Protein AF-0000000071582049 (afdb_homodimer)

Radius of gyration: 22.81 Å; Cα contacts (8 Å, |Δi|>4): 999; chains: 2; bounding box: 54×69×50 Å

Structure (mmCIF, N/CA/C/O backbone):
data_AF-0000000071582049-model_v1
#
loop_
_entity.id
_entity.type
_entity.pdbx_description
1 polymer 'Uncharacterized protein'
#
loop_
_atom_site.group_PDB
_atom_site.id
_atom_site.type_symbol
_atom_site.label_atom_id
_atom_site.label_alt_id
_atom_site.label_comp_id
_atom_site.label_asym_id
_atom_site.label_entity_id
_atom_site.label_seq_id
_atom_site.pdbx_PDB_ins_code
_atom_site.Cartn_x
_atom_site.Cartn_y
_atom_site.Cartn_z
_atom_site.occupancy
_atom_site.B_iso_or_equiv
_atom_site.auth_seq_id
_atom_site.auth_comp_id
_atom_site.auth_asym_id
_atom_site.auth_atom_id
_atom_site.pdbx_PDB_model_num
ATOM 1 N N . ARG A 1 1 ? 4.391 -29.953 -10.117 1 93.75 1 ARG A N 1
ATOM 2 C CA . ARG A 1 1 ? 3.592 -28.766 -9.828 1 93.75 1 ARG A CA 1
ATOM 3 C C . ARG A 1 1 ? 3.455 -27.875 -11.062 1 93.75 1 ARG A C 1
ATOM 5 O O . ARG A 1 1 ? 4.262 -27.969 -11.992 1 93.75 1 ARG A O 1
ATOM 12 N N . SER A 1 2 ? 2.352 -27.234 -11.164 1 96.5 2 SER A N 1
ATOM 1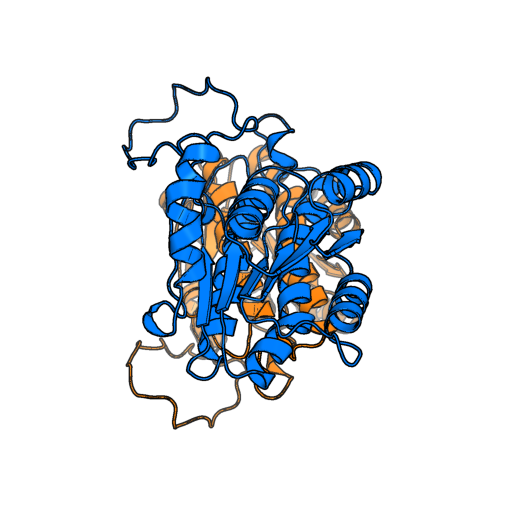3 C CA . SER A 1 2 ? 2.133 -26.172 -12.133 1 96.5 2 SER A CA 1
ATOM 14 C C . SER A 1 2 ? 2.242 -24.797 -11.477 1 96.5 2 SER A C 1
ATOM 16 O O . SER A 1 2 ? 1.403 -24.422 -10.656 1 96.5 2 SER A O 1
ATOM 18 N N . ILE A 1 3 ? 3.316 -24.062 -11.875 1 98 3 ILE A N 1
ATOM 19 C CA . ILE A 1 3 ? 3.736 -22.875 -11.133 1 98 3 ILE A CA 1
ATOM 20 C C . ILE A 1 3 ? 3.605 -21.641 -12.008 1 98 3 ILE A C 1
ATOM 22 O O . ILE A 1 3 ? 4.062 -21.625 -13.156 1 98 3 ILE A O 1
ATOM 26 N N . VAL A 1 4 ? 2.939 -20.625 -11.492 1 98.5 4 VAL A N 1
ATOM 27 C CA . VAL A 1 4 ? 2.865 -19.312 -12.125 1 98.5 4 VAL A CA 1
ATOM 28 C C . VAL A 1 4 ? 3.787 -18.344 -11.391 1 98.5 4 VAL A C 1
ATOM 30 O O . VAL A 1 4 ? 3.732 -18.234 -10.164 1 98.5 4 VAL A O 1
ATOM 33 N N . ILE A 1 5 ? 4.691 -17.641 -12.125 1 98.62 5 ILE A N 1
ATOM 34 C CA . ILE A 1 5 ? 5.637 -16.703 -11.539 1 98.62 5 ILE A CA 1
ATOM 35 C C . ILE A 1 5 ? 5.574 -15.375 -12.297 1 98.62 5 ILE A C 1
ATOM 37 O O . ILE A 1 5 ? 5.781 -15.336 -13.516 1 98.62 5 ILE A O 1
ATOM 41 N N . SER A 1 6 ? 5.238 -14.289 -11.648 1 98.56 6 SER A N 1
ATOM 42 C CA . SER A 1 6 ? 5.379 -12.984 -12.281 1 98.56 6 SER A CA 1
ATOM 43 C C . SER A 1 6 ? 6.785 -12.422 -12.086 1 98.56 6 SER A C 1
ATOM 45 O O . SER A 1 6 ? 7.434 -12.695 -11.07 1 98.56 6 SER A O 1
ATOM 47 N N . GLY A 1 7 ? 7.273 -11.633 -13.039 1 97.38 7 GLY A N 1
ATOM 48 C CA . GLY A 1 7 ? 8.57 -10.984 -12.938 1 97.38 7 GLY A CA 1
ATOM 49 C C . GLY A 1 7 ? 9.734 -11.945 -13.133 1 97.38 7 GLY A C 1
ATOM 50 O O . GLY A 1 7 ? 10.664 -11.977 -12.328 1 97.38 7 GLY A O 1
ATOM 51 N N . VAL A 1 8 ? 9.75 -12.688 -14.203 1 97.56 8 VAL A N 1
ATOM 52 C CA . VAL A 1 8 ? 10.734 -13.75 -14.359 1 97.56 8 VAL A CA 1
ATOM 53 C C . VAL A 1 8 ? 11.953 -13.227 -15.117 1 97.56 8 VAL A C 1
ATOM 55 O O . VAL A 1 8 ? 12.914 -13.961 -15.359 1 97.56 8 VAL A O 1
ATOM 58 N N . THR A 1 9 ? 12.008 -11.93 -15.492 1 95.06 9 THR A N 1
ATOM 59 C CA . THR A 1 9 ? 13.039 -11.445 -16.406 1 95.06 9 THR A CA 1
ATOM 60 C C . THR A 1 9 ? 14.289 -11.047 -15.633 1 95.06 9 THR A C 1
ATOM 62 O O . THR A 1 9 ? 15.328 -10.734 -16.234 1 95.06 9 THR A O 1
ATOM 65 N N . SER A 1 10 ? 14.281 -11 -14.281 1 87.38 10 SER A N 1
ATOM 66 C CA . SER A 1 10 ? 15.477 -10.633 -13.539 1 87.38 10 SER A CA 1
ATOM 67 C C . SER A 1 10 ? 15.406 -11.125 -12.094 1 87.38 10 SER A C 1
ATOM 69 O O . SER A 1 10 ? 14.352 -11.586 -11.641 1 87.38 10 SER A O 1
ATOM 71 N N . GLY A 1 11 ? 16.562 -11.266 -11.562 1 89.38 11 GLY A N 1
ATOM 72 C CA . GLY A 1 11 ? 16.656 -11.414 -10.125 1 89.38 11 GLY A CA 1
ATOM 73 C C . GLY A 1 11 ? 16.062 -12.719 -9.617 1 89.38 11 GLY A C 1
ATOM 74 O O . GLY A 1 11 ? 16.375 -13.789 -10.117 1 89.38 11 GLY A O 1
ATOM 75 N N . ILE A 1 12 ? 15.273 -12.516 -8.617 1 90.56 12 ILE A N 1
ATOM 76 C CA . ILE A 1 12 ? 14.672 -13.633 -7.895 1 90.56 12 ILE A CA 1
ATOM 77 C C . ILE A 1 12 ? 13.75 -14.414 -8.828 1 90.56 12 ILE A C 1
ATOM 79 O O . ILE A 1 12 ? 13.766 -15.648 -8.836 1 90.56 12 ILE A O 1
ATOM 83 N N . GLY A 1 13 ? 12.992 -13.688 -9.672 1 95.5 13 GLY A N 1
ATOM 84 C CA . GLY A 1 13 ? 12.07 -14.344 -10.586 1 95.5 13 GLY A CA 1
ATOM 85 C C . GLY A 1 13 ? 12.766 -15.242 -11.594 1 95.5 13 GLY A C 1
ATOM 86 O O . GLY A 1 13 ? 12.297 -16.344 -11.867 1 95.5 13 GLY A O 1
ATOM 87 N N . ARG A 1 14 ? 13.805 -14.719 -12.062 1 95.12 14 ARG A N 1
ATOM 88 C CA . ARG A 1 14 ? 14.57 -15.5 -13.023 1 95.12 14 ARG A CA 1
ATOM 89 C C . ARG A 1 14 ? 15.164 -16.75 -12.367 1 95.12 14 ARG A C 1
ATOM 91 O O . ARG A 1 14 ? 15.164 -17.828 -12.953 1 95.12 14 ARG A O 1
ATOM 98 N N . ALA A 1 15 ? 15.688 -16.578 -11.172 1 94.56 15 ALA A N 1
ATOM 99 C CA . ALA A 1 15 ? 16.266 -17.703 -10.43 1 94.56 15 ALA A CA 1
ATOM 100 C C . ALA A 1 15 ? 15.211 -18.766 -10.133 1 94.56 15 ALA A C 1
ATOM 102 O O . ALA A 1 15 ? 15.477 -19.953 -10.258 1 94.56 15 ALA A O 1
ATOM 103 N N . LEU A 1 16 ? 14.047 -18.375 -9.781 1 96.75 16 LEU A N 1
ATOM 104 C CA . LEU A 1 16 ? 12.953 -19.297 -9.5 1 96.75 16 LEU A CA 1
ATOM 105 C C . LEU A 1 16 ? 12.539 -20.047 -10.766 1 96.75 16 LEU A C 1
ATOM 107 O O . LEU A 1 16 ? 12.328 -21.25 -10.727 1 96.75 16 LEU A O 1
ATOM 111 N N . LEU A 1 17 ? 12.398 -19.281 -11.867 1 98 17 LEU A N 1
ATOM 112 C CA . LEU A 1 17 ? 12.078 -19.891 -13.148 1 98 17 LEU A CA 1
ATOM 113 C C . LEU A 1 17 ? 13.062 -21.016 -13.477 1 98 17 LEU A C 1
ATOM 115 O O . LEU A 1 17 ? 12.656 -22.156 -13.734 1 98 17 LEU A O 1
ATOM 119 N N . GLY A 1 18 ? 14.336 -20.703 -13.406 1 97.56 18 GLY A N 1
ATOM 120 C CA . GLY A 1 18 ? 15.359 -21.688 -13.711 1 97.56 18 GLY A CA 1
ATOM 121 C C . GLY A 1 18 ? 15.32 -22.891 -12.781 1 97.56 18 GLY A C 1
ATOM 122 O O . GLY A 1 18 ? 15.391 -24.031 -13.234 1 97.56 18 GLY A O 1
ATOM 123 N N . TYR A 1 19 ? 15.227 -22.656 -11.492 1 97.56 19 TYR A N 1
ATOM 124 C CA . TYR A 1 19 ? 15.234 -23.703 -10.492 1 97.56 19 TYR A CA 1
ATOM 125 C C . TYR A 1 19 ? 14.078 -24.672 -10.711 1 97.56 19 TYR A C 1
ATOM 127 O O . TYR A 1 19 ? 14.289 -25.891 -10.797 1 97.56 19 TYR A O 1
ATOM 135 N N . TYR A 1 20 ? 12.875 -24.219 -10.859 1 98.12 20 TYR A N 1
ATOM 136 C CA . TYR A 1 20 ? 11.703 -25.078 -10.977 1 98.12 20 TYR A CA 1
ATOM 137 C C . TYR A 1 20 ? 11.656 -25.766 -12.336 1 98.12 20 TYR A C 1
ATOM 139 O O . TYR A 1 20 ? 11.242 -26.922 -12.445 1 98.12 20 TYR A O 1
ATOM 147 N N . TYR A 1 21 ? 12.055 -25.016 -13.352 1 98.06 21 TYR A N 1
ATOM 148 C CA . TYR A 1 21 ? 12.148 -25.625 -14.672 1 98.06 21 TYR A CA 1
ATOM 149 C C . TYR A 1 21 ? 13.07 -26.828 -14.664 1 98.06 21 TYR A C 1
ATOM 151 O O . TYR A 1 21 ? 12.711 -27.906 -15.156 1 98.06 21 TYR A O 1
ATOM 159 N N . ASN A 1 22 ? 14.219 -26.688 -14.055 1 97.31 22 ASN A N 1
ATOM 160 C CA . ASN A 1 22 ? 15.234 -27.734 -14.023 1 97.31 22 ASN A CA 1
ATOM 161 C C . ASN A 1 22 ? 14.805 -28.891 -13.141 1 97.31 22 ASN A C 1
ATOM 163 O O . ASN A 1 22 ? 15.367 -29.984 -13.234 1 97.31 22 ASN A O 1
ATOM 167 N N . HIS A 1 23 ? 13.914 -28.719 -12.312 1 97.5 23 HIS A N 1
ATOM 168 C CA . HIS A 1 23 ? 13.414 -29.781 -11.445 1 97.5 23 HIS A CA 1
ATOM 169 C C . HIS A 1 23 ? 12.156 -30.422 -12.031 1 97.5 23 HIS A C 1
ATOM 171 O O . HIS A 1 23 ? 11.477 -31.188 -11.352 1 97.5 23 HIS A O 1
ATOM 177 N N . GLY A 1 24 ? 11.742 -30.047 -13.219 1 97.56 24 GLY A N 1
ATOM 178 C CA . GLY A 1 24 ? 10.742 -30.781 -13.984 1 97.56 24 GLY A CA 1
ATOM 179 C C . GLY A 1 24 ? 9.336 -30.25 -13.781 1 97.56 24 GLY A C 1
ATOM 180 O O . GLY A 1 24 ? 8.359 -30.906 -14.133 1 97.56 24 GLY A O 1
ATOM 181 N N . HIS A 1 25 ? 9.164 -29.047 -13.203 1 97.5 25 HIS A N 1
ATOM 182 C CA . HIS A 1 25 ? 7.844 -28.469 -12.984 1 97.5 25 HIS A CA 1
ATOM 183 C C . HIS A 1 25 ? 7.34 -27.75 -14.234 1 97.5 25 HIS A C 1
ATOM 185 O O . HIS A 1 25 ? 8.133 -27.406 -15.109 1 97.5 25 HIS A O 1
ATOM 191 N N . ILE A 1 26 ? 6.039 -27.672 -14.328 1 96.88 26 ILE A N 1
ATOM 192 C CA . ILE A 1 26 ? 5.418 -26.891 -15.391 1 96.88 26 ILE A CA 1
ATOM 193 C C . ILE A 1 26 ? 5.355 -25.422 -14.992 1 96.88 26 ILE A C 1
ATOM 195 O O . ILE A 1 26 ? 4.773 -25.078 -13.961 1 96.88 26 ILE A O 1
ATOM 199 N N . ILE A 1 27 ? 5.977 -24.547 -15.844 1 98 27 ILE A N 1
ATOM 200 C CA . ILE A 1 27 ? 6.117 -23.156 -15.414 1 98 27 ILE A CA 1
ATOM 201 C C . ILE A 1 27 ? 5.434 -22.234 -16.422 1 98 27 ILE A C 1
ATOM 203 O O . ILE A 1 27 ? 5.641 -22.359 -17.625 1 98 27 I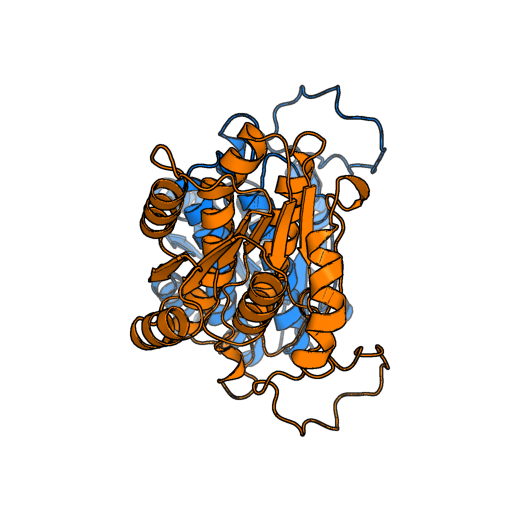LE A O 1
ATOM 207 N N . ALA A 1 28 ? 4.609 -21.375 -15.953 1 98.44 28 ALA A N 1
ATOM 208 C CA . ALA A 1 28 ? 4.168 -20.172 -16.672 1 98.44 28 ALA A CA 1
ATOM 209 C C . ALA A 1 28 ? 4.734 -18.906 -16.031 1 98.44 28 ALA A C 1
ATOM 211 O O . ALA A 1 28 ? 4.535 -18.672 -14.836 1 98.44 28 ALA A O 1
ATOM 212 N N . GLY A 1 29 ? 5.523 -18.125 -16.766 1 98.56 29 GLY A N 1
ATOM 213 C CA . GLY A 1 29 ? 6.137 -16.891 -16.266 1 98.56 29 GLY A CA 1
ATOM 214 C C . GLY A 1 29 ? 5.781 -15.68 -17.094 1 98.56 29 GLY A C 1
ATOM 215 O O . GLY A 1 29 ? 5.406 -15.805 -18.266 1 98.56 29 GLY A O 1
ATOM 216 N N . CYS A 1 30 ? 5.871 -14.484 -16.484 1 98.62 30 CYS A N 1
ATOM 217 C CA . CYS A 1 30 ? 5.645 -13.281 -17.266 1 98.62 30 CYS A CA 1
ATOM 218 C C . CYS A 1 30 ? 6.613 -12.172 -16.859 1 98.62 30 CYS A C 1
ATOM 220 O O . CYS A 1 30 ? 7.297 -12.281 -15.844 1 98.62 30 CYS A O 1
ATOM 222 N N . GLY A 1 31 ? 6.77 -11.219 -17.641 1 97.81 31 GLY A N 1
ATOM 223 C CA . GLY A 1 31 ? 7.508 -9.977 -17.484 1 97.81 31 GLY A CA 1
ATOM 224 C C . GLY A 1 31 ? 7.121 -8.922 -18.516 1 97.81 31 GLY A C 1
ATOM 225 O O . GLY A 1 31 ? 6.355 -9.203 -19.438 1 97.81 31 GLY A O 1
ATOM 226 N N . ARG A 1 32 ? 7.691 -7.758 -18.422 1 95.31 32 ARG A N 1
ATOM 227 C CA . ARG A 1 32 ? 7.23 -6.664 -19.266 1 95.31 32 ARG A CA 1
ATOM 228 C C . ARG A 1 32 ? 8.141 -6.496 -20.484 1 95.31 32 ARG A C 1
ATOM 230 O O . ARG A 1 32 ? 7.754 -5.871 -21.469 1 95.31 32 ARG A O 1
ATOM 237 N N . ARG A 1 33 ? 9.32 -6.996 -20.359 1 95 33 ARG A N 1
ATOM 238 C CA . ARG A 1 33 ? 10.297 -6.742 -21.406 1 95 33 ARG A CA 1
ATOM 239 C C . ARG A 1 33 ? 10.258 -7.832 -22.469 1 95 33 ARG A C 1
ATOM 241 O O . ARG A 1 33 ? 10.734 -8.945 -22.25 1 95 33 ARG A O 1
ATOM 248 N N . GLN A 1 34 ? 9.773 -7.41 -23.656 1 97 34 GLN A N 1
ATOM 249 C CA . GLN A 1 34 ? 9.539 -8.359 -24.75 1 97 34 GLN A CA 1
ATOM 250 C C . GLN A 1 34 ? 10.836 -9.07 -25.141 1 97 34 GLN A C 1
ATOM 252 O O . GLN A 1 34 ? 10.852 -10.289 -25.297 1 97 34 GLN A O 1
ATOM 257 N N . GLY A 1 35 ? 11.898 -8.273 -25.312 1 97.56 35 GLY A N 1
ATOM 258 C CA . GLY A 1 35 ? 13.164 -8.867 -25.703 1 97.56 35 GLY A CA 1
ATOM 259 C C . GLY A 1 35 ? 13.672 -9.898 -24.719 1 97.56 35 GLY A C 1
ATOM 260 O O . GLY A 1 35 ? 14.148 -10.969 -25.109 1 97.56 35 GLY A O 1
ATOM 261 N N . GLU A 1 36 ? 13.562 -9.648 -23.453 1 97.19 36 GLU A N 1
ATOM 262 C CA . GLU A 1 36 ? 14 -10.57 -22.406 1 97.19 36 GLU A CA 1
ATOM 263 C C . GLU A 1 36 ? 13.133 -11.828 -22.375 1 97.19 36 GLU A C 1
ATOM 265 O O . GLU A 1 36 ? 13.641 -12.93 -22.188 1 97.19 36 GLU A O 1
ATOM 270 N N . ILE A 1 37 ? 11.852 -11.672 -22.578 1 98.38 37 ILE A N 1
ATOM 271 C CA . ILE A 1 37 ? 10.922 -12.797 -22.562 1 98.38 37 ILE A CA 1
ATOM 272 C C . ILE A 1 37 ? 11.242 -13.742 -23.719 1 98.38 37 ILE A C 1
ATOM 274 O O . ILE A 1 37 ? 11.266 -14.961 -23.547 1 98.38 37 ILE A O 1
ATOM 278 N N . GLN A 1 38 ? 11.5 -13.195 -24.859 1 97.81 38 GLN A N 1
ATOM 279 C CA . GLN A 1 38 ? 11.836 -14 -26.031 1 97.81 38 GLN A CA 1
ATOM 280 C C . GLN A 1 38 ? 13.125 -14.781 -25.797 1 97.81 38 GLN A C 1
ATOM 282 O O . GLN A 1 38 ? 13.203 -15.969 -26.109 1 97.81 38 GLN A O 1
ATOM 287 N N . SER A 1 39 ? 14.094 -14.102 -25.297 1 97.81 39 SER A N 1
ATOM 288 C CA . SER A 1 39 ? 15.367 -14.75 -24.984 1 97.81 39 SER A CA 1
ATOM 289 C C . SER A 1 39 ? 15.172 -15.875 -23.969 1 97.81 39 SER A C 1
ATOM 291 O O . SER A 1 39 ? 15.727 -16.969 -24.141 1 97.81 39 SER A O 1
ATOM 293 N N . LEU A 1 40 ? 14.406 -15.641 -22.953 1 98.12 40 LEU A N 1
ATOM 294 C CA . LEU A 1 40 ? 14.133 -16.641 -21.938 1 98.12 40 LEU A CA 1
ATOM 295 C C . LEU A 1 40 ? 13.367 -17.828 -22.516 1 98.12 40 LEU A C 1
ATOM 297 O O . LEU A 1 40 ? 13.609 -18.984 -22.141 1 98.12 40 LEU A O 1
ATOM 301 N N . GLN A 1 41 ? 12.398 -17.516 -23.406 1 98.44 41 GLN A N 1
ATOM 302 C CA . GLN A 1 41 ? 11.625 -18.578 -24.031 1 98.44 41 GLN A CA 1
ATOM 303 C C . GLN A 1 41 ? 12.523 -19.547 -24.797 1 98.44 41 GLN A C 1
ATOM 305 O O . GLN A 1 41 ? 12.289 -20.766 -24.797 1 98.44 41 GLN A O 1
ATOM 310 N N . GLN A 1 42 ? 13.547 -19.031 -25.438 1 98.25 42 GLN A N 1
ATOM 311 C CA . GLN A 1 42 ? 14.508 -19.875 -26.156 1 98.25 42 GLN A CA 1
ATOM 312 C C . GLN A 1 42 ? 15.297 -20.75 -25.188 1 98.25 42 GLN A C 1
ATOM 314 O O . GLN A 1 42 ? 15.594 -21.906 -25.484 1 98.25 42 GLN A O 1
ATOM 319 N N . GLN A 1 43 ? 15.617 -20.172 -24.078 1 97.81 43 GLN A N 1
ATOM 320 C CA . GLN A 1 43 ? 16.391 -20.875 -23.062 1 97.81 43 GLN A CA 1
ATOM 321 C C . GLN A 1 43 ? 15.555 -21.953 -22.375 1 97.81 43 GLN A C 1
ATOM 323 O O . GLN A 1 43 ? 16.078 -23 -21.969 1 97.81 43 GLN A O 1
ATOM 328 N N . PHE A 1 44 ? 14.25 -21.672 -22.188 1 98.25 44 PHE A N 1
ATOM 329 C CA . PHE A 1 44 ? 13.32 -22.562 -21.531 1 98.25 44 PHE A CA 1
ATOM 330 C C . PHE A 1 44 ? 12.148 -22.906 -22.438 1 98.25 44 PHE A C 1
ATOM 332 O O . PHE A 1 44 ? 11.016 -22.484 -22.188 1 98.25 44 PHE A O 1
ATOM 339 N N . PRO A 1 45 ? 12.312 -23.734 -23.406 1 97.62 45 PRO A N 1
ATOM 340 C CA . PRO A 1 45 ? 11.336 -23.938 -24.484 1 97.62 45 PRO A CA 1
ATOM 341 C C . PRO A 1 45 ? 10.039 -24.562 -23.984 1 97.62 45 PRO A C 1
ATOM 343 O O . PRO A 1 45 ? 8.984 -24.375 -24.609 1 97.62 45 PRO A O 1
ATOM 346 N N . ASN A 1 46 ? 10.031 -25.266 -22.875 1 96.75 46 ASN A N 1
ATOM 347 C CA . ASN A 1 46 ? 8.828 -25.938 -22.391 1 96.75 46 ASN A CA 1
ATOM 348 C C . ASN A 1 46 ? 8.062 -25.078 -21.391 1 96.75 46 ASN A C 1
ATOM 350 O O . ASN A 1 46 ? 6.98 -25.453 -20.938 1 96.75 46 ASN A O 1
ATOM 354 N N . ALA A 1 47 ? 8.633 -23.953 -21 1 97.81 47 ALA A N 1
ATOM 355 C CA . ALA A 1 47 ? 7.906 -23 -20.156 1 97.81 47 ALA A CA 1
ATOM 356 C C . ALA A 1 47 ? 6.945 -22.156 -20.984 1 97.81 47 ALA A C 1
ATOM 358 O O . ALA A 1 47 ? 7.098 -22.047 -22.203 1 97.81 47 ALA A O 1
ATOM 359 N N . LYS A 1 48 ? 5.918 -21.656 -20.422 1 97.62 48 LYS A N 1
ATOM 360 C CA . LYS A 1 48 ? 4.992 -20.734 -21.062 1 97.62 48 LYS A CA 1
ATOM 361 C C . LYS A 1 48 ? 5.258 -19.297 -20.594 1 97.62 48 LYS A C 1
ATOM 363 O O . LYS A 1 48 ? 4.734 -18.859 -19.562 1 97.62 48 LYS A O 1
ATOM 368 N N . LEU A 1 49 ? 6.078 -18.594 -21.406 1 98.5 49 LEU A N 1
ATOM 369 C CA . LEU A 1 49 ? 6.48 -17.25 -21 1 98.5 49 LEU A CA 1
ATOM 370 C C . LEU A 1 49 ? 5.723 -16.188 -21.797 1 98.5 49 LEU A C 1
ATOM 372 O O . LEU A 1 49 ? 5.527 -16.328 -23 1 98.5 49 LEU A O 1
ATOM 376 N N . SER A 1 50 ? 5.199 -15.125 -21.141 1 98.5 50 SER A N 1
ATOM 377 C CA . SER A 1 50 ? 4.34 -14.117 -21.75 1 98.5 50 SER A CA 1
ATOM 378 C C . SER A 1 50 ? 4.766 -12.703 -21.359 1 98.5 50 SER A C 1
ATOM 380 O O . SER A 1 50 ? 5.344 -12.508 -20.281 1 98.5 50 SER A O 1
ATOM 382 N N . VAL A 1 51 ? 4.555 -11.758 -22.266 1 98.62 51 VAL A N 1
ATOM 383 C CA . VAL A 1 51 ? 4.719 -10.344 -21.953 1 98.62 51 VAL A CA 1
ATOM 384 C C . VAL A 1 51 ? 3.459 -9.812 -21.266 1 98.62 51 VAL A C 1
ATOM 386 O O . VAL A 1 51 ? 2.4 -9.719 -21.891 1 98.62 51 VAL A O 1
ATOM 389 N N . VAL A 1 52 ? 3.557 -9.508 -19.953 1 98.62 52 VAL A N 1
ATOM 390 C CA . VAL A 1 52 ? 2.416 -9.07 -19.156 1 98.62 52 VAL A CA 1
ATOM 391 C C . VAL A 1 52 ? 2.832 -7.918 -18.25 1 98.62 52 VAL A C 1
ATOM 393 O O . VAL A 1 52 ? 3.877 -7.977 -17.609 1 98.62 52 VAL A O 1
ATOM 396 N N . ASP A 1 53 ? 2.119 -6.844 -18.297 1 98.44 53 ASP A N 1
ATOM 397 C CA . ASP A 1 53 ? 2.215 -5.789 -17.297 1 98.44 53 ASP A CA 1
ATOM 398 C C . ASP A 1 53 ? 1.272 -6.059 -16.125 1 98.44 53 ASP A C 1
ATOM 400 O O . ASP A 1 53 ? 0.06 -5.867 -16.234 1 98.44 53 ASP A O 1
ATOM 404 N N . VAL A 1 54 ? 1.85 -6.418 -15.023 1 98.44 54 VAL A N 1
ATOM 405 C CA . VAL A 1 54 ? 1.021 -6.875 -13.906 1 98.44 54 VAL A CA 1
ATOM 406 C C . VAL A 1 54 ? 0.243 -5.699 -13.328 1 98.44 54 VAL A C 1
ATOM 408 O O . VAL A 1 54 ? -0.708 -5.895 -12.562 1 98.44 54 VAL A O 1
ATOM 411 N N . SER A 1 55 ? 0.676 -4.426 -13.578 1 97.81 55 SER A N 1
ATOM 412 C CA . SER A 1 55 ? -0.056 -3.268 -13.078 1 97.81 55 SER A CA 1
ATOM 413 C C . SER A 1 55 ? -1.355 -3.059 -13.852 1 97.81 55 SER A C 1
ATOM 415 O O . SER A 1 55 ? -2.193 -2.246 -13.453 1 97.81 55 SER A O 1
ATOM 417 N N . CYS A 1 56 ? -1.521 -3.748 -14.945 1 98.38 56 CYS A N 1
ATOM 418 C CA . CYS A 1 56 ? -2.729 -3.707 -15.758 1 98.38 56 CYS A CA 1
ATOM 419 C C . CYS A 1 56 ? -3.586 -4.945 -15.531 1 98.38 56 CYS A C 1
ATOM 421 O O . CYS A 1 56 ? -3.25 -6.035 -15.992 1 98.38 56 CYS A O 1
ATOM 423 N N . ASP A 1 57 ? -4.707 -4.738 -14.875 1 98.38 57 ASP A N 1
ATOM 424 C CA . ASP A 1 57 ? -5.566 -5.859 -14.508 1 98.38 57 ASP A CA 1
ATOM 425 C C . ASP A 1 57 ? -6.008 -6.641 -15.742 1 98.38 57 ASP A C 1
ATOM 427 O O . ASP A 1 57 ? -6.059 -7.875 -15.711 1 98.38 57 ASP A O 1
ATOM 431 N N . GLU A 1 58 ? -6.395 -5.945 -16.719 1 98.44 58 GLU A N 1
ATOM 432 C CA . GLU A 1 58 ? -6.848 -6.594 -17.953 1 98.44 58 GLU A CA 1
ATOM 433 C C . GLU A 1 58 ? -5.766 -7.496 -18.531 1 98.44 58 GLU A C 1
ATOM 435 O O . GLU A 1 58 ? -6.059 -8.578 -19.047 1 98.44 58 GLU A O 1
ATOM 440 N N . SER A 1 59 ? -4.512 -7.059 -18.531 1 98.5 59 SER A N 1
ATOM 441 C CA . SER A 1 59 ? -3.391 -7.855 -19.016 1 98.5 59 SER A CA 1
ATOM 442 C C . SER A 1 59 ? -3.242 -9.141 -18.203 1 98.5 59 SER A C 1
ATOM 444 O O . SER A 1 59 ? -3.029 -10.219 -18.781 1 98.5 59 SER A O 1
ATOM 446 N N . VAL A 1 60 ? -3.371 -9.078 -16.922 1 98.69 60 VAL A N 1
ATOM 447 C CA . VAL A 1 60 ? -3.244 -10.242 -16.047 1 98.69 60 VAL A CA 1
ATOM 448 C C . VAL A 1 60 ? -4.422 -11.188 -16.281 1 98.69 60 VAL A C 1
ATOM 450 O O . VAL A 1 60 ? -4.25 -12.414 -16.297 1 98.69 60 VAL A O 1
ATOM 453 N N . LYS A 1 61 ? -5.582 -10.617 -16.453 1 98.31 61 LYS A N 1
ATOM 454 C CA . LYS A 1 61 ? -6.77 -11.414 -16.734 1 98.31 61 LYS A CA 1
ATOM 455 C C . LYS A 1 61 ? -6.59 -12.234 -18.016 1 98.31 61 LYS A C 1
ATOM 457 O O . LYS A 1 61 ? -6.875 -13.43 -18.047 1 98.31 61 LYS A O 1
ATOM 462 N N . HIS A 1 62 ? -6.18 -11.617 -19.047 1 97.94 62 HIS A N 1
ATOM 463 C CA . HIS A 1 62 ? -5.938 -12.305 -20.297 1 97.94 62 HIS A CA 1
ATOM 464 C C . HIS A 1 62 ? -4.891 -13.398 -20.141 1 97.94 62 HIS A C 1
ATOM 466 O O . HIS A 1 62 ? -5.035 -14.492 -20.703 1 97.94 62 HIS A O 1
ATOM 472 N N . TRP A 1 63 ? -3.852 -13.117 -19.391 1 98.19 63 TRP A N 1
ATOM 473 C CA . TRP A 1 63 ? -2.801 -14.094 -19.125 1 98.19 63 TRP A CA 1
ATOM 474 C C . TRP A 1 63 ? -3.361 -15.312 -18.406 1 98.19 63 TRP A C 1
ATOM 476 O O . TRP A 1 63 ? -3.168 -16.453 -18.859 1 98.19 63 TRP A O 1
ATOM 486 N N . ALA A 1 64 ? -4.094 -15.117 -17.344 1 97.62 64 ALA A N 1
ATOM 487 C CA . ALA A 1 64 ? -4.688 -16.203 -16.578 1 97.62 64 ALA A CA 1
ATOM 488 C C . ALA A 1 64 ? -5.617 -17.047 -17.438 1 97.62 64 ALA A C 1
ATOM 490 O O . ALA A 1 64 ? -5.578 -18.281 -17.375 1 97.62 64 ALA A O 1
ATOM 491 N N . THR A 1 65 ? -6.41 -16.391 -18.25 1 96.19 65 THR A N 1
ATOM 492 C CA . THR A 1 65 ? -7.352 -17.078 -19.125 1 96.19 65 THR A CA 1
ATOM 493 C C . THR A 1 65 ? -6.609 -17.922 -20.156 1 96.19 65 THR A C 1
ATOM 495 O O . THR A 1 65 ? -6.992 -19.062 -20.422 1 96.19 65 THR A O 1
ATOM 498 N N . SER A 1 66 ? -5.582 -17.375 -20.656 1 95.81 66 SER A N 1
ATOM 499 C CA . SER A 1 66 ? -4.82 -18.094 -21.688 1 95.81 66 SER A CA 1
ATOM 500 C C . SER A 1 66 ? -4.172 -19.344 -21.125 1 95.81 66 SER A C 1
ATOM 502 O O . SER A 1 66 ? -3.959 -20.328 -21.844 1 95.81 66 SER A O 1
ATOM 504 N N . LEU A 1 67 ? -3.818 -19.344 -19.859 1 95.75 67 LEU A N 1
ATOM 505 C CA . LEU A 1 67 ? -3.15 -20.484 -19.234 1 95.75 67 LEU A CA 1
ATOM 506 C C . LEU A 1 67 ? -4.156 -21.578 -18.875 1 95.75 67 LEU A C 1
ATOM 508 O O . LEU A 1 67 ? -3.799 -22.75 -18.797 1 95.75 67 LEU A O 1
ATOM 512 N N . SER A 1 68 ? -5.367 -21.203 -18.625 1 90.25 68 SER A N 1
ATOM 513 C CA . SER A 1 68 ? -6.348 -22.156 -18.109 1 90.25 68 SER A CA 1
ATOM 514 C C . SER A 1 68 ? -7.211 -22.719 -19.234 1 90.25 68 SER A C 1
ATOM 516 O O . SER A 1 68 ? -7.918 -23.703 -19.047 1 90.25 68 SER A O 1
ATOM 518 N N . CYS A 1 69 ? -7.184 -22.094 -20.375 1 82.69 69 CYS A N 1
ATOM 519 C CA . CYS A 1 69 ? -8.133 -22.422 -21.422 1 82.69 69 CYS A CA 1
ATOM 520 C C . CYS A 1 69 ? -7.684 -23.656 -22.188 1 82.69 69 CYS A C 1
ATOM 522 O O . CYS A 1 69 ? -6.488 -23.875 -22.391 1 82.69 69 CYS A O 1
ATOM 524 N N . GLY A 1 70 ? -8.719 -24.406 -22.578 1 76 70 GLY A N 1
ATOM 525 C CA . GLY A 1 70 ? -8.531 -25.516 -23.5 1 76 70 GLY A CA 1
ATOM 526 C C . GLY A 1 70 ? -8.234 -26.828 -22.812 1 76 70 GLY A C 1
ATOM 527 O O . GLY A 1 70 ? -8.172 -26.891 -21.578 1 76 70 GLY A O 1
ATOM 528 N N . SER A 1 71 ? -8.117 -27.922 -23.547 1 78 71 SER A N 1
ATOM 529 C CA . SER A 1 71 ? -7.875 -29.281 -23.078 1 78 71 SER A CA 1
ATOM 530 C C . SER A 1 71 ? -6.492 -29.406 -22.438 1 78 71 SER A C 1
ATOM 532 O O . SER A 1 71 ? -6.285 -30.234 -21.547 1 78 71 SER A O 1
ATOM 534 N N . ASP A 1 72 ? -5.598 -28.469 -22.797 1 81.88 72 ASP A N 1
ATOM 535 C CA . ASP A 1 72 ? -4.227 -28.516 -22.297 1 81.88 72 ASP A CA 1
ATOM 536 C C . ASP A 1 72 ? -3.975 -27.391 -21.297 1 81.88 72 ASP A C 1
ATOM 538 O O . ASP A 1 72 ? -2.83 -26.984 -21.094 1 81.88 72 ASP A O 1
ATOM 542 N N . GLY A 1 73 ? -5.016 -27.016 -20.766 1 88.75 73 GLY A N 1
ATOM 543 C CA . GLY A 1 73 ? -4.883 -25.922 -19.812 1 88.75 73 GLY A CA 1
ATOM 544 C C . GLY A 1 73 ? -4.109 -26.297 -18.562 1 88.75 73 GLY A C 1
ATOM 545 O O . GLY A 1 73 ? -4.18 -27.438 -18.109 1 88.75 73 GLY A O 1
ATOM 546 N N . MET A 1 74 ? -3.338 -25.391 -18.062 1 92 74 MET A N 1
ATOM 547 C CA . MET A 1 74 ? -2.525 -25.578 -16.859 1 92 74 MET A CA 1
ATOM 548 C C . MET A 1 74 ? -3.395 -25.578 -15.602 1 92 74 MET A C 1
ATOM 550 O O . MET A 1 74 ? -4.266 -24.719 -15.453 1 92 74 MET A O 1
ATOM 554 N N . LYS A 1 75 ? -3.287 -26.625 -14.82 1 92.88 75 LYS A N 1
ATOM 555 C CA . LYS A 1 75 ? -3.904 -26.641 -13.5 1 92.88 75 LYS A CA 1
ATOM 556 C C . LYS A 1 75 ? -2.971 -26.031 -12.453 1 92.88 75 LYS A C 1
ATOM 558 O O . LYS A 1 75 ? -2.223 -26.766 -11.789 1 92.88 75 LYS A O 1
ATOM 563 N N . VAL A 1 76 ? -3.084 -24.797 -12.234 1 95.12 76 VAL A N 1
ATOM 564 C CA . VAL A 1 76 ? -2.148 -24.047 -11.414 1 95.12 76 VAL A CA 1
ATOM 565 C C . VAL A 1 76 ? -2.307 -24.438 -9.945 1 95.12 76 VAL A C 1
ATOM 567 O O . VAL A 1 76 ? -3.424 -24.5 -9.43 1 95.12 76 VAL A O 1
ATOM 570 N N . ASP A 1 77 ? -1.233 -24.719 -9.32 1 95.31 77 ASP A N 1
ATOM 571 C CA . ASP A 1 77 ? -1.35 -25.031 -7.902 1 95.31 77 ASP A CA 1
ATOM 572 C C . ASP A 1 77 ? -0.333 -24.25 -7.074 1 95.31 77 ASP A C 1
ATOM 574 O O . ASP A 1 77 ? -0.299 -24.359 -5.848 1 95.31 77 ASP A O 1
ATOM 578 N N . LEU A 1 78 ? 0.501 -23.469 -7.672 1 97.94 78 LEU A N 1
ATOM 579 C CA . LEU A 1 78 ? 1.388 -22.547 -6.969 1 97.94 78 LEU A CA 1
ATOM 580 C C . LEU A 1 78 ? 1.515 -21.234 -7.727 1 97.94 78 LEU A C 1
ATOM 582 O O . LEU A 1 78 ? 1.866 -21.219 -8.906 1 97.94 78 LEU A O 1
ATOM 586 N N . ILE A 1 79 ? 1.183 -20.141 -7.117 1 98.31 79 ILE A N 1
ATOM 587 C CA . ILE A 1 79 ? 1.294 -18.797 -7.68 1 98.31 79 ILE A CA 1
ATOM 588 C C . ILE A 1 79 ? 2.336 -18 -6.898 1 98.31 79 ILE A C 1
ATOM 590 O O . ILE A 1 79 ? 2.236 -17.859 -5.68 1 98.31 79 ILE A O 1
ATOM 594 N N . ILE A 1 80 ? 3.35 -17.531 -7.594 1 98.12 80 ILE A N 1
ATOM 595 C CA . ILE A 1 80 ? 4.391 -16.703 -6.996 1 98.12 80 ILE A CA 1
ATOM 596 C C . ILE A 1 80 ? 4.332 -15.297 -7.59 1 98.12 80 ILE A C 1
ATOM 598 O O . ILE A 1 80 ? 4.82 -15.062 -8.703 1 98.12 80 ILE A O 1
ATOM 602 N N . ALA A 1 81 ? 3.711 -14.383 -6.891 1 97.94 81 ALA A N 1
ATOM 603 C CA . ALA A 1 81 ? 3.738 -12.969 -7.246 1 97.94 81 ALA A CA 1
ATOM 604 C C . ALA A 1 81 ? 5.07 -12.328 -6.859 1 97.94 81 ALA A C 1
ATOM 606 O O . ALA A 1 81 ? 5.254 -11.906 -5.719 1 97.94 81 ALA A O 1
ATOM 607 N N . ASN A 1 82 ? 5.941 -12.172 -7.844 1 95.44 82 ASN A N 1
ATOM 608 C CA . ASN A 1 82 ? 7.312 -11.742 -7.602 1 95.44 82 ASN A CA 1
ATOM 609 C C . ASN A 1 82 ? 7.617 -10.414 -8.297 1 95.44 82 ASN A C 1
ATOM 611 O O . ASN A 1 82 ? 8.547 -9.711 -7.91 1 95.44 82 ASN A O 1
ATOM 615 N N . ALA A 1 83 ? 6.82 -10.086 -9.336 1 94.06 83 ALA A N 1
ATOM 616 C CA . ALA A 1 83 ? 7.062 -8.844 -10.055 1 94.06 83 ALA A CA 1
ATOM 617 C C . ALA A 1 83 ? 7.09 -7.652 -9.102 1 94.06 83 ALA A C 1
ATOM 619 O O . ALA A 1 83 ? 6.215 -7.52 -8.242 1 94.06 83 ALA A O 1
ATOM 620 N N . GLY A 1 84 ? 8.094 -6.836 -9.148 1 90.19 84 GLY A N 1
ATOM 621 C CA . GLY A 1 84 ? 8.25 -5.656 -8.312 1 90.19 84 GLY A CA 1
ATOM 622 C C . GLY A 1 84 ? 9.383 -4.754 -8.758 1 90.19 84 GLY A C 1
ATOM 623 O O . GLY A 1 84 ? 10.258 -5.176 -9.516 1 90.19 84 GLY A O 1
ATOM 624 N N . ILE A 1 85 ? 9.305 -3.518 -8.375 1 85.5 85 ILE A N 1
ATOM 625 C CA . ILE A 1 85 ? 10.344 -2.549 -8.688 1 85.5 85 ILE A CA 1
ATOM 626 C C . ILE A 1 85 ? 10.68 -1.729 -7.445 1 85.5 85 ILE A C 1
ATOM 628 O O . ILE A 1 85 ? 9.914 -1.712 -6.48 1 85.5 85 ILE A O 1
ATOM 632 N N . SER A 1 86 ? 11.859 -1.239 -7.434 1 78.5 86 SER A N 1
ATOM 633 C CA . SER A 1 86 ? 12.32 -0.271 -6.441 1 78.5 86 SER A CA 1
ATOM 634 C C . SER A 1 86 ? 13.109 0.859 -7.098 1 78.5 86 SER A C 1
ATOM 636 O O . SER A 1 86 ? 14.328 0.945 -6.941 1 78.5 86 SER A O 1
ATOM 638 N N . PRO A 1 87 ? 12.391 1.615 -7.848 1 64.31 87 PRO A N 1
ATOM 639 C CA . PRO A 1 87 ? 13.117 2.676 -8.539 1 64.31 87 PRO A CA 1
ATOM 640 C C . PRO A 1 87 ? 13.875 3.598 -7.586 1 64.31 87 PRO A C 1
ATOM 642 O O . PRO A 1 87 ? 14.844 4.25 -7.988 1 64.31 87 PRO A O 1
ATOM 645 N N . GLU A 1 88 ? 13.445 3.75 -6.402 1 60 88 GLU A N 1
ATOM 646 C CA . GLU A 1 88 ? 14.062 4.656 -5.441 1 60 88 GLU A CA 1
ATOM 647 C C . GLU A 1 88 ? 15.484 4.215 -5.105 1 60 88 GLU A C 1
ATOM 649 O O . GLU A 1 88 ? 16.297 5.023 -4.648 1 60 88 GLU A O 1
ATOM 654 N N . THR A 1 89 ? 15.727 3.008 -5.367 1 54.78 89 THR A N 1
ATOM 655 C CA . THR A 1 89 ? 17.094 2.545 -5.121 1 54.78 89 THR A CA 1
ATOM 656 C C . THR A 1 89 ? 18.062 3.188 -6.102 1 54.78 89 THR A C 1
ATOM 658 O O . THR A 1 89 ? 19.266 3.279 -5.828 1 54.78 89 THR A O 1
ATOM 661 N N . SER A 1 90 ? 17.453 3.58 -7.164 1 51.94 90 SER A N 1
ATOM 662 C CA . SER A 1 90 ? 18.312 4.172 -8.18 1 51.94 90 SER A CA 1
ATOM 663 C C . SER A 1 90 ? 18.594 5.641 -7.879 1 51.94 90 SER A C 1
ATOM 665 O O . SER A 1 90 ? 19.531 6.223 -8.422 1 51.94 90 SER A O 1
ATOM 667 N N . HIS A 1 91 ? 17.641 6.223 -7.152 1 54.31 91 HIS A N 1
ATOM 668 C CA . HIS A 1 91 ? 17.828 7.641 -6.859 1 54.31 91 HIS A CA 1
ATOM 669 C C . HIS A 1 91 ? 18.5 7.84 -5.504 1 54.31 91 HIS A C 1
ATOM 671 O O . HIS A 1 91 ? 18.188 7.133 -4.543 1 54.31 91 HIS A O 1
ATOM 677 N N . ASN A 1 92 ? 19.734 8.125 -5.414 1 55.03 92 ASN A N 1
ATOM 678 C CA . ASN A 1 92 ? 20.547 8.539 -4.27 1 55.03 92 ASN A CA 1
ATOM 679 C C . ASN A 1 92 ? 19.672 8.859 -3.059 1 55.03 92 ASN A C 1
ATOM 681 O O . ASN A 1 92 ? 18.984 9.883 -3.033 1 55.03 92 ASN A O 1
ATOM 685 N N . ASN A 1 93 ? 19.5 7.98 -2.037 1 64.88 93 ASN A N 1
ATOM 686 C CA . ASN A 1 93 ? 19.031 8.07 -0.66 1 64.88 93 ASN A CA 1
ATOM 687 C C . ASN A 1 93 ? 18.188 9.328 -0.435 1 64.88 93 ASN A C 1
ATOM 689 O O . ASN A 1 93 ? 18.625 10.25 0.26 1 64.88 93 ASN A O 1
ATOM 693 N N . LYS A 1 94 ? 17.078 9.5 -1.261 1 78.75 94 LYS A N 1
ATOM 694 C CA . LYS A 1 94 ? 16.219 10.664 -1.043 1 78.75 94 LYS A CA 1
ATOM 695 C C . LYS A 1 94 ? 15.164 10.391 0.021 1 78.75 94 LYS A C 1
ATOM 697 O O . LYS A 1 94 ? 14.617 9.289 0.081 1 78.75 94 LYS A O 1
ATOM 702 N N . PRO A 1 95 ? 15.031 11.422 0.802 1 85.75 95 PRO A N 1
ATOM 703 C CA . PRO A 1 95 ? 13.914 11.273 1.741 1 85.75 95 PRO A CA 1
ATOM 704 C C . PRO A 1 95 ? 12.562 11.188 1.041 1 85.75 95 PRO A C 1
ATOM 706 O O . PRO A 1 95 ? 12.445 11.547 -0.134 1 85.75 95 PRO A O 1
ATOM 709 N N . SER A 1 96 ? 11.562 10.742 1.693 1 85.75 96 SER A N 1
ATOM 710 C CA . SER A 1 96 ? 10.25 10.406 1.144 1 85.75 96 SER A CA 1
ATOM 711 C C . SER A 1 96 ? 9.625 11.602 0.426 1 85.75 96 SER A C 1
ATOM 713 O O . SER A 1 96 ? 8.961 11.438 -0.599 1 85.75 96 SER A O 1
ATOM 715 N N . TRP A 1 97 ? 9.812 12.758 0.97 1 91.19 97 TRP A N 1
ATOM 716 C CA . TRP A 1 97 ? 9.156 13.93 0.409 1 91.19 97 TRP A CA 1
ATOM 717 C C . TRP A 1 97 ? 9.875 14.414 -0.847 1 91.19 97 TRP A C 1
ATOM 719 O O . TRP A 1 97 ? 9.383 15.297 -1.55 1 91.19 97 TRP A O 1
ATOM 729 N N . GLU A 1 98 ? 10.961 13.797 -1.174 1 90.38 98 GLU A N 1
ATOM 730 C CA . GLU A 1 98 ? 11.711 14.164 -2.373 1 90.38 98 GLU A CA 1
ATOM 731 C C . GLU A 1 98 ? 11.602 13.078 -3.443 1 90.38 98 GLU A C 1
ATOM 733 O O . GLU A 1 98 ? 12.117 13.242 -4.555 1 90.38 98 GLU A O 1
ATOM 738 N N . VAL A 1 99 ? 10.992 11.977 -3.107 1 87.81 99 VAL A N 1
ATOM 739 C CA . VAL A 1 99 ? 10.773 10.93 -4.102 1 87.81 99 VAL A CA 1
ATOM 740 C C . VAL A 1 99 ? 9.875 11.453 -5.219 1 87.81 99 VAL A C 1
ATOM 742 O O . VAL A 1 99 ? 8.781 11.961 -4.957 1 87.81 99 VAL A O 1
ATOM 745 N N . PRO A 1 100 ? 10.367 11.352 -6.441 1 90.44 100 PRO A N 1
ATOM 746 C CA . PRO A 1 100 ? 9.523 11.828 -7.539 1 90.44 100 PRO A CA 1
ATOM 747 C C . PRO A 1 100 ? 8.172 11.117 -7.594 1 90.44 100 PRO A C 1
ATOM 749 O O . PRO A 1 100 ? 8.094 9.914 -7.332 1 90.44 100 PRO A O 1
ATOM 752 N N . LEU A 1 101 ? 7.133 11.875 -7.988 1 93.62 101 LEU A N 1
ATOM 753 C CA . LEU A 1 101 ? 5.77 11.367 -8.094 1 93.62 101 LEU A CA 1
ATOM 754 C C . LEU A 1 101 ? 5.719 10.109 -8.953 1 93.62 101 LEU A C 1
ATOM 756 O O . LEU A 1 101 ? 5.098 9.117 -8.57 1 93.62 101 LEU A O 1
ATOM 760 N N . ALA A 1 102 ? 6.352 10.164 -10.07 1 93.81 102 ALA A N 1
ATOM 761 C CA . ALA A 1 102 ? 6.305 9.062 -11.023 1 93.81 102 ALA A CA 1
ATOM 762 C C . ALA A 1 102 ? 6.91 7.793 -10.422 1 93.81 102 ALA A C 1
ATOM 764 O O . ALA A 1 102 ? 6.418 6.691 -10.664 1 93.81 102 ALA A O 1
ATOM 765 N N . ASP A 1 103 ? 7.98 7.922 -9.633 1 90.62 103 ASP A N 1
ATOM 766 C CA . ASP A 1 103 ? 8.633 6.785 -8.992 1 90.62 103 ASP A CA 1
ATOM 767 C C . ASP A 1 103 ? 7.734 6.164 -7.93 1 90.62 103 ASP A C 1
ATOM 769 O O . ASP A 1 103 ? 7.613 4.941 -7.848 1 90.62 103 ASP A O 1
ATOM 773 N N . PHE A 1 104 ? 7.176 6.984 -7.145 1 93.12 104 PHE A N 1
ATOM 774 C CA . PHE A 1 104 ? 6.277 6.484 -6.109 1 93.12 104 PHE A CA 1
ATOM 775 C C . PHE A 1 104 ? 5.086 5.762 -6.734 1 93.12 104 PHE A C 1
ATOM 777 O O . PHE A 1 104 ? 4.77 4.637 -6.352 1 93.12 104 PHE A O 1
ATOM 784 N N . ASP A 1 105 ? 4.453 6.418 -7.719 1 94.75 105 ASP A N 1
ATOM 785 C CA . ASP A 1 105 ? 3.262 5.863 -8.352 1 94.75 105 ASP A CA 1
ATOM 786 C C . ASP A 1 105 ? 3.564 4.527 -9.023 1 94.75 105 ASP A C 1
ATOM 788 O O . ASP A 1 105 ? 2.809 3.566 -8.867 1 94.75 105 ASP A O 1
ATOM 792 N N . SER A 1 106 ? 4.648 4.465 -9.75 1 93.81 106 SER A N 1
ATOM 793 C CA . SER A 1 106 ? 4.996 3.223 -10.43 1 93.81 106 SER A CA 1
ATOM 794 C C . SER A 1 106 ? 5.25 2.096 -9.438 1 93.81 106 SER A C 1
ATOM 796 O O . SER A 1 106 ? 4.891 0.945 -9.68 1 93.81 106 SER A O 1
ATOM 798 N N . THR A 1 107 ? 5.914 2.436 -8.328 1 92.81 107 THR A N 1
ATOM 799 C CA . THR A 1 107 ? 6.18 1.444 -7.289 1 92.81 107 THR A CA 1
ATOM 800 C C . THR A 1 107 ? 4.875 0.895 -6.719 1 92.81 107 THR A C 1
ATOM 802 O O . THR A 1 107 ? 4.707 -0.321 -6.598 1 92.81 107 THR A O 1
ATOM 805 N N . ILE A 1 108 ? 3.926 1.752 -6.43 1 94.94 108 ILE A N 1
ATOM 806 C CA . ILE A 1 108 ? 2.646 1.341 -5.863 1 94.94 108 ILE A CA 1
ATOM 807 C C . ILE A 1 108 ? 1.851 0.555 -6.902 1 94.94 108 ILE A C 1
ATOM 809 O O . ILE A 1 108 ? 1.237 -0.467 -6.582 1 94.94 108 ILE A O 1
ATOM 813 N N . ASP A 1 109 ? 1.85 1.002 -8.133 1 96.56 109 ASP A N 1
ATOM 814 C CA . ASP A 1 109 ? 1.089 0.356 -9.195 1 96.56 109 ASP A CA 1
ATOM 815 C C . ASP A 1 109 ? 1.593 -1.063 -9.445 1 96.56 109 ASP A C 1
ATOM 817 O O . ASP A 1 109 ? 0.797 -1.993 -9.594 1 96.56 109 ASP A O 1
ATOM 821 N N . ILE A 1 110 ? 2.842 -1.218 -9.461 1 95.62 110 ILE A N 1
ATOM 822 C CA . ILE A 1 110 ? 3.418 -2.512 -9.812 1 95.62 110 ILE A CA 1
ATOM 823 C C . ILE A 1 110 ? 3.449 -3.414 -8.578 1 95.62 110 ILE A C 1
ATOM 825 O O . ILE A 1 110 ? 2.971 -4.551 -8.617 1 95.62 110 ILE A O 1
ATOM 829 N N . ASN A 1 111 ? 3.969 -2.91 -7.469 1 94.12 111 ASN A N 1
ATOM 830 C CA . ASN A 1 111 ? 4.238 -3.738 -6.301 1 94.12 111 ASN A CA 1
ATOM 831 C C . ASN A 1 111 ? 2.959 -4.051 -5.527 1 94.12 111 ASN A C 1
ATOM 833 O O . ASN A 1 111 ? 2.857 -5.094 -4.879 1 94.12 111 ASN A O 1
ATOM 837 N N . VAL A 1 112 ? 2.014 -3.16 -5.559 1 95.38 112 VAL A N 1
ATOM 838 C CA . VAL A 1 112 ? 0.818 -3.336 -4.738 1 95.38 112 VAL A CA 1
ATOM 839 C C . VAL A 1 112 ? -0.365 -3.717 -5.625 1 95.38 112 VAL A C 1
ATOM 841 O O . VAL A 1 112 ? -0.891 -4.828 -5.527 1 95.38 112 VAL A O 1
ATOM 844 N N . LYS A 1 113 ? -0.688 -2.854 -6.578 1 96.81 113 LYS A N 1
ATOM 845 C CA . LYS A 1 113 ? -1.813 -3.162 -7.457 1 96.81 113 LYS A CA 1
ATOM 846 C C . LYS A 1 113 ? -1.528 -4.402 -8.305 1 96.81 113 LYS A C 1
ATOM 848 O O . LYS A 1 113 ? -2.438 -5.176 -8.602 1 96.81 113 LYS A O 1
ATOM 853 N N . GLY A 1 114 ? -0.285 -4.543 -8.719 1 97.75 114 GLY A N 1
ATOM 854 C CA . GLY A 1 114 ? 0.1 -5.73 -9.461 1 97.75 114 GLY A CA 1
ATOM 855 C C . GLY A 1 114 ? -0.177 -7.02 -8.711 1 97.75 114 GLY A C 1
ATOM 856 O O . GLY A 1 114 ? -0.694 -7.98 -9.289 1 97.75 114 GLY A O 1
ATOM 857 N N . VAL A 1 115 ? 0.152 -7.066 -7.43 1 96.94 115 VAL A N 1
ATOM 858 C CA . VAL A 1 115 ? -0.103 -8.242 -6.602 1 96.94 115 VAL A CA 1
ATOM 859 C C . VAL A 1 115 ? -1.607 -8.461 -6.469 1 96.94 115 VAL A C 1
ATOM 861 O O . VAL A 1 115 ? -2.084 -9.594 -6.547 1 96.94 115 VAL A O 1
ATOM 864 N N . SER A 1 116 ? -2.355 -7.406 -6.246 1 96.5 116 SER A N 1
ATOM 865 C CA . SER A 1 116 ? -3.809 -7.508 -6.176 1 96.5 116 SER A CA 1
ATOM 866 C C . SER A 1 116 ? -4.387 -8.086 -7.461 1 96.5 116 SER A C 1
ATOM 868 O O . SER A 1 116 ? -5.328 -8.883 -7.422 1 96.5 116 SER A O 1
ATOM 870 N N . ASN A 1 117 ? -3.887 -7.645 -8.609 1 98.12 117 ASN A N 1
ATOM 871 C CA . ASN A 1 117 ? -4.328 -8.18 -9.891 1 98.12 117 ASN A CA 1
ATOM 872 C C . ASN A 1 117 ? -4.035 -9.672 -10.008 1 98.12 117 ASN A C 1
ATOM 874 O O . ASN A 1 117 ? -4.855 -10.43 -10.531 1 98.12 117 ASN A O 1
ATOM 878 N N . MET A 1 118 ? -2.857 -10.094 -9.523 1 98.31 118 MET A N 1
ATOM 879 C CA . MET A 1 118 ? -2.525 -11.516 -9.5 1 98.31 118 MET A CA 1
ATOM 880 C C . MET A 1 118 ? -3.504 -12.289 -8.625 1 98.31 118 MET A C 1
ATOM 882 O O . MET A 1 118 ? -3.951 -13.375 -8.992 1 98.31 118 MET A O 1
ATOM 886 N N . ILE A 1 119 ? -3.77 -11.734 -7.469 1 96.8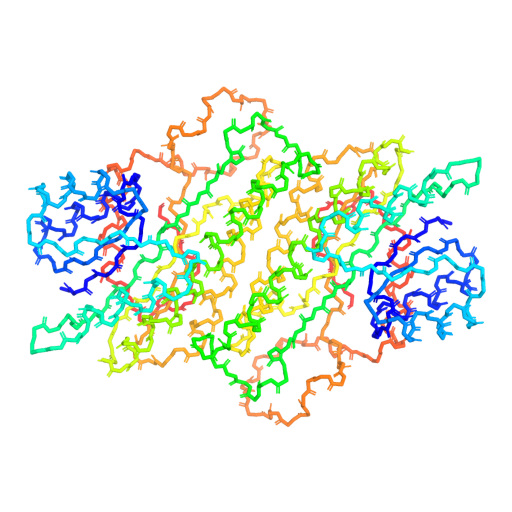8 119 ILE A N 1
ATOM 887 C CA . ILE A 1 119 ? -4.715 -12.352 -6.547 1 96.88 119 ILE A CA 1
ATOM 888 C C . ILE A 1 119 ? -6.074 -12.5 -7.223 1 96.88 119 ILE A C 1
ATOM 890 O O . ILE A 1 119 ? -6.645 -13.594 -7.258 1 96.88 119 ILE A O 1
ATOM 894 N N . ARG A 1 120 ? -6.578 -11.445 -7.805 1 96.62 120 ARG A N 1
ATOM 895 C CA . ARG A 1 120 ? -7.91 -11.406 -8.398 1 96.62 120 ARG A CA 1
ATOM 896 C C . ARG A 1 120 ? -8.039 -12.422 -9.523 1 96.62 120 ARG A C 1
ATOM 898 O O . ARG A 1 120 ? -9.086 -13.055 -9.68 1 96.62 120 ARG A O 1
ATOM 905 N N . ASN A 1 121 ? -7.012 -12.656 -10.258 1 97.75 121 ASN A N 1
ATOM 906 C CA . ASN A 1 121 ? -7.16 -13.422 -11.492 1 97.75 121 ASN A CA 1
ATOM 907 C C . ASN A 1 121 ? -6.648 -14.844 -11.336 1 97.75 121 ASN A C 1
ATOM 909 O O . ASN A 1 121 ? -7.039 -15.742 -12.094 1 97.75 121 ASN A O 1
ATOM 913 N N . PHE A 1 122 ? -5.816 -15.148 -10.297 1 97.56 122 PHE A N 1
ATOM 914 C CA . PHE A 1 122 ? -5.227 -16.484 -10.219 1 97.56 122 PHE A CA 1
ATOM 915 C C . PHE A 1 122 ? -5.703 -17.219 -8.977 1 97.56 122 PHE A C 1
ATOM 917 O O . PHE A 1 122 ? -5.785 -18.453 -8.969 1 97.56 122 PHE A O 1
ATOM 924 N N . VAL A 1 123 ? -6.008 -16.547 -7.898 1 96.62 123 VAL A N 1
ATOM 925 C CA . VAL A 1 123 ? -6.367 -17.203 -6.645 1 96.62 123 VAL A CA 1
ATOM 926 C C . VAL A 1 123 ? -7.641 -18.016 -6.832 1 96.62 123 VAL A C 1
ATOM 928 O O . VAL A 1 123 ? -7.758 -19.125 -6.301 1 96.62 123 VAL A O 1
ATOM 931 N N . PRO A 1 124 ? -8.656 -17.516 -7.629 1 95.69 124 PRO A N 1
ATOM 932 C CA . PRO A 1 124 ? -9.852 -18.328 -7.859 1 95.69 124 PRO A CA 1
ATOM 933 C C . PRO A 1 124 ? -9.539 -19.688 -8.477 1 95.69 124 PRO A C 1
ATOM 935 O O . PRO A 1 124 ? -10.266 -20.656 -8.242 1 95.69 124 PRO A O 1
ATOM 938 N N . GLN A 1 125 ? -8.469 -19.766 -9.211 1 94 125 GLN A N 1
ATOM 939 C CA . GLN A 1 125 ? -8.07 -21.047 -9.789 1 94 125 GLN A CA 1
ATOM 940 C C . GLN A 1 125 ? -7.598 -22.016 -8.711 1 94 125 GLN A C 1
ATOM 942 O O . GLN A 1 125 ? -7.879 -23.219 -8.781 1 94 125 GLN A O 1
ATOM 947 N N . LEU A 1 126 ? -6.859 -21.516 -7.73 1 95.5 126 LEU A N 1
ATOM 948 C CA . LEU A 1 126 ? -6.438 -22.344 -6.613 1 95.5 126 LEU A CA 1
ATOM 949 C C . LEU A 1 126 ? -7.648 -22.891 -5.855 1 95.5 126 LEU A C 1
ATOM 951 O O . LEU A 1 126 ? -7.672 -24.078 -5.484 1 95.5 126 LEU A O 1
ATOM 955 N N . ILE A 1 127 ? -8.57 -22 -5.68 1 95.19 127 ILE A N 1
ATOM 956 C CA . ILE A 1 127 ? -9.781 -22.375 -4.953 1 95.19 127 ILE A CA 1
ATOM 957 C C . ILE A 1 127 ? -10.539 -23.453 -5.727 1 95.19 127 ILE A C 1
ATOM 959 O O . ILE A 1 127 ? -10.984 -24.438 -5.148 1 95.19 127 ILE A O 1
ATOM 963 N N . HIS A 1 128 ? -10.664 -23.234 -6.984 1 92.69 128 HIS A N 1
ATOM 964 C CA . HIS A 1 128 ? -11.359 -24.188 -7.836 1 92.69 128 HIS A CA 1
ATOM 965 C C . HIS A 1 128 ? -10.672 -25.547 -7.801 1 92.69 128 HIS A C 1
ATOM 967 O O . HIS A 1 128 ? -11.336 -26.578 -7.719 1 92.69 128 HIS A O 1
ATOM 973 N N . ASN A 1 129 ? -9.391 -25.547 -7.82 1 91.38 129 ASN A N 1
ATOM 974 C CA . ASN A 1 129 ? -8.602 -26.766 -7.836 1 91.38 129 ASN A CA 1
ATOM 975 C C . ASN A 1 129 ? -8.438 -27.344 -6.434 1 91.38 129 ASN A C 1
ATOM 977 O O . ASN A 1 129 ? -8.016 -28.5 -6.273 1 91.38 129 ASN A O 1
ATOM 981 N N . ASN A 1 130 ? -8.742 -26.594 -5.391 1 93.94 130 ASN A N 1
ATOM 982 C CA . ASN A 1 130 ? -8.695 -26.938 -3.975 1 93.94 130 ASN A CA 1
ATOM 983 C C . ASN A 1 130 ? -7.312 -27.438 -3.568 1 93.94 130 ASN A C 1
ATOM 985 O O . ASN A 1 130 ? -7.191 -28.422 -2.838 1 93.94 130 ASN A O 1
ATOM 989 N N . ILE A 1 131 ? -6.305 -26.891 -4.195 1 89.81 131 ILE A N 1
ATOM 990 C CA . ILE A 1 131 ? -4.922 -27.203 -3.85 1 89.81 131 ILE A CA 1
ATOM 991 C C . ILE A 1 131 ? -4.016 -26.031 -4.234 1 89.81 131 ILE A C 1
ATOM 993 O O . ILE A 1 131 ? -4.25 -25.359 -5.242 1 89.81 131 ILE A O 1
ATOM 997 N N . GLY A 1 132 ? -3.059 -25.844 -3.336 1 94.81 132 GLY A N 1
ATOM 998 C CA . GLY A 1 132 ? -2 -24.953 -3.773 1 94.81 132 GLY A CA 1
ATOM 999 C C . GLY A 1 132 ? -1.762 -23.797 -2.82 1 94.81 132 GLY A C 1
ATOM 1000 O O . GLY A 1 132 ? -2.246 -23.797 -1.688 1 94.81 132 GLY A O 1
ATOM 1001 N N . ALA A 1 133 ? -0.873 -22.953 -3.258 1 97.56 133 ALA A N 1
ATOM 1002 C CA . ALA A 1 133 ? -0.405 -21.844 -2.432 1 97.56 133 ALA A CA 1
ATOM 1003 C C . ALA A 1 133 ? -0.219 -20.578 -3.266 1 97.56 133 ALA A C 1
ATOM 1005 O O . ALA A 1 133 ? 0.09 -20.656 -4.457 1 97.56 133 ALA A O 1
ATOM 1006 N N . PHE A 1 134 ? -0.561 -19.484 -2.639 1 98.06 134 PHE A N 1
ATOM 1007 C CA . PHE A 1 134 ? -0.22 -18.172 -3.156 1 98.06 134 PHE A CA 1
ATOM 1008 C C . PHE A 1 134 ? 0.91 -17.547 -2.348 1 98.06 134 PHE A C 1
ATOM 1010 O O . PHE A 1 134 ? 0.792 -17.375 -1.132 1 98.06 134 PHE A O 1
ATOM 1017 N N . VAL A 1 135 ? 2.033 -17.203 -3.014 1 97.5 135 VAL A N 1
ATOM 1018 C CA . VAL A 1 135 ? 3.186 -16.594 -2.365 1 97.5 135 VAL A CA 1
ATOM 1019 C C . VAL A 1 135 ? 3.457 -15.219 -2.99 1 97.5 135 VAL A C 1
ATOM 1021 O O . VAL A 1 135 ? 3.527 -15.094 -4.215 1 97.5 135 VAL A O 1
ATOM 1024 N N . ALA A 1 136 ? 3.486 -14.211 -2.207 1 96.19 136 ALA A N 1
ATOM 1025 C CA . ALA A 1 136 ? 3.891 -12.891 -2.672 1 96.19 136 ALA A CA 1
ATOM 1026 C C . ALA A 1 136 ? 5.219 -12.469 -2.049 1 96.19 136 ALA A C 1
ATOM 1028 O O . ALA A 1 136 ? 5.426 -12.633 -0.846 1 96.19 136 ALA A O 1
ATOM 1029 N N . MET A 1 137 ? 6.105 -11.969 -2.91 1 89.94 137 MET A N 1
ATOM 1030 C CA . MET A 1 137 ? 7.414 -11.531 -2.428 1 89.94 137 MET A CA 1
ATOM 1031 C C . MET A 1 137 ? 7.312 -10.188 -1.717 1 89.94 137 MET A C 1
ATOM 1033 O O . MET A 1 137 ? 6.816 -9.219 -2.289 1 89.94 137 MET A O 1
ATOM 1037 N N . SER A 1 138 ? 7.625 -10.219 -0.516 1 79.81 138 SER A N 1
ATOM 1038 C CA . SER A 1 138 ? 7.727 -9.008 0.291 1 79.81 138 SER A CA 1
ATOM 1039 C C . SER A 1 138 ? 9.18 -8.586 0.483 1 79.81 138 SER A C 1
ATOM 1041 O O . SER A 1 138 ? 10.039 -8.914 -0.339 1 79.81 138 SER A O 1
ATOM 1043 N N . SER A 1 139 ? 9.625 -7.664 1.156 1 61.5 139 SER A N 1
ATOM 1044 C CA . SER A 1 139 ? 11.008 -7.305 1.454 1 61.5 139 SER A CA 1
ATOM 1045 C C . SER A 1 139 ? 11.297 -7.434 2.945 1 61.5 139 SER A C 1
ATOM 1047 O O . SER A 1 139 ? 10.391 -7.348 3.773 1 61.5 139 SER A O 1
ATOM 1049 N N . GLY A 1 140 ? 12.508 -8.062 3.154 1 50 140 GLY A N 1
ATOM 1050 C CA . GLY A 1 140 ? 12.953 -8 4.539 1 50 140 GLY A CA 1
ATOM 1051 C C . GLY A 1 140 ? 12.898 -6.602 5.121 1 50 140 GLY A C 1
ATOM 1052 O O . GLY A 1 140 ? 12.844 -6.438 6.344 1 50 140 GLY A O 1
ATOM 1053 N N . LEU A 1 141 ? 13.117 -5.617 4.242 1 46.59 141 LEU A N 1
ATOM 1054 C CA . LEU A 1 141 ? 13.078 -4.23 4.703 1 46.59 141 LEU A CA 1
ATOM 1055 C C . LEU A 1 141 ? 11.664 -3.842 5.125 1 46.59 141 LEU A C 1
ATOM 1057 O O . LEU A 1 141 ? 11.461 -2.789 5.734 1 46.59 141 LEU A O 1
ATOM 1061 N N . GLY A 1 142 ? 10.688 -4.523 4.688 1 46 142 GLY A N 1
ATOM 1062 C CA . GLY A 1 142 ? 9.305 -4.246 5.035 1 46 142 GLY A CA 1
ATOM 1063 C C . GLY A 1 142 ? 9.039 -4.297 6.527 1 46 142 GLY A C 1
ATOM 1064 O O . GLY A 1 142 ? 8.055 -3.734 7.012 1 46 142 GLY A O 1
ATOM 1065 N N . ARG A 1 143 ? 10.078 -5.023 7.156 1 48.88 143 ARG A N 1
ATOM 1066 C CA . ARG A 1 143 ? 9.906 -5.152 8.602 1 48.88 143 ARG A CA 1
ATOM 1067 C C . ARG A 1 143 ? 10.828 -4.191 9.352 1 48.88 143 ARG A C 1
ATOM 1069 O O . ARG A 1 143 ? 10.688 -4.012 10.562 1 48.88 143 ARG A O 1
ATOM 1076 N N . SER A 1 144 ? 11.711 -3.492 8.484 1 49.72 144 SER A N 1
ATOM 1077 C CA . SER A 1 144 ? 12.547 -2.426 9.016 1 49.72 144 SER A CA 1
ATOM 1078 C C . SER A 1 144 ? 12.477 -1.175 8.148 1 49.72 144 SER A C 1
ATOM 1080 O O . SER A 1 144 ? 12.742 -1.23 6.949 1 49.72 144 SER A O 1
ATOM 1082 N N . PRO A 1 145 ? 11.781 -0.157 8.656 1 50.75 145 PRO A N 1
ATOM 1083 C CA . PRO A 1 145 ? 11.711 1.079 7.871 1 50.75 145 PRO A CA 1
ATOM 1084 C C . PRO A 1 145 ? 13.094 1.576 7.434 1 50.75 145 PRO A C 1
ATOM 1086 O O . PRO A 1 145 ? 14.07 1.409 8.164 1 50.75 145 PRO A O 1
ATOM 1089 N N . ASN A 1 146 ? 13.328 1.814 6.09 1 58.34 146 ASN A N 1
ATOM 1090 C CA . ASN A 1 146 ? 14.492 2.463 5.508 1 58.34 146 ASN A CA 1
ATOM 1091 C C . ASN A 1 146 ? 14.188 3.889 5.062 1 58.34 146 ASN A C 1
ATOM 1093 O O . ASN A 1 146 ? 13.227 4.117 4.316 1 58.34 146 ASN A O 1
ATOM 1097 N N . PRO A 1 147 ? 14.875 4.875 5.625 1 57.56 147 PRO A N 1
ATOM 1098 C CA . PRO A 1 147 ? 14.562 6.285 5.379 1 57.56 147 PRO A CA 1
ATOM 1099 C C . PRO A 1 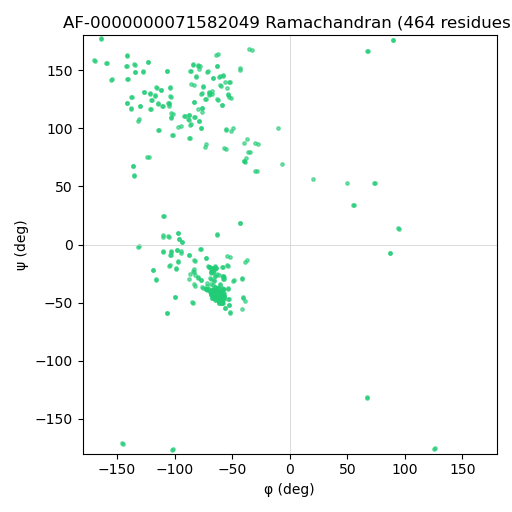147 ? 14.523 6.629 3.891 1 57.56 147 PRO A C 1
ATOM 1101 O O . PRO A 1 147 ? 13.898 7.617 3.498 1 57.56 147 PRO A O 1
ATOM 1104 N N . TYR A 1 148 ? 15.148 5.734 3.078 1 56.88 148 TYR A N 1
ATOM 1105 C CA . TYR A 1 148 ? 15.344 6.176 1.702 1 56.88 148 TYR A CA 1
ATOM 1106 C C . TYR A 1 148 ? 14.445 5.398 0.747 1 56.88 148 TYR A C 1
ATOM 1108 O O . TYR A 1 148 ? 14.5 5.598 -0.469 1 56.88 148 TYR A O 1
ATOM 1116 N N . HIS A 1 149 ? 13.586 4.629 1.367 1 68.44 149 HIS A N 1
ATOM 1117 C CA . HIS A 1 149 ? 12.773 3.797 0.488 1 68.44 149 HIS A CA 1
ATOM 1118 C C . HIS A 1 149 ? 11.312 3.824 0.907 1 68.44 149 HIS A C 1
ATOM 1120 O O . HIS A 1 149 ? 10.688 2.773 1.073 1 68.44 149 HIS A O 1
ATOM 1126 N N . ALA A 1 150 ? 10.789 5.074 0.901 1 73 150 ALA A N 1
ATOM 1127 C CA . ALA A 1 150 ? 9.43 5.223 1.41 1 73 150 ALA A CA 1
ATOM 1128 C C . ALA A 1 150 ? 8.438 4.445 0.554 1 73 150 ALA A C 1
ATOM 1130 O O . ALA A 1 150 ? 7.551 3.766 1.082 1 73 150 ALA A O 1
ATOM 1131 N N . ALA A 1 151 ? 8.609 4.613 -0.787 1 77.31 151 ALA A N 1
ATOM 1132 C CA . ALA A 1 151 ? 7.676 3.938 -1.685 1 77.31 151 ALA A CA 1
ATOM 1133 C C . ALA A 1 151 ? 7.816 2.42 -1.583 1 77.31 151 ALA A C 1
ATOM 1135 O O . ALA A 1 151 ? 6.82 1.698 -1.548 1 77.31 151 ALA A O 1
ATOM 1136 N N . TYR A 1 152 ? 8.961 2.012 -1.532 1 79.38 152 TYR A N 1
ATOM 1137 C CA . TYR A 1 152 ? 9.211 0.58 -1.43 1 79.38 152 TYR A CA 1
ATOM 1138 C C . TYR A 1 152 ? 8.75 0.04 -0.081 1 79.38 152 TYR A C 1
ATOM 1140 O O . TYR A 1 152 ? 8.086 -0.999 -0.014 1 79.38 152 TYR A O 1
ATOM 1148 N N . CYS A 1 153 ? 9.039 0.746 0.964 1 77.38 153 CYS A N 1
ATOM 1149 C CA . CYS A 1 153 ? 8.57 0.365 2.293 1 77.38 153 CYS A CA 1
ATOM 1150 C C . CYS A 1 153 ? 7.047 0.294 2.336 1 77.38 153 CYS A C 1
ATOM 1152 O O . CYS A 1 153 ? 6.48 -0.684 2.828 1 77.38 153 CYS A O 1
ATOM 1154 N N . ALA A 1 154 ? 6.438 1.296 1.817 1 81.88 154 ALA A N 1
ATOM 1155 C CA . ALA A 1 154 ? 4.977 1.314 1.758 1 81.88 154 ALA A CA 1
ATOM 1156 C C . ALA A 1 154 ? 4.441 0.099 1.007 1 81.88 154 ALA A C 1
ATOM 1158 O O . ALA A 1 154 ? 3.484 -0.54 1.448 1 81.88 154 ALA A O 1
ATOM 1159 N N . SER A 1 155 ? 5.035 -0.178 -0.054 1 86.19 155 SER A N 1
ATOM 1160 C CA . SER A 1 155 ? 4.559 -1.271 -0.896 1 86.19 155 SER A CA 1
ATOM 1161 C C . SER A 1 155 ? 4.703 -2.615 -0.19 1 86.19 155 SER A C 1
ATOM 1163 O O . SER A 1 155 ? 3.801 -3.455 -0.252 1 86.19 155 SER A O 1
ATOM 1165 N N . LYS A 1 156 ? 5.797 -2.803 0.411 1 80.38 156 LYS A N 1
ATOM 1166 C CA . LYS A 1 156 ? 6.043 -4.082 1.068 1 80.38 156 LYS A CA 1
ATOM 1167 C C . LYS A 1 156 ? 5.082 -4.297 2.232 1 80.38 156 LYS A C 1
ATOM 1169 O O . LYS A 1 156 ? 4.602 -5.414 2.451 1 80.38 156 LYS A O 1
ATOM 1174 N N . TRP A 1 157 ? 4.879 -3.297 2.938 1 82.81 157 TRP A N 1
ATOM 1175 C CA . TRP A 1 157 ? 3.914 -3.373 4.027 1 82.81 157 TRP A CA 1
ATOM 1176 C C . TRP A 1 157 ? 2.512 -3.645 3.492 1 82.81 157 TRP A C 1
ATOM 1178 O O . TRP A 1 157 ? 1.76 -4.43 4.074 1 82.81 157 TRP A O 1
ATOM 1188 N N . ALA A 1 158 ? 2.246 -3 2.445 1 89 158 ALA A N 1
ATOM 1189 C CA . ALA A 1 158 ? 0.949 -3.215 1.811 1 89 158 ALA A CA 1
ATOM 1190 C C . ALA A 1 158 ? 0.777 -4.672 1.394 1 89 158 ALA A C 1
ATOM 1192 O O . ALA A 1 158 ? -0.278 -5.27 1.621 1 89 158 ALA A O 1
ATOM 1193 N N . VAL A 1 159 ? 1.799 -5.203 0.827 1 92 159 VAL A N 1
ATOM 1194 C CA . VAL A 1 159 ? 1.756 -6.586 0.354 1 92 159 VAL A CA 1
ATOM 1195 C C . VAL A 1 159 ? 1.562 -7.531 1.538 1 92 159 VAL A C 1
ATOM 1197 O O . VAL A 1 159 ? 0.759 -8.461 1.469 1 92 159 VAL A O 1
ATOM 1200 N N . GLU A 1 160 ? 2.256 -7.266 2.586 1 87.25 160 GLU A N 1
ATOM 1201 C CA . GLU A 1 160 ? 2.105 -8.062 3.799 1 87.25 160 GLU A CA 1
ATOM 1202 C C . GLU A 1 160 ? 0.655 -8.086 4.273 1 87.25 160 GLU A C 1
ATOM 1204 O O . GLU A 1 160 ? 0.077 -9.148 4.48 1 87.25 160 GLU A O 1
ATOM 1209 N N . GLY A 1 161 ? 0.102 -6.957 4.449 1 84.81 161 GLY A N 1
ATOM 1210 C CA . GLY A 1 161 ? -1.275 -6.855 4.902 1 84.81 161 GLY A CA 1
ATOM 1211 C C . GLY A 1 161 ? -2.266 -7.5 3.951 1 84.81 161 GLY A C 1
ATOM 1212 O O . GLY A 1 161 ? -3.195 -8.188 4.383 1 84.81 161 GLY A O 1
ATOM 1213 N N . MET A 1 162 ? -2.08 -7.309 2.717 1 89.5 162 MET A N 1
ATOM 1214 C CA . MET A 1 162 ? -2.967 -7.836 1.685 1 89.5 162 MET A CA 1
ATOM 1215 C C . MET A 1 162 ? -2.949 -9.359 1.679 1 89.5 162 MET A C 1
ATOM 1217 O O . MET A 1 162 ? -4.004 -10 1.674 1 89.5 162 MET A O 1
ATOM 1221 N N . VAL A 1 163 ? -1.778 -9.922 1.702 1 92.81 163 VAL A N 1
ATOM 1222 C CA . VAL A 1 163 ? -1.644 -11.375 1.629 1 92.81 163 VAL A CA 1
ATOM 1223 C C . VAL A 1 163 ? -2.215 -12.008 2.895 1 92.81 163 VAL A C 1
ATOM 1225 O O . VAL A 1 163 ? -2.869 -13.055 2.832 1 92.81 163 VAL A O 1
ATOM 1228 N N . LYS A 1 164 ? -1.965 -11.398 4.027 1 88.88 164 LYS A N 1
ATOM 1229 C CA . LYS A 1 164 ? -2.535 -11.906 5.27 1 88.88 164 LYS A CA 1
ATOM 1230 C C . LYS A 1 164 ? -4.062 -11.891 5.223 1 88.88 164 LYS A C 1
ATOM 1232 O O . LYS A 1 164 ? -4.715 -12.805 5.734 1 88.88 164 LYS A O 1
ATOM 1237 N N . SER A 1 165 ? -4.602 -10.852 4.656 1 86.69 165 SER A N 1
ATOM 1238 C CA . SER A 1 165 ? -6.051 -10.789 4.484 1 86.69 165 SER A CA 1
ATOM 1239 C C . SER A 1 165 ? -6.551 -11.914 3.586 1 86.69 165 SER A C 1
ATOM 1241 O O . SER A 1 165 ? -7.57 -12.547 3.881 1 86.69 165 SER A O 1
ATOM 1243 N N . VAL A 1 166 ? -5.902 -12.195 2.523 1 92.31 166 VAL A N 1
ATOM 1244 C CA . VAL A 1 166 ? -6.238 -13.289 1.622 1 92.31 166 VAL A CA 1
ATOM 1245 C C . VAL A 1 166 ? -6.191 -14.617 2.381 1 92.31 166 VAL A C 1
ATOM 1247 O O . VAL A 1 166 ? -7.109 -15.43 2.273 1 92.31 166 VAL A O 1
ATOM 1250 N N . ALA A 1 167 ? -5.117 -14.82 3.127 1 93.56 167 ALA A N 1
ATOM 1251 C CA . ALA A 1 167 ? -4.918 -16.047 3.885 1 93.56 167 ALA A CA 1
ATOM 1252 C C . ALA A 1 167 ? -6.113 -16.344 4.785 1 93.56 167 ALA A C 1
ATOM 1254 O O . ALA A 1 167 ? -6.543 -17.5 4.91 1 93.56 167 ALA A O 1
ATOM 1255 N N . MET A 1 168 ? -6.668 -15.32 5.34 1 89.19 168 MET A N 1
ATOM 1256 C CA . MET A 1 168 ? -7.773 -15.469 6.277 1 89.19 168 MET A CA 1
ATOM 1257 C C . MET A 1 168 ? -9.031 -15.961 5.562 1 89.19 168 MET A C 1
ATOM 1259 O O . MET A 1 168 ? -9.883 -16.609 6.176 1 89.19 168 MET A O 1
ATOM 1263 N N . SER A 1 169 ? -9.109 -15.734 4.316 1 89.56 169 SER A N 1
ATOM 1264 C CA . SER A 1 169 ? -10.328 -16.062 3.586 1 89.56 169 SER A CA 1
ATOM 1265 C C . SER A 1 169 ? -10.164 -17.328 2.766 1 89.56 169 SER A C 1
ATOM 1267 O O . SER A 1 169 ? -11.141 -17.859 2.221 1 89.56 169 SER A O 1
ATOM 1269 N N . LEU A 1 170 ? -8.969 -17.797 2.691 1 93.56 170 LEU A N 1
ATOM 1270 C CA . LEU A 1 170 ? -8.719 -18.984 1.869 1 93.56 170 LEU A CA 1
ATOM 1271 C C . LEU A 1 170 ? -9.195 -20.25 2.574 1 93.56 170 LEU A C 1
ATOM 1273 O O . LEU A 1 170 ? -8.906 -20.453 3.758 1 93.56 170 LEU A O 1
ATOM 1277 N N . PRO A 1 171 ? -9.938 -21.062 1.935 1 93.31 171 PRO A N 1
ATOM 1278 C CA . PRO A 1 171 ? -10.289 -22.344 2.543 1 93.31 171 PRO A CA 1
ATOM 1279 C C . PRO A 1 171 ? -9.109 -23.312 2.6 1 93.31 171 PRO A C 1
ATOM 1281 O O . PRO A 1 171 ? -8.234 -23.281 1.73 1 93.31 171 PRO A O 1
ATOM 1284 N N . ALA A 1 172 ? -9.195 -24.125 3.674 1 94 172 ALA A N 1
ATOM 1285 C CA . ALA A 1 172 ? -8.234 -25.219 3.676 1 94 172 ALA A CA 1
ATOM 1286 C C . ALA A 1 172 ? -8.438 -26.125 2.463 1 94 172 ALA A C 1
ATOM 1288 O O . ALA A 1 172 ? -9.57 -26.359 2.027 1 94 172 ALA A O 1
ATOM 1289 N N . PRO A 1 173 ? -7.406 -26.641 1.929 1 96.81 173 PRO A N 1
ATOM 1290 C CA . PRO A 1 173 ? -6.031 -26.656 2.43 1 96.81 173 PRO A CA 1
ATOM 1291 C C . PRO A 1 173 ? -5.164 -25.547 1.834 1 96.81 173 PRO A C 1
ATOM 1293 O O . PRO A 1 173 ? -3.936 -25.594 1.945 1 96.81 173 PRO A O 1
ATOM 1296 N N . LEU A 1 174 ? -5.75 -24.625 1.133 1 97.19 174 LEU A N 1
ATOM 1297 C CA . LEU A 1 174 ? -5 -23.562 0.468 1 97.19 174 LEU A CA 1
ATOM 1298 C C . LEU A 1 174 ? -4.281 -22.688 1.486 1 97.19 174 LEU A C 1
ATOM 1300 O O . LEU A 1 174 ? -4.684 -22.625 2.65 1 97.19 174 LEU A O 1
ATOM 1304 N N . CYS A 1 175 ? -3.213 -22.078 1.059 1 97.19 175 CYS A N 1
ATOM 1305 C CA . CYS A 1 175 ? -2.535 -21.125 1.929 1 97.19 175 CYS A CA 1
ATOM 1306 C C . CYS A 1 175 ? -2.014 -19.938 1.132 1 97.19 175 CYS A C 1
ATOM 1308 O O . CYS A 1 175 ? -1.843 -20.031 -0.085 1 97.19 175 CYS A O 1
ATOM 1310 N N . ALA A 1 176 ? -1.876 -18.828 1.73 1 96.75 176 ALA A N 1
ATOM 1311 C CA . ALA A 1 176 ? -1.25 -17.609 1.219 1 96.75 176 ALA A CA 1
ATOM 1312 C C . ALA A 1 176 ? -0.174 -17.109 2.174 1 96.75 176 ALA A C 1
ATOM 1314 O O . ALA A 1 176 ? -0.397 -17.031 3.385 1 96.75 176 ALA A O 1
ATOM 1315 N N . VAL A 1 177 ? 1.029 -16.797 1.582 1 95.56 177 VAL A N 1
ATOM 1316 C CA . VAL A 1 177 ? 2.17 -16.469 2.434 1 95.56 177 VAL A CA 1
ATOM 1317 C C . VAL A 1 177 ? 2.932 -15.289 1.848 1 95.56 177 VAL A C 1
ATOM 1319 O O . VAL A 1 177 ? 3.326 -15.312 0.679 1 95.56 177 VAL A O 1
ATOM 1322 N N . PRO A 1 178 ? 2.969 -14.18 2.604 1 93.12 178 PRO A N 1
ATOM 1323 C CA . PRO A 1 178 ? 4 -13.203 2.248 1 93.12 178 PRO A CA 1
ATOM 1324 C C . PRO A 1 178 ? 5.41 -13.695 2.576 1 93.12 178 PRO A C 1
ATOM 1326 O O . PRO A 1 178 ? 5.66 -14.172 3.686 1 93.12 178 PRO A O 1
ATOM 1329 N N . LEU A 1 179 ? 6.34 -13.641 1.622 1 92.38 179 LEU A N 1
ATOM 1330 C CA . LEU A 1 179 ? 7.695 -14.156 1.791 1 92.38 179 LEU A CA 1
ATOM 1331 C C . LEU A 1 179 ? 8.727 -13.047 1.596 1 92.38 179 LEU A C 1
ATOM 1333 O O . LEU A 1 179 ? 8.797 -12.438 0.525 1 92.38 179 LEU A O 1
ATOM 1337 N N . ALA A 1 180 ? 9.453 -12.75 2.605 1 86.81 180 ALA A N 1
ATOM 1338 C CA . ALA A 1 180 ? 10.555 -11.805 2.512 1 86.81 180 ALA A CA 1
ATOM 1339 C C . ALA A 1 180 ? 11.852 -12.508 2.1 1 86.81 180 ALA A C 1
ATOM 1341 O O . ALA A 1 180 ? 12.32 -13.414 2.793 1 86.81 180 ALA A O 1
ATOM 1342 N N . PRO A 1 181 ? 12.344 -12.25 0.921 1 75.5 181 PRO A N 1
ATOM 1343 C CA . PRO A 1 181 ? 13.578 -12.922 0.503 1 75.5 181 PRO A CA 1
ATOM 1344 C C . PRO A 1 181 ? 14.773 -12.562 1.384 1 75.5 181 PRO A C 1
ATOM 1346 O O . PRO A 1 181 ? 15.812 -13.227 1.32 1 75.5 181 PRO A O 1
ATOM 1349 N N . GLY A 1 182 ? 14.68 -11.891 2.49 1 61.53 182 GLY A N 1
ATOM 1350 C CA . GLY A 1 182 ? 15.805 -11.477 3.316 1 61.53 182 GLY A CA 1
ATOM 1351 C C . GLY A 1 182 ? 16.688 -10.453 2.643 1 61.53 182 GLY A C 1
ATOM 1352 O O . GLY A 1 182 ? 16.391 -9.984 1.542 1 61.53 182 GLY A O 1
ATOM 1353 N N . VAL A 1 183 ? 17.688 -9.688 3.316 1 49.56 183 VAL A N 1
ATOM 1354 C CA . VAL A 1 183 ? 18.656 -8.781 2.713 1 49.56 183 VAL A CA 1
ATOM 1355 C C . VAL A 1 183 ? 19.484 -9.523 1.661 1 49.56 183 VAL A C 1
ATOM 1357 O O . VAL A 1 183 ? 20.312 -10.375 1.998 1 49.56 183 VAL A O 1
ATOM 1360 N N . ILE A 1 184 ? 18.953 -9.625 0.541 1 47.25 184 ILE A N 1
ATOM 1361 C CA . ILE A 1 184 ? 19.719 -10.234 -0.541 1 47.25 184 ILE A CA 1
ATOM 1362 C C . ILE A 1 184 ? 20.578 -9.18 -1.228 1 47.25 184 ILE A C 1
ATOM 1364 O O . ILE A 1 184 ? 20.125 -8.062 -1.479 1 47.25 184 ILE A O 1
ATOM 1368 N N . GLU A 1 185 ? 21.922 -9.07 -1.016 1 40.03 185 GLU A N 1
ATOM 1369 C CA . GLU A 1 185 ? 22.766 -8.188 -1.824 1 40.03 185 GLU A CA 1
ATOM 1370 C C . GLU A 1 185 ? 22.344 -8.227 -3.291 1 40.03 185 GLU A C 1
ATOM 1372 O O . GLU A 1 185 ? 22.469 -9.258 -3.953 1 40.03 185 GLU A O 1
ATOM 1377 N N . THR A 1 186 ? 21.344 -7.695 -3.525 1 38.97 186 THR A N 1
ATOM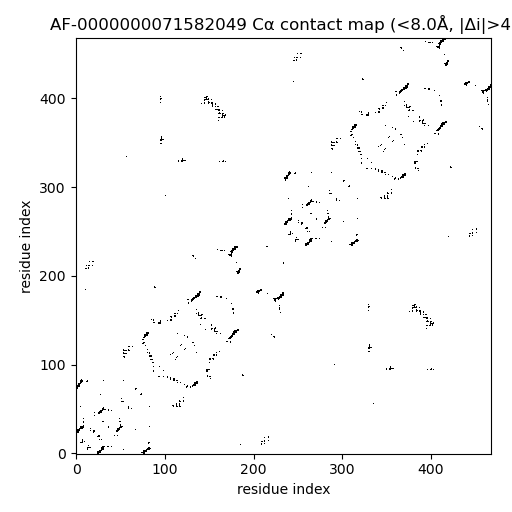 1378 C CA . THR A 1 186 ? 21.203 -7.543 -4.973 1 38.97 186 THR A CA 1
ATOM 1379 C C . THR A 1 186 ? 22.047 -6.375 -5.469 1 38.97 186 THR A C 1
ATOM 1381 O O . THR A 1 186 ? 22.516 -5.559 -4.672 1 38.97 186 THR A O 1
ATOM 1384 N N . SER A 1 187 ? 22.578 -6.254 -6.637 1 34.19 187 SER A N 1
ATOM 1385 C CA . SER A 1 187 ? 23.297 -5.129 -7.23 1 34.19 187 SER A CA 1
ATOM 1386 C C . SER A 1 187 ? 22.688 -3.799 -6.793 1 34.19 187 SER A C 1
ATOM 1388 O O . SER A 1 187 ? 23.172 -2.734 -7.16 1 34.19 187 SER A O 1
ATOM 1390 N N . MET A 1 188 ? 21.578 -3.838 -6.254 1 32.09 188 MET A N 1
ATOM 1391 C CA . MET A 1 188 ? 21.031 -2.492 -6.109 1 32.09 188 MET A CA 1
ATOM 1392 C C . MET A 1 188 ? 21.578 -1.817 -4.855 1 32.09 188 MET A C 1
ATOM 1394 O O . MET A 1 188 ? 21.312 -0.635 -4.621 1 32.09 188 MET A O 1
ATOM 1398 N N . GLN A 1 189 ? 21.828 -2.535 -3.793 1 35.59 189 GLN A N 1
ATOM 1399 C CA . GLN A 1 189 ? 22.266 -1.728 -2.658 1 35.59 189 GLN A CA 1
ATOM 1400 C C . GLN A 1 189 ? 23.734 -1.355 -2.787 1 35.59 189 GLN A C 1
ATOM 1402 O O . GLN A 1 189 ? 24.594 -2.221 -3.021 1 35.59 189 GLN A O 1
ATOM 1407 N N . PRO A 1 190 ? 24.125 -0.132 -2.91 1 31.45 190 PRO A N 1
ATOM 1408 C CA . PRO A 1 190 ? 25.547 0.214 -2.863 1 31.45 190 PRO A CA 1
ATOM 1409 C C . PRO A 1 190 ? 26.234 -0.289 -1.597 1 31.45 190 PRO A C 1
ATOM 1411 O O . PRO A 1 190 ? 25.594 -0.418 -0.551 1 31.45 190 PRO A O 1
ATOM 1414 N N . ALA A 1 191 ? 27.469 -0.929 -1.604 1 30.33 191 ALA A N 1
ATOM 1415 C CA . ALA A 1 191 ? 28.422 -1.457 -0.633 1 30.33 191 ALA A CA 1
ATOM 1416 C C . ALA A 1 191 ? 28.531 -0.544 0.584 1 30.33 191 ALA A C 1
ATOM 1418 O O . ALA A 1 191 ? 28.844 -1.002 1.687 1 30.33 191 ALA A O 1
ATOM 1419 N N . ASP A 1 192 ? 28.703 0.842 0.523 1 29.55 192 ASP A N 1
ATOM 1420 C CA . ASP A 1 192 ? 29.516 1.653 1.414 1 29.55 192 ASP A CA 1
ATOM 1421 C C . ASP A 1 192 ? 28.734 2.08 2.652 1 29.55 192 ASP A C 1
ATOM 1423 O O . ASP A 1 192 ? 29.203 2.91 3.436 1 29.55 192 ASP A O 1
ATOM 1427 N N . ASP A 1 193 ? 27.438 2.215 2.76 1 31.08 193 ASP A N 1
ATOM 1428 C CA . ASP A 1 193 ? 27.203 3.139 3.867 1 31.08 193 ASP A CA 1
ATOM 1429 C C . ASP A 1 193 ? 27.469 2.461 5.211 1 31.08 193 ASP A C 1
ATOM 1431 O O . ASP A 1 193 ? 26.641 1.7 5.699 1 31.08 193 ASP A O 1
ATOM 1435 N N . SER A 1 194 ? 28.75 2.344 5.785 1 30.58 194 SER A N 1
ATOM 1436 C CA . SER A 1 194 ? 29.453 1.993 7.016 1 30.58 194 SER A CA 1
ATOM 1437 C C . SER A 1 194 ? 28.734 2.553 8.242 1 30.58 194 SER A C 1
ATOM 1439 O O . SER A 1 194 ? 28.875 2.021 9.344 1 30.58 194 SER A O 1
ATOM 1441 N N . ASN A 1 195 ? 28.281 3.871 8.25 1 28.44 195 ASN A N 1
ATOM 1442 C CA . ASN A 1 195 ? 28.094 4.625 9.484 1 28.44 195 ASN A CA 1
ATOM 1443 C C . ASN A 1 195 ? 26.734 4.32 10.125 1 28.44 195 ASN A C 1
ATOM 1445 O O . ASN A 1 195 ? 26.312 5.027 11.039 1 28.44 195 ASN A O 1
ATOM 1449 N N . VAL A 1 196 ? 25.828 3.863 9.5 1 30.19 196 VAL A N 1
ATOM 1450 C CA . VAL A 1 196 ? 24.641 3.809 10.328 1 30.19 196 VAL A CA 1
ATOM 1451 C C . VAL A 1 196 ? 24.828 2.783 11.445 1 30.19 196 VAL A C 1
ATOM 1453 O O . VAL A 1 196 ? 25.453 1.74 11.234 1 30.19 196 VAL A O 1
ATOM 1456 N N . GLY A 1 197 ? 24.578 3.131 12.711 1 29.52 197 GLY A N 1
ATOM 1457 C CA . GLY A 1 197 ? 24.828 2.488 13.992 1 29.52 197 GLY A CA 1
ATOM 1458 C C . GLY A 1 197 ? 24.5 1.007 13.984 1 29.52 197 GLY A C 1
ATOM 1459 O O . GLY A 1 197 ? 23.766 0.53 13.117 1 29.52 197 GLY A O 1
ATOM 1460 N N . LYS A 1 198 ? 25.25 0.131 14.852 1 30.31 198 LYS A N 1
ATOM 1461 C CA . LYS A 1 198 ? 25.453 -1.266 15.227 1 30.31 198 LYS A CA 1
ATOM 1462 C C . LYS A 1 198 ? 24.125 -1.941 15.57 1 30.31 198 LYS A C 1
ATOM 1464 O O . LYS A 1 198 ? 24.109 -2.996 16.203 1 30.31 198 LYS A O 1
ATOM 1469 N N . GLY A 1 199 ? 23.031 -1.281 15.719 1 30.59 199 GLY A N 1
ATOM 1470 C CA . GLY A 1 199 ? 22.094 -2.309 16.156 1 30.59 199 GLY A CA 1
ATOM 1471 C C . GLY A 1 199 ? 22.016 -3.486 15.203 1 30.59 199 GLY A C 1
ATOM 1472 O O . GLY A 1 199 ? 21.859 -3.303 13.992 1 30.59 199 GLY A O 1
ATOM 1473 N N . SER A 1 200 ? 22.75 -4.523 15.57 1 30.11 200 SER A N 1
ATOM 1474 C CA . SER A 1 200 ? 23.078 -5.848 15.047 1 30.11 200 SER A CA 1
ATOM 1475 C C . SER A 1 200 ? 21.844 -6.539 14.484 1 30.11 200 SER A C 1
ATOM 1477 O O . SER A 1 200 ? 21.156 -7.281 15.195 1 30.11 200 SER A O 1
ATOM 1479 N N . THR A 1 201 ? 20.812 -5.801 14.195 1 31.7 201 THR A N 1
ATOM 1480 C CA . THR A 1 201 ? 19.922 -6.812 13.656 1 31.7 201 THR A CA 1
ATOM 1481 C C . THR A 1 201 ? 20.625 -7.668 12.609 1 31.7 201 THR A C 1
ATOM 1483 O O . THR A 1 201 ? 21.297 -7.137 11.719 1 31.7 201 THR A O 1
ATOM 1486 N N . LYS A 1 202 ? 21.031 -8.82 13.062 1 31.75 202 LYS A N 1
ATOM 1487 C CA . LYS A 1 202 ? 21.547 -9.875 12.195 1 31.75 202 LYS A CA 1
ATOM 1488 C C . LYS A 1 202 ? 20.906 -9.805 10.812 1 31.75 202 LYS A C 1
ATOM 1490 O O . LYS A 1 202 ? 19.719 -10.062 10.656 1 31.75 202 LYS A O 1
ATOM 1495 N N . LYS A 1 203 ? 21.156 -8.789 10.203 1 38.59 203 LYS A N 1
ATOM 1496 C CA . LYS A 1 203 ? 20.906 -8.773 8.766 1 38.59 203 LYS A CA 1
ATOM 1497 C C . LYS A 1 203 ? 21.312 -10.094 8.125 1 38.59 203 LYS A C 1
ATOM 1499 O O . LYS A 1 203 ? 22.484 -10.484 8.188 1 38.59 203 LYS A O 1
ATOM 1504 N N . THR A 1 204 ? 20.547 -11.047 8.391 1 37.25 204 THR A N 1
ATOM 1505 C CA . THR A 1 204 ? 20.953 -12.188 7.582 1 37.25 204 THR A CA 1
ATOM 1506 C C . THR A 1 204 ? 21.406 -11.727 6.195 1 37.25 204 THR A C 1
ATOM 1508 O O . THR A 1 204 ? 20.656 -11.055 5.488 1 37.25 204 THR A O 1
ATOM 1511 N N . LYS A 1 205 ? 22.672 -11.438 6 1 40.88 205 LYS A N 1
ATOM 1512 C CA . LYS A 1 205 ? 23.359 -11.188 4.734 1 40.88 205 LYS A CA 1
ATOM 1513 C C . LYS A 1 205 ? 22.719 -11.969 3.598 1 40.88 205 LYS A C 1
ATOM 1515 O O . LYS A 1 205 ? 22.594 -13.195 3.674 1 40.88 205 LYS A O 1
ATOM 1520 N N . VAL A 1 206 ? 21.688 -11.359 2.984 1 45.72 206 VAL A N 1
ATOM 1521 C CA . VAL A 1 206 ? 21.203 -11.984 1.765 1 45.72 206 VAL A CA 1
ATOM 1522 C C . VAL A 1 206 ? 22.359 -12.609 0.997 1 45.72 206 VAL A C 1
ATOM 1524 O O . VAL A 1 206 ? 23.281 -11.906 0.569 1 45.72 206 VAL A O 1
ATOM 1527 N N . GLY A 1 207 ? 22.812 -13.648 1.286 1 56.53 207 GLY A N 1
ATOM 1528 C CA . GLY A 1 207 ? 23.703 -14.344 0.369 1 56.53 207 GLY A CA 1
ATOM 1529 C C . GLY A 1 207 ? 23.328 -14.148 -1.088 1 56.53 207 GLY A C 1
ATOM 1530 O O . GLY A 1 207 ? 22.406 -13.375 -1.402 1 56.53 207 GLY A O 1
ATOM 1531 N N . ASN A 1 208 ? 24.062 -14.477 -2.172 1 76.25 208 ASN A N 1
ATOM 1532 C CA . ASN A 1 208 ? 23.828 -14.461 -3.609 1 76.25 208 ASN A CA 1
ATOM 1533 C C . ASN A 1 208 ? 22.547 -15.219 -3.975 1 76.25 208 ASN A C 1
ATOM 1535 O O . ASN A 1 208 ? 22.094 -16.078 -3.213 1 76.25 208 ASN A O 1
ATOM 1539 N N . VAL A 1 209 ? 21.766 -14.648 -4.953 1 84.5 209 VAL A N 1
ATOM 1540 C CA . VAL A 1 209 ? 20.5 -15.211 -5.438 1 84.5 209 VAL A CA 1
ATOM 1541 C C . VAL A 1 209 ? 20.641 -16.719 -5.594 1 84.5 209 VAL A C 1
ATOM 1543 O O . VAL A 1 209 ? 19.703 -17.469 -5.332 1 84.5 209 VAL A O 1
ATOM 1546 N N . SER A 1 210 ? 21.906 -17.125 -5.867 1 85.31 210 SER A N 1
ATOM 1547 C CA . SER A 1 210 ? 22.156 -18.547 -6.074 1 85.31 210 SER A CA 1
ATOM 1548 C C . SER A 1 210 ? 22.047 -19.312 -4.766 1 85.31 210 SER A C 1
ATOM 1550 O O . SER A 1 210 ? 21.531 -20.438 -4.746 1 85.31 210 SER A O 1
ATOM 1552 N N . ASP A 1 211 ? 22.5 -18.734 -3.754 1 86.38 211 ASP A N 1
ATOM 1553 C CA . ASP A 1 211 ? 22.406 -19.391 -2.453 1 86.38 211 ASP A CA 1
ATOM 1554 C C . ASP A 1 211 ? 20.984 -19.312 -1.904 1 86.38 211 ASP A C 1
ATOM 1556 O O . ASP A 1 211 ? 20.5 -20.281 -1.297 1 86.38 211 ASP A O 1
ATOM 1560 N N . TRP A 1 212 ? 20.359 -18.234 -2.146 1 88.25 212 TRP A N 1
ATOM 1561 C CA . TRP A 1 212 ? 18.984 -18.031 -1.683 1 88.25 212 TRP A CA 1
ATOM 1562 C C . TRP A 1 212 ? 18.047 -19.062 -2.297 1 88.25 212 TRP A C 1
ATOM 1564 O O . TRP A 1 212 ? 17.203 -19.625 -1.604 1 88.25 212 TRP A O 1
ATOM 1574 N N . ILE A 1 213 ? 18.25 -19.344 -3.547 1 92.38 213 ILE A N 1
ATOM 1575 C CA . ILE A 1 213 ? 17.344 -20.203 -4.301 1 92.38 213 ILE A CA 1
ATOM 1576 C C . ILE A 1 213 ? 17.422 -21.641 -3.785 1 92.38 213 ILE A C 1
ATOM 1578 O O . ILE A 1 213 ? 16.438 -22.359 -3.795 1 92.38 213 ILE A O 1
ATOM 1582 N N . LYS A 1 214 ? 18.578 -22.031 -3.273 1 92.56 214 LYS A N 1
ATOM 1583 C CA . LYS A 1 214 ? 18.781 -23.391 -2.752 1 92.56 214 LYS A CA 1
ATOM 1584 C C . LYS A 1 214 ? 17.891 -23.625 -1.533 1 92.56 214 LYS A C 1
ATOM 1586 O O . LYS A 1 214 ? 17.469 -24.766 -1.288 1 92.56 214 LYS A O 1
ATOM 1591 N N . VAL A 1 215 ? 17.609 -22.562 -0.896 1 93 215 VAL A N 1
ATOM 1592 C CA . VAL A 1 215 ? 16.812 -22.688 0.314 1 93 215 VAL A CA 1
ATOM 1593 C C . VAL A 1 215 ? 15.352 -22.344 -0.001 1 93 215 VAL A C 1
ATOM 1595 O O . VAL A 1 215 ? 14.445 -23.109 0.32 1 93 215 VAL A O 1
ATOM 1598 N N . ALA A 1 216 ? 15.164 -21.281 -0.723 1 93.44 216 ALA A N 1
ATOM 1599 C CA . ALA A 1 216 ? 13.82 -20.75 -0.967 1 93.44 216 ALA A CA 1
ATOM 1600 C C . ALA A 1 216 ? 13.047 -21.641 -1.929 1 93.44 216 ALA A C 1
ATOM 1602 O O . ALA A 1 216 ? 11.828 -21.812 -1.783 1 93.44 216 ALA A O 1
ATOM 1603 N N . GLY A 1 217 ? 13.75 -22.188 -2.953 1 95.25 217 GLY A N 1
ATOM 1604 C CA . GLY A 1 217 ? 13.094 -23.031 -3.949 1 95.25 217 GLY A CA 1
ATOM 1605 C C . GLY A 1 217 ? 12.281 -24.156 -3.34 1 95.25 217 GLY A C 1
ATOM 1606 O O . GLY A 1 217 ? 11.055 -24.203 -3.506 1 95.25 217 GLY A O 1
ATOM 1607 N N . PRO A 1 218 ? 12.969 -25 -2.553 1 96 218 PRO A N 1
ATOM 1608 C CA . PRO A 1 218 ? 12.227 -26.109 -1.944 1 96 218 PRO A CA 1
ATOM 1609 C C . PRO A 1 218 ? 11.227 -25.641 -0.892 1 96 218 PRO A C 1
ATOM 1611 O O . PRO A 1 218 ? 10.164 -26.25 -0.734 1 96 218 PRO A O 1
ATOM 1614 N N . MET A 1 219 ? 11.516 -24.641 -0.181 1 95.19 219 MET A N 1
ATOM 1615 C CA . MET A 1 219 ? 10.617 -24.125 0.848 1 95.19 219 MET A CA 1
ATOM 1616 C C . MET A 1 219 ? 9.281 -23.703 0.242 1 95.19 219 MET A C 1
ATOM 1618 O O . MET A 1 219 ? 8.219 -24.062 0.757 1 95.19 219 MET A O 1
ATOM 1622 N N . ILE A 1 220 ? 9.367 -22.953 -0.848 1 96.56 220 ILE A N 1
ATOM 1623 C CA . ILE A 1 220 ? 8.172 -22.438 -1.5 1 96.56 220 ILE A CA 1
ATOM 1624 C C . ILE A 1 220 ? 7.348 -23.594 -2.059 1 96.56 220 ILE A C 1
ATOM 1626 O O . ILE A 1 220 ? 6.121 -23.609 -1.938 1 96.56 220 ILE A O 1
ATOM 1630 N N . LEU A 1 221 ? 7.965 -24.594 -2.621 1 96.06 221 LEU A N 1
ATOM 1631 C CA . LEU A 1 221 ? 7.289 -25.766 -3.193 1 96.06 221 LEU A CA 1
ATOM 1632 C C . LEU A 1 221 ? 6.512 -26.516 -2.125 1 96.06 221 LEU A C 1
ATOM 1634 O O . LEU A 1 221 ? 5.484 -27.125 -2.416 1 96.06 221 LEU A O 1
ATOM 1638 N N . ASN A 1 222 ? 6.945 -26.391 -0.896 1 94.75 222 ASN A N 1
ATOM 1639 C CA . ASN A 1 222 ? 6.383 -27.234 0.154 1 94.75 222 ASN A CA 1
ATOM 1640 C C . ASN A 1 222 ? 5.438 -26.453 1.058 1 94.75 222 ASN A C 1
ATOM 1642 O O . ASN A 1 222 ? 5.004 -26.953 2.096 1 94.75 222 ASN A O 1
ATOM 1646 N N . MET A 1 223 ? 5.168 -25.25 0.695 1 95.19 223 MET A N 1
ATOM 1647 C CA . MET A 1 223 ? 4.234 -24.453 1.485 1 95.19 223 MET A CA 1
ATOM 1648 C C . MET A 1 223 ? 2.865 -25.109 1.551 1 95.19 223 MET A C 1
ATOM 1650 O O . MET A 1 223 ? 2.387 -25.656 0.555 1 95.19 223 MET A O 1
ATOM 1654 N N . ASN A 1 224 ? 2.309 -25.094 2.762 1 94.94 224 ASN A N 1
ATOM 1655 C CA . ASN A 1 224 ? 1.004 -25.703 2.992 1 94.94 224 ASN A CA 1
ATOM 1656 C C . ASN A 1 224 ? 0.199 -24.922 4.035 1 94.94 224 ASN A C 1
ATOM 1658 O O . ASN A 1 224 ? 0.576 -23.828 4.422 1 94.94 224 ASN A O 1
ATOM 1662 N N . ARG A 1 225 ? -0.916 -25.562 4.391 1 96.44 225 ARG A N 1
ATOM 1663 C CA . ARG A 1 225 ? -1.894 -24.891 5.238 1 96.44 225 ARG A CA 1
ATOM 1664 C C . ARG A 1 225 ? -1.263 -24.438 6.555 1 96.44 225 ARG A C 1
ATOM 1666 O O . ARG A 1 225 ? -1.642 -23.406 7.109 1 96.44 225 ARG A O 1
ATOM 1673 N N . LYS A 1 226 ? -0.265 -25.094 7.078 1 95.62 226 LYS A N 1
ATOM 1674 C CA . LYS A 1 226 ? 0.398 -24.75 8.328 1 95.62 226 LYS A CA 1
ATOM 1675 C C . LYS A 1 226 ? 1.112 -23.406 8.211 1 95.62 226 LYS A C 1
ATOM 1677 O O . LYS A 1 226 ? 1.39 -22.75 9.219 1 95.62 226 LYS A O 1
ATOM 1682 N N . ASP A 1 227 ? 1.362 -22.984 6.98 1 96.06 227 ASP A N 1
ATOM 1683 C CA . ASP A 1 227 ? 2.105 -21.75 6.73 1 96.06 227 ASP A CA 1
ATOM 1684 C C . ASP A 1 227 ? 1.16 -20.594 6.445 1 96.06 227 ASP A C 1
ATOM 1686 O O . ASP A 1 227 ? 1.597 -19.438 6.332 1 96.06 227 ASP A O 1
ATOM 1690 N N . ASN A 1 228 ? -0.088 -20.859 6.375 1 96.31 228 ASN A N 1
ATOM 1691 C CA . ASN A 1 228 ? -1.064 -19.875 5.926 1 96.31 228 ASN A CA 1
ATOM 1692 C C . ASN A 1 228 ? -1.042 -18.625 6.797 1 96.31 228 ASN A C 1
ATOM 1694 O O . ASN A 1 228 ? -1.207 -18.703 8.016 1 96.31 228 ASN A O 1
ATOM 1698 N N . GLY A 1 229 ? -0.767 -17.516 6.18 1 92.06 229 GLY A N 1
ATOM 1699 C CA . GLY A 1 229 ? -0.848 -16.234 6.852 1 92.06 229 GLY A CA 1
ATOM 1700 C C . GLY A 1 229 ? 0.429 -15.859 7.582 1 92.06 229 GLY A C 1
ATOM 1701 O O . GLY A 1 229 ? 0.553 -14.742 8.094 1 92.06 229 GLY A O 1
ATOM 1702 N N . LYS A 1 230 ? 1.398 -16.766 7.668 1 90.44 230 LYS A N 1
ATOM 1703 C CA . LYS A 1 230 ? 2.656 -16.469 8.352 1 90.44 230 LYS A CA 1
ATOM 1704 C C . LYS A 1 230 ? 3.541 -15.562 7.496 1 90.44 230 LYS A C 1
ATOM 1706 O O . LYS A 1 230 ? 3.602 -15.719 6.273 1 90.44 230 LYS A O 1
ATOM 1711 N N . SER A 1 231 ? 4.121 -14.57 8.133 1 87.44 231 SER A N 1
ATOM 1712 C CA . SER A 1 231 ? 5.176 -13.805 7.477 1 87.44 231 SER A CA 1
ATOM 1713 C C . SER A 1 231 ? 6.504 -14.555 7.504 1 87.44 231 SER A C 1
ATOM 1715 O O . SER A 1 231 ? 7.141 -14.656 8.555 1 87.44 231 SER A O 1
ATOM 1717 N N . LEU A 1 232 ? 6.914 -15.086 6.422 1 85.5 232 LEU A N 1
ATOM 1718 C CA . LEU A 1 232 ? 8.117 -15.914 6.383 1 85.5 232 LEU A CA 1
ATOM 1719 C C . LEU A 1 232 ? 9.266 -15.18 5.711 1 85.5 232 LEU A C 1
ATOM 1721 O O . LEU A 1 232 ? 9.039 -14.234 4.945 1 85.5 232 LEU A O 1
ATOM 1725 N N . SER A 1 233 ? 10.43 -15.508 6.16 1 83.88 233 SER A N 1
ATOM 1726 C CA . SER A 1 233 ? 11.641 -14.961 5.559 1 83.88 233 SER A CA 1
ATOM 1727 C C . SER A 1 233 ? 12.609 -16.078 5.164 1 83.88 233 SER A C 1
ATOM 1729 O O . SER A 1 233 ? 12.586 -17.156 5.75 1 83.88 233 SER A O 1
ATOM 1731 N N . VAL A 1 234 ? 13.328 -15.828 4.148 1 82.81 234 VAL A N 1
ATOM 1732 C CA . VAL A 1 234 ? 14.359 -16.766 3.727 1 82.81 234 VAL A CA 1
ATOM 1733 C C . VAL A 1 234 ? 15.641 -16.016 3.369 1 82.81 234 VAL A C 1
ATOM 1735 O O . VAL A 1 234 ? 15.586 -14.961 2.725 1 82.81 234 VAL A O 1
ATOM 1738 N N . ARG B 1 1 ? -1.526 26.859 17.297 1 93.88 1 ARG B N 1
ATOM 1739 C CA . ARG B 1 1 ? -0.961 26.031 16.25 1 93.88 1 ARG B CA 1
ATOM 1740 C C . ARG B 1 1 ? -1.643 26.297 14.906 1 93.88 1 ARG B C 1
ATOM 1742 O O . ARG B 1 1 ? -2.764 26.812 14.867 1 93.88 1 ARG B O 1
ATOM 1749 N N . SER B 1 2 ? -0.905 26.141 13.883 1 96.5 2 SER B N 1
ATOM 1750 C CA . SER B 1 2 ? -1.433 26.125 12.523 1 96.5 2 SER B CA 1
ATOM 1751 C C . SER B 1 2 ? -1.509 24.703 11.984 1 96.5 2 SER B C 1
ATOM 1753 O O . SER B 1 2 ? -0.479 24.062 11.758 1 96.5 2 SER B O 1
ATOM 1755 N N . ILE B 1 3 ? -2.773 24.234 11.781 1 98 3 ILE B N 1
ATOM 1756 C CA . ILE B 1 3 ? -3.025 22.812 11.578 1 98 3 ILE B CA 1
ATOM 1757 C C . ILE B 1 3 ? -3.617 22.578 10.188 1 98 3 ILE B C 1
ATOM 1759 O O . ILE B 1 3 ? -4.57 23.266 9.789 1 98 3 ILE B O 1
ATOM 1763 N N . VAL B 1 4 ? -3.029 21.688 9.445 1 98.5 4 VAL B N 1
ATOM 1764 C CA . VAL B 1 4 ? -3.564 21.234 8.172 1 98.5 4 VAL B CA 1
ATOM 1765 C C . VAL B 1 4 ? -4.199 19.859 8.336 1 98.5 4 VAL B C 1
ATOM 1767 O O . VAL B 1 4 ? -3.58 18.938 8.883 1 98.5 4 VAL B O 1
ATOM 1770 N N . ILE B 1 5 ? -5.473 19.688 7.906 1 98.62 5 ILE B N 1
ATOM 1771 C CA . ILE B 1 5 ? -6.191 18.422 8.031 1 98.62 5 ILE B CA 1
ATOM 1772 C C . ILE B 1 5 ? -6.801 18.047 6.68 1 98.62 5 ILE B C 1
ATOM 1774 O O . ILE B 1 5 ? -7.586 18.812 6.109 1 98.62 5 ILE B O 1
ATOM 1778 N N . SER B 1 6 ? -6.43 16.922 6.117 1 98.56 6 SER B N 1
ATOM 1779 C CA . SER B 1 6 ? -7.152 16.422 4.945 1 98.56 6 SER B CA 1
ATOM 1780 C C . SER B 1 6 ? -8.367 15.594 5.355 1 98.56 6 SER B C 1
ATOM 1782 O O . SER B 1 6 ? -8.352 14.938 6.398 1 98.56 6 SER B O 1
ATOM 1784 N N . GLY B 1 7 ? -9.422 15.594 4.535 1 97.38 7 GLY B N 1
ATOM 1785 C CA . GLY B 1 7 ? -10.609 14.797 4.789 1 97.38 7 GLY B CA 1
ATOM 1786 C C . GLY B 1 7 ? -11.469 15.344 5.914 1 97.38 7 GLY B C 1
ATOM 1787 O O . GLY B 1 7 ? -11.852 14.602 6.824 1 97.38 7 GLY B O 1
ATOM 1788 N N . VAL B 1 8 ? -11.852 16.578 5.867 1 97.56 8 VAL B N 1
ATOM 1789 C CA . VAL B 1 8 ? -12.523 17.203 7 1 97.56 8 VAL B CA 1
ATOM 1790 C C . VAL B 1 8 ? -14.039 17.094 6.828 1 97.56 8 VAL B C 1
ATOM 1792 O O . VAL B 1 8 ? -14.797 17.562 7.676 1 97.56 8 VAL B O 1
ATOM 1795 N N . THR B 1 9 ? -14.555 16.453 5.762 1 95.12 9 THR B N 1
ATOM 1796 C CA . THR B 1 9 ? -15.977 16.531 5.445 1 95.12 9 THR B CA 1
ATOM 1797 C C . THR B 1 9 ? -16.75 15.4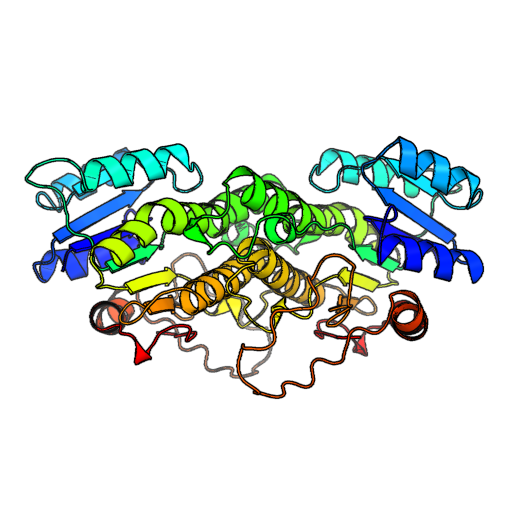45 6.199 1 95.12 9 THR B C 1
ATOM 1799 O O . THR B 1 9 ? -17.984 15.43 6.176 1 95.12 9 THR B O 1
ATOM 1802 N N . SER B 1 10 ? -16.078 14.484 6.871 1 87.38 10 SER B N 1
ATOM 1803 C CA . SER B 1 10 ? -16.812 13.461 7.605 1 87.38 10 SER B CA 1
ATOM 1804 C C . SER B 1 10 ? -15.945 12.82 8.68 1 87.38 10 SER B C 1
ATOM 1806 O O . SER B 1 10 ? -14.734 13.055 8.727 1 87.38 10 SER B O 1
ATOM 1808 N N . GLY B 1 11 ? -16.625 12.297 9.625 1 89.38 11 GLY B N 1
ATOM 1809 C CA . GLY B 1 11 ? -15.977 11.383 10.547 1 89.38 11 GLY B CA 1
ATOM 1810 C C . GLY B 1 11 ? -14.938 12.055 11.422 1 89.38 11 GLY B C 1
ATOM 1811 O O . GLY B 1 11 ? -15.211 13.078 12.047 1 89.38 11 GLY B O 1
ATOM 1812 N N . ILE B 1 12 ? -13.828 11.406 11.43 1 90.62 12 ILE B N 1
ATOM 1813 C CA . ILE B 1 12 ? -12.719 11.805 12.289 1 90.62 12 ILE B CA 1
ATOM 1814 C C . ILE B 1 12 ? -12.219 13.188 11.875 1 90.62 12 ILE B C 1
ATOM 1816 O O . ILE B 1 12 ? -11.969 14.047 12.727 1 90.62 12 ILE B O 1
ATOM 1820 N N . GLY B 1 13 ? -12.156 13.445 10.555 1 95.5 13 GLY B N 1
ATOM 1821 C CA . GLY B 1 13 ? -11.688 14.727 10.062 1 95.5 13 GLY B CA 1
ATOM 1822 C C . GLY B 1 13 ? -12.562 15.891 10.492 1 95.5 13 GLY B C 1
ATOM 1823 O O . GLY B 1 13 ? -12.055 16.938 10.875 1 95.5 13 GLY B O 1
ATOM 1824 N N . ARG B 1 14 ? -13.781 15.625 10.398 1 95.19 14 ARG B N 1
ATOM 1825 C CA . ARG B 1 14 ? -14.727 16.656 10.812 1 95.19 14 ARG B CA 1
ATOM 1826 C C . ARG B 1 14 ? -14.625 16.938 12.305 1 95.19 14 ARG B C 1
ATOM 1828 O O . ARG B 1 14 ? -14.672 18.094 12.734 1 95.19 14 ARG B O 1
ATOM 1835 N N . ALA B 1 15 ? -14.523 15.891 13.086 1 94.56 15 ALA B N 1
ATOM 1836 C CA . ALA B 1 15 ? -14.391 16.016 14.531 1 94.56 15 ALA B CA 1
ATOM 1837 C C . ALA B 1 15 ? -13.117 16.766 14.906 1 94.56 15 ALA B C 1
ATOM 1839 O O . ALA B 1 15 ? -13.133 17.625 15.797 1 94.56 15 ALA B O 1
ATOM 1840 N N . LEU B 1 16 ? -12.07 16.516 14.242 1 96.81 16 LEU B N 1
ATOM 1841 C CA . LEU B 1 16 ? -10.805 17.188 14.484 1 96.81 16 LEU B CA 1
ATOM 1842 C C . LEU B 1 16 ? -10.898 18.672 14.125 1 96.81 16 LEU B C 1
ATOM 1844 O O . LEU B 1 16 ? -10.438 19.531 14.883 1 96.81 16 LEU B O 1
ATOM 1848 N N . LEU B 1 17 ? -11.492 18.938 12.953 1 98 17 LEU B N 1
ATOM 1849 C CA . LEU B 1 17 ? -11.719 20.312 12.539 1 98 17 LEU B CA 1
ATOM 1850 C C . LEU B 1 17 ? -12.461 21.094 13.625 1 98 17 LEU B C 1
ATOM 1852 O O . LEU B 1 17 ? -11.992 22.156 14.07 1 98 17 LEU B O 1
ATOM 1856 N N . GLY B 1 18 ? -13.562 20.562 14.07 1 97.62 18 GLY B N 1
ATOM 1857 C CA . GLY B 1 18 ? -14.344 21.234 15.094 1 97.62 18 GLY B CA 1
ATOM 1858 C C . GLY B 1 18 ? -13.594 21.422 16.391 1 97.62 18 GLY B C 1
ATOM 1859 O O . GLY B 1 18 ? -13.625 22.516 16.984 1 97.62 18 GLY B O 1
ATOM 1860 N N . TYR B 1 19 ? -12.945 20.391 16.875 1 97.5 19 TYR B N 1
ATOM 1861 C CA . TYR B 1 19 ? -12.227 20.422 18.141 1 97.5 19 TYR B CA 1
ATOM 1862 C C . TYR B 1 19 ? -11.148 21.5 18.125 1 97.5 19 TYR B C 1
ATOM 1864 O O . TYR B 1 19 ? -11.094 22.344 19.016 1 97.5 19 TYR B O 1
ATOM 1872 N N . TYR B 1 20 ? -10.305 21.547 17.125 1 98.12 20 TYR B N 1
ATOM 1873 C CA . TYR B 1 20 ? -9.18 22.469 17.078 1 98.12 20 TYR B CA 1
ATOM 1874 C C . TYR B 1 20 ? -9.656 23.891 16.812 1 98.12 20 TYR B C 1
ATOM 1876 O O . TYR B 1 20 ? -9.094 24.859 17.344 1 98.12 20 TYR B O 1
ATOM 1884 N N . TYR B 1 21 ? -10.641 24 15.961 1 98.12 21 TYR B N 1
ATOM 1885 C CA . TYR B 1 21 ? -11.234 25.312 15.711 1 98.12 21 TYR B CA 1
ATOM 1886 C C . TYR B 1 21 ? -11.742 25.938 17.016 1 98.12 21 TYR B C 1
ATOM 1888 O O . TYR B 1 21 ? -11.438 27.094 17.312 1 98.12 21 TYR B O 1
ATOM 1896 N N . ASN B 1 22 ? -12.438 25.172 17.781 1 97.38 22 ASN B N 1
ATOM 1897 C CA . ASN B 1 22 ? -13.047 25.641 19.016 1 97.38 22 ASN B CA 1
ATOM 1898 C C . ASN B 1 22 ? -11.992 25.938 20.094 1 97.38 22 ASN B C 1
ATOM 1900 O O . ASN B 1 22 ? -12.273 26.625 21.062 1 97.38 22 ASN B O 1
ATOM 1904 N N . HIS B 1 23 ? -10.891 25.438 19.969 1 97.5 23 HIS B N 1
ATOM 1905 C CA . HIS B 1 23 ? -9.805 25.672 20.922 1 97.5 23 HIS B CA 1
ATOM 1906 C C . HIS B 1 23 ? -8.883 26.797 20.422 1 97.5 23 HIS B C 1
ATOM 1908 O O . HIS B 1 23 ? -7.809 27 20.984 1 97.5 23 HIS B O 1
ATOM 1914 N N . GLY B 1 24 ? -9.188 27.453 19.328 1 97.56 24 GLY B N 1
ATOM 1915 C CA . GLY B 1 24 ? -8.555 28.703 18.938 1 97.56 24 GLY B CA 1
ATOM 1916 C C . GLY B 1 24 ? -7.387 28.5 17.984 1 97.56 24 GLY B C 1
ATOM 1917 O O . GLY B 1 24 ? -6.59 29.422 17.766 1 97.56 24 GLY B O 1
ATOM 1918 N N . HIS B 1 25 ? -7.23 27.312 17.391 1 97.5 25 HIS B N 1
ATOM 1919 C CA . HIS B 1 25 ? -6.133 27.062 16.469 1 97.5 25 HIS B CA 1
ATOM 1920 C C . HIS B 1 25 ? -6.48 27.531 15.062 1 97.5 25 HIS B C 1
ATOM 1922 O O . HIS B 1 25 ? -7.656 27.719 14.734 1 97.5 25 HIS B O 1
ATOM 1928 N N . ILE B 1 26 ? -5.457 27.828 14.297 1 96.88 26 ILE B N 1
ATOM 1929 C CA . ILE B 1 26 ? -5.625 28.156 12.891 1 96.88 26 ILE B CA 1
ATOM 1930 C C . ILE B 1 26 ? -5.703 26.875 12.062 1 96.88 26 ILE B C 1
ATOM 1932 O O . ILE B 1 26 ? -4.781 26.062 12.078 1 96.88 26 ILE B O 1
ATOM 1936 N N . ILE B 1 27 ? -6.848 26.734 11.312 1 98 27 ILE B N 1
ATOM 1937 C CA . ILE B 1 27 ? -7.066 25.453 10.656 1 98 27 ILE B CA 1
ATOM 1938 C C . ILE B 1 27 ? -7.184 25.656 9.148 1 98 27 ILE B C 1
ATOM 1940 O O . ILE B 1 27 ? -7.922 26.531 8.688 1 98 27 ILE B O 1
ATOM 1944 N N . ALA B 1 28 ? -6.461 24.906 8.406 1 98.44 28 ALA B N 1
ATOM 1945 C CA . ALA B 1 28 ? -6.699 24.672 6.98 1 98.44 28 ALA B CA 1
ATOM 1946 C C . ALA B 1 28 ? -7.145 23.234 6.73 1 98.44 28 ALA B C 1
ATOM 1948 O O . ALA B 1 28 ? -6.445 22.297 7.098 1 98.44 28 ALA B O 1
ATOM 1949 N N . GLY B 1 29 ? -8.336 23.031 6.176 1 98.56 29 GLY B N 1
ATOM 1950 C CA . GLY B 1 29 ? -8.883 21.703 5.895 1 98.56 29 GLY B CA 1
ATOM 1951 C C . GLY B 1 29 ? -9.25 21.516 4.438 1 98.56 29 GLY B C 1
ATOM 1952 O O . GLY B 1 29 ? -9.469 22.484 3.711 1 98.56 29 GLY B O 1
ATOM 1953 N N . CYS B 1 30 ? -9.305 20.25 3.99 1 98.62 30 CYS B N 1
ATOM 1954 C CA . CYS B 1 30 ? -9.766 20 2.629 1 98.62 30 CYS B CA 1
ATOM 1955 C C . CYS B 1 30 ? -10.625 18.75 2.555 1 98.62 30 CYS B C 1
ATOM 1957 O O . CYS B 1 30 ? -10.68 17.969 3.506 1 98.62 30 CYS B O 1
ATOM 1959 N N . GLY B 1 31 ? -11.344 18.594 1.549 1 97.81 31 GLY B N 1
ATOM 1960 C CA . GLY B 1 31 ? -12.164 17.469 1.135 1 97.81 31 GLY B CA 1
ATOM 1961 C C . GLY B 1 31 ? -12.578 17.531 -0.324 1 97.81 31 GLY B C 1
ATOM 1962 O O . GLY B 1 31 ? -12.328 18.531 -1.001 1 97.81 31 GLY B O 1
ATOM 1963 N N . ARG B 1 32 ? -13.266 16.531 -0.784 1 95.25 32 ARG B N 1
ATOM 1964 C CA . ARG B 1 32 ? -13.539 16.469 -2.217 1 95.25 32 ARG B CA 1
ATOM 1965 C C . ARG B 1 32 ? -14.938 16.984 -2.533 1 95.25 32 ARG B C 1
ATOM 1967 O O . ARG B 1 32 ? -15.234 17.328 -3.68 1 95.25 32 ARG B O 1
ATOM 1974 N N . ARG B 1 33 ? -15.75 17 -1.562 1 94.94 33 ARG B N 1
ATOM 1975 C CA . ARG B 1 33 ? -17.156 17.328 -1.811 1 94.94 33 ARG B CA 1
ATOM 1976 C C . ARG B 1 33 ? -17.406 18.812 -1.652 1 94.94 33 ARG B C 1
ATOM 1978 O O . ARG B 1 33 ? -17.453 19.328 -0.531 1 94.94 33 ARG B O 1
ATOM 1985 N N . GLN B 1 34 ? -17.672 19.453 -2.803 1 97 34 GLN B N 1
ATOM 1986 C CA . GLN B 1 34 ? -17.797 20.906 -2.844 1 97 34 GLN B CA 1
ATOM 1987 C C . GLN B 1 34 ? -18.922 21.375 -1.93 1 97 34 GLN B C 1
ATOM 1989 O O . GLN B 1 34 ? -18.75 22.328 -1.159 1 97 34 GLN B O 1
ATOM 1994 N N . GLY B 1 35 ? -20.078 20.719 -2.043 1 97.56 35 GLY B N 1
ATOM 1995 C CA . GLY B 1 35 ? -21.219 21.109 -1.222 1 97.56 35 GLY B CA 1
ATOM 1996 C C . GLY B 1 35 ? -20.922 21.031 0.266 1 97.56 35 GLY B C 1
ATOM 1997 O O . GLY B 1 35 ? -21.281 21.938 1.021 1 97.56 35 GLY B O 1
ATOM 1998 N N . GLU B 1 36 ? -20.266 20.031 0.718 1 97.25 36 GLU B N 1
ATOM 1999 C CA . GLU B 1 36 ? -19.922 19.844 2.125 1 97.25 36 GLU B CA 1
ATOM 2000 C C . GLU B 1 36 ? -18.906 20.875 2.58 1 97.25 36 GLU B C 1
ATOM 2002 O O . GLU B 1 36 ? -18.984 21.406 3.693 1 97.25 36 GLU B O 1
ATOM 2007 N N . ILE B 1 37 ? -17.938 21.188 1.733 1 98.38 37 ILE B N 1
ATOM 2008 C CA . ILE B 1 37 ? -16.906 22.172 2.064 1 98.38 37 ILE B CA 1
ATOM 2009 C C . ILE B 1 37 ? -17.547 23.547 2.244 1 98.38 37 ILE B C 1
ATOM 2011 O O . ILE B 1 37 ? -17.203 24.266 3.189 1 98.38 37 ILE B O 1
ATOM 2015 N N . GLN B 1 38 ? -18.438 23.891 1.399 1 97.88 38 GLN B N 1
ATOM 2016 C CA . GLN B 1 38 ? -19.109 25.188 1.498 1 97.88 38 GLN B CA 1
ATOM 2017 C C . GLN B 1 38 ? -19.922 25.281 2.789 1 97.88 38 GLN B C 1
ATOM 2019 O O . GLN B 1 38 ? -19.875 26.297 3.482 1 97.88 38 GLN B O 1
ATOM 2024 N N . SER B 1 39 ? -20.641 24.25 3.074 1 97.88 39 SER B N 1
ATOM 2025 C CA . SER B 1 39 ? -21.406 24.203 4.312 1 97.88 39 SER B CA 1
ATOM 2026 C C . SER B 1 39 ? -20.5 24.328 5.531 1 97.88 39 SER B C 1
ATOM 2028 O O . SER B 1 39 ? -20.812 25.078 6.465 1 97.88 39 SER B O 1
ATOM 2030 N N . LEU B 1 40 ? -19.406 23.641 5.527 1 98.12 40 LEU B N 1
ATOM 2031 C CA . LEU B 1 40 ? -18.453 23.688 6.633 1 98.12 40 LEU B CA 1
ATOM 2032 C C . LEU B 1 40 ? -17.828 25.062 6.754 1 98.12 40 LEU B C 1
ATOM 2034 O O . LEU B 1 40 ? -17.609 25.547 7.863 1 98.12 40 LEU B O 1
ATOM 2038 N N . GLN B 1 41 ? -17.516 25.688 5.598 1 98.5 41 GLN B N 1
ATOM 2039 C CA . GLN B 1 41 ? -16.938 27.031 5.613 1 98.5 41 GLN B CA 1
ATOM 2040 C C . GLN B 1 41 ? -17.844 28.016 6.316 1 98.5 41 GLN B C 1
ATOM 2042 O O . GLN B 1 41 ? -17.391 28.906 7.035 1 98.5 41 GLN B O 1
ATOM 2047 N N . GLN B 1 42 ? -19.141 27.875 6.121 1 98.25 42 GLN B N 1
ATOM 2048 C CA . GLN B 1 42 ? -20.109 28.734 6.789 1 98.25 42 GLN B CA 1
ATOM 2049 C C . GLN B 1 42 ? -20.109 28.5 8.297 1 98.25 42 GLN B C 1
ATOM 2051 O O . GLN B 1 42 ? -20.25 29.438 9.078 1 98.25 42 GLN B O 1
ATOM 2056 N N . GLN B 1 43 ? -19.984 27.266 8.648 1 97.81 43 GLN B N 1
ATOM 2057 C CA . GLN B 1 43 ? -19.984 26.891 10.062 1 97.81 43 GLN B CA 1
ATOM 2058 C C . GLN B 1 43 ? -18.688 27.328 10.75 1 97.81 43 GLN B C 1
ATOM 2060 O O . GLN B 1 43 ? -18.703 27.672 11.938 1 97.81 43 GLN B O 1
ATOM 2065 N N . PHE B 1 44 ? -17.578 27.312 10.016 1 98.25 44 PHE B N 1
ATOM 2066 C CA . PHE B 1 44 ? -16.266 27.672 10.531 1 98.25 44 PHE B CA 1
ATOM 2067 C C . PHE B 1 44 ? -15.648 28.797 9.703 1 98.25 44 PHE B C 1
ATOM 2069 O O . PHE B 1 44 ? -14.664 28.594 9 1 98.25 44 PHE B O 1
ATOM 2076 N N . PRO B 1 45 ? -16.078 30 9.844 1 97.69 45 PRO B N 1
ATOM 2077 C CA . PRO B 1 45 ? -15.727 31.094 8.938 1 97.69 45 PRO B CA 1
ATOM 2078 C C . PRO B 1 45 ? -14.25 31.469 8.992 1 97.69 45 PRO B C 1
ATOM 2080 O O . PRO B 1 45 ? -13.711 32 8.016 1 97.69 45 PRO B O 1
ATOM 2083 N N . ASN B 1 46 ? -13.547 31.188 10.078 1 96.81 46 ASN B N 1
ATOM 2084 C CA . ASN B 1 46 ? -12.148 31.594 10.195 1 96.81 46 ASN B CA 1
ATOM 2085 C C . ASN B 1 46 ? -11.203 30.469 9.758 1 96.81 46 ASN B C 1
ATOM 2087 O O . ASN B 1 46 ? -9.984 30.656 9.727 1 96.81 46 ASN B O 1
ATOM 2091 N N . ALA B 1 47 ? -11.727 29.297 9.461 1 97.81 47 ALA B N 1
ATOM 2092 C CA . ALA B 1 47 ? -10.922 28.219 8.891 1 97.81 47 ALA B CA 1
ATOM 2093 C C . ALA B 1 47 ? -10.703 28.422 7.395 1 97.81 47 ALA B C 1
ATOM 2095 O O . ALA B 1 47 ? -11.453 29.156 6.75 1 97.81 47 ALA B O 1
ATOM 2096 N N . LYS B 1 48 ? -9.664 27.906 6.855 1 97.62 48 LYS B N 1
ATOM 2097 C CA . LYS B 1 48 ? -9.406 27.906 5.418 1 97.62 48 LYS B CA 1
ATOM 2098 C C . LYS B 1 48 ? -9.727 26.547 4.805 1 97.62 48 LYS B C 1
ATOM 2100 O O . LYS B 1 48 ? -8.875 25.641 4.801 1 97.62 48 LYS B O 1
ATOM 2105 N N . LEU B 1 49 ? -10.977 26.438 4.289 1 98.5 49 LEU B N 1
ATOM 2106 C CA . LEU B 1 49 ? -11.406 25.141 3.781 1 98.5 49 LEU B CA 1
ATOM 2107 C C . LEU B 1 49 ? -11.391 25.125 2.256 1 98.5 49 LEU B C 1
ATOM 2109 O O . LEU B 1 49 ? -11.781 26.094 1.612 1 98.5 49 LEU B O 1
ATOM 2113 N N . SER B 1 50 ? -10.867 24.047 1.624 1 98.56 50 SER B N 1
ATOM 2114 C CA . SER B 1 50 ? -10.664 23.953 0.182 1 98.56 50 SER B CA 1
ATOM 2115 C C . SER B 1 50 ? -11.141 22.625 -0.367 1 98.56 50 SER B C 1
ATOM 2117 O O . SER B 1 50 ? -11.156 21.625 0.353 1 98.56 50 SER B O 1
ATOM 2119 N N . VAL B 1 51 ? -11.609 22.641 -1.625 1 98.62 51 VAL B N 1
ATOM 2120 C CA . VAL B 1 51 ? -11.906 21.406 -2.35 1 98.62 51 VAL B CA 1
ATOM 2121 C C . VAL B 1 51 ? -10.625 20.844 -2.963 1 98.62 51 VAL B C 1
ATOM 2123 O O . VAL B 1 51 ? -10.062 21.438 -3.887 1 98.62 51 VAL B O 1
ATOM 2126 N N . VAL B 1 52 ? -10.141 19.719 -2.426 1 98.62 52 VAL B N 1
ATOM 2127 C CA . VAL B 1 52 ? -8.883 19.125 -2.859 1 98.62 52 VAL B CA 1
ATOM 2128 C C . VAL B 1 52 ? -9.047 17.609 -2.975 1 98.62 52 VAL B C 1
ATOM 2130 O O . VAL B 1 52 ? -9.594 16.969 -2.074 1 98.62 52 VAL B O 1
ATOM 2133 N N . ASP B 1 53 ? -8.703 17.047 -4.094 1 98.44 53 ASP B N 1
ATOM 2134 C CA . ASP B 1 53 ? -8.523 15.609 -4.242 1 98.44 53 ASP B CA 1
ATOM 2135 C C . ASP B 1 53 ? -7.098 15.195 -3.893 1 98.44 53 ASP B C 1
ATOM 2137 O O . ASP B 1 53 ? -6.172 15.414 -4.68 1 98.44 53 ASP B O 1
ATOM 2141 N N . VAL B 1 54 ? -6.969 14.562 -2.77 1 98.44 54 VAL B N 1
ATOM 2142 C CA . VAL B 1 54 ? -5.625 14.289 -2.266 1 98.44 54 VAL B CA 1
ATOM 2143 C C . VAL B 1 54 ? -4.941 13.25 -3.146 1 98.44 54 VAL B C 1
ATOM 2145 O O . VAL B 1 54 ? -3.725 13.062 -3.072 1 98.44 54 VAL B O 1
ATOM 2148 N N . SER B 1 55 ? -5.719 12.445 -3.963 1 97.81 55 SER B N 1
ATOM 2149 C CA . SER B 1 55 ? -5.113 11.461 -4.855 1 97.81 55 SER B CA 1
ATOM 2150 C C . SER B 1 55 ? -4.441 12.141 -6.047 1 97.81 55 SER B C 1
ATOM 2152 O O . SER B 1 55 ? -3.719 11.492 -6.805 1 97.81 55 SER B O 1
ATOM 2154 N N . CYS B 1 56 ? -4.684 13.406 -6.23 1 98.38 56 CYS B N 1
ATOM 2155 C CA . CYS B 1 56 ? -4.074 14.203 -7.289 1 98.38 56 CYS B CA 1
ATOM 2156 C C . CYS B 1 56 ? -2.965 15.094 -6.73 1 98.38 56 CYS B C 1
ATOM 2158 O O . CYS B 1 56 ? -3.24 16.094 -6.066 1 98.38 56 CYS B O 1
ATOM 2160 N N . ASP B 1 57 ? -1.734 14.742 -7.066 1 98.38 57 ASP B N 1
ATOM 2161 C CA . ASP B 1 57 ? -0.583 15.453 -6.516 1 98.38 57 ASP B CA 1
ATOM 2162 C C . ASP B 1 57 ? -0.645 16.938 -6.852 1 98.38 57 ASP B C 1
ATOM 2164 O O . ASP B 1 57 ? -0.319 17.781 -6.016 1 98.38 57 ASP B O 1
ATOM 2168 N N . GLU B 1 58 ? -0.963 17.219 -8.047 1 98.44 58 GLU B N 1
ATOM 2169 C CA . GLU B 1 58 ? -1.035 18.625 -8.477 1 98.44 58 GLU B CA 1
ATOM 2170 C C . GLU B 1 58 ? -2.039 19.406 -7.637 1 98.44 58 GLU B C 1
ATOM 2172 O O . GLU B 1 58 ? -1.805 20.578 -7.309 1 98.44 58 GLU B O 1
ATOM 2177 N N . SER B 1 59 ? -3.189 18.812 -7.312 1 98.5 59 SER B N 1
ATOM 2178 C CA . SER B 1 59 ? -4.195 19.453 -6.469 1 98.5 59 SER B CA 1
ATOM 2179 C C . SER B 1 59 ? -3.641 19.75 -5.082 1 98.5 59 SER B C 1
ATOM 2181 O O . SER B 1 59 ? -3.863 20.844 -4.543 1 98.5 59 SER B O 1
ATOM 2183 N N . VAL B 1 60 ? -2.916 18.844 -4.504 1 98.69 60 VAL B N 1
ATOM 2184 C CA . VAL B 1 60 ? -2.338 19.031 -3.176 1 98.69 60 VAL B CA 1
ATOM 2185 C C . VAL B 1 60 ? -1.25 20.094 -3.229 1 98.69 60 VAL B C 1
ATOM 2187 O O . VAL B 1 60 ? -1.133 20.922 -2.314 1 98.69 60 VAL B O 1
ATOM 2190 N N . LYS B 1 61 ? -0.477 20.078 -4.281 1 98.25 61 LYS B N 1
ATOM 2191 C CA . LYS B 1 61 ? 0.56 21.094 -4.469 1 98.25 61 LYS B CA 1
ATOM 2192 C C . LYS B 1 61 ? -0.039 22.5 -4.504 1 98.25 61 LYS B C 1
ATOM 2194 O O . LYS B 1 61 ? 0.455 23.406 -3.832 1 98.25 61 LYS B O 1
ATOM 2199 N N . HIS B 1 62 ? -1.025 22.688 -5.258 1 97.94 62 HIS B N 1
ATOM 2200 C CA . HIS B 1 62 ? -1.695 23.984 -5.34 1 97.94 62 HIS B CA 1
ATOM 2201 C C . HIS B 1 62 ? -2.258 24.391 -3.984 1 97.94 62 HIS B C 1
ATOM 2203 O O . HIS B 1 62 ? -2.162 25.562 -3.602 1 97.94 62 HIS B O 1
ATOM 2209 N N . TRP B 1 63 ? -2.82 23.453 -3.277 1 98.12 63 TRP B N 1
ATOM 2210 C CA . TRP B 1 63 ? -3.361 23.719 -1.947 1 98.12 63 TRP B CA 1
ATOM 2211 C C . TRP B 1 63 ? -2.264 24.188 -0.997 1 98.12 63 TRP B C 1
ATOM 2213 O O . TRP B 1 63 ? -2.391 25.234 -0.36 1 98.12 63 TRP B O 1
ATOM 2223 N N . ALA B 1 64 ? -1.184 23.469 -0.928 1 97.62 64 ALA B N 1
ATOM 2224 C CA . ALA B 1 64 ? -0.06 23.812 -0.059 1 97.62 64 ALA B CA 1
ATOM 2225 C C . ALA B 1 64 ? 0.491 25.188 -0.391 1 97.62 64 ALA B C 1
ATOM 2227 O O . ALA B 1 64 ? 0.766 25.984 0.509 1 97.62 64 ALA B O 1
ATOM 2228 N N . THR B 1 65 ? 0.619 25.484 -1.666 1 96.19 65 THR B N 1
ATOM 2229 C CA . THR B 1 65 ? 1.138 26.766 -2.119 1 96.19 65 THR B CA 1
ATOM 2230 C C . THR B 1 65 ? 0.194 27.891 -1.727 1 96.19 65 THR B C 1
ATOM 2232 O O . THR B 1 65 ? 0.638 28.953 -1.273 1 96.19 65 THR B O 1
ATOM 2235 N N . SER B 1 66 ? -1.037 27.641 -1.85 1 95.81 66 SER B N 1
ATOM 2236 C CA . SER B 1 66 ? -2.021 28.672 -1.534 1 95.81 66 SER B CA 1
ATOM 2237 C C . SER B 1 66 ? -2.014 29.016 -0.046 1 95.81 66 SER B C 1
ATOM 2239 O O . SER B 1 66 ? -2.326 30.141 0.343 1 95.81 66 SER B O 1
ATOM 2241 N N . LEU B 1 67 ? -1.702 28.062 0.786 1 95.81 67 LEU B N 1
ATOM 2242 C CA . LEU B 1 67 ? -1.704 28.266 2.23 1 95.81 67 LEU B CA 1
ATOM 2243 C C . LEU B 1 67 ? -0.439 28.984 2.682 1 95.81 67 LEU B C 1
ATOM 2245 O O . LEU B 1 67 ? -0.445 29.672 3.703 1 95.81 67 LEU B O 1
ATOM 2249 N N . SER B 1 68 ? 0.62 28.812 1.979 1 90.25 68 SER B N 1
ATOM 2250 C CA . SER B 1 68 ? 1.908 29.328 2.428 1 90.25 68 SER B CA 1
ATOM 2251 C C . SER B 1 68 ? 2.217 30.672 1.789 1 90.25 68 SER B C 1
ATOM 2253 O O . SER B 1 68 ? 3.123 31.391 2.23 1 90.25 68 SER B O 1
ATOM 2255 N N . CYS B 1 69 ? 1.497 31.031 0.767 1 82.75 69 CYS B N 1
ATOM 2256 C CA . CYS B 1 69 ? 1.854 32.188 -0.036 1 82.75 69 CYS B CA 1
ATOM 2257 C C . CYS B 1 69 ? 1.381 33.469 0.627 1 82.75 69 CYS B C 1
ATOM 2259 O O . CYS B 1 69 ? 0.318 33.5 1.251 1 82.75 69 CYS B O 1
ATOM 2261 N N . GLY B 1 70 ? 2.24 34.469 0.427 1 76.25 70 GLY B N 1
ATOM 2262 C CA . GLY B 1 70 ? 1.882 35.844 0.788 1 76.25 70 GLY B CA 1
ATOM 2263 C C . GLY B 1 70 ? 2.262 36.188 2.213 1 76.25 70 GLY B C 1
ATOM 2264 O O . GLY B 1 70 ? 2.818 35.375 2.939 1 76.25 70 GLY B O 1
ATOM 2265 N N . SER B 1 71 ? 2.049 37.438 2.619 1 78.5 71 SER B N 1
ATOM 2266 C CA . SER B 1 71 ? 2.387 38 3.928 1 78.5 71 SER B CA 1
ATOM 2267 C C . SER B 1 71 ? 1.553 37.344 5.031 1 78.5 71 SER B C 1
ATOM 2269 O O . SER B 1 71 ? 1.997 37.25 6.176 1 78.5 71 SER B O 1
ATOM 2271 N N . ASP B 1 72 ? 0.413 36.75 4.637 1 82 72 ASP B N 1
ATOM 2272 C CA . ASP B 1 72 ? -0.49 36.156 5.605 1 82 72 ASP B CA 1
ATOM 2273 C C . ASP B 1 72 ? -0.472 34.625 5.484 1 82 72 ASP B C 1
ATOM 2275 O O . ASP B 1 72 ? -1.429 33.938 5.875 1 82 72 ASP B O 1
ATOM 2279 N N . GLY B 1 73 ? 0.579 34.219 5 1 88.88 73 GLY B N 1
ATOM 2280 C CA . GLY B 1 73 ? 0.686 32.781 4.816 1 88.88 73 GLY B CA 1
ATOM 2281 C C . GLY B 1 73 ? 0.724 32 6.125 1 88.88 73 GLY B C 1
ATOM 2282 O O . GLY B 1 73 ? 1.27 32.5 7.117 1 88.88 73 GLY B O 1
ATOM 2283 N N . MET B 1 74 ? 0.117 30.875 6.152 1 92.12 74 MET B N 1
ATOM 2284 C CA . MET B 1 74 ? 0.06 30 7.32 1 92.12 74 MET B CA 1
ATOM 2285 C C . MET B 1 74 ? 1.404 29.328 7.559 1 92.12 74 MET B C 1
ATOM 2287 O O . MET B 1 74 ? 2.025 28.812 6.621 1 92.12 74 MET B O 1
ATOM 2291 N N . LYS B 1 75 ? 1.936 29.484 8.758 1 93 75 LYS B N 1
ATOM 2292 C CA . LYS B 1 75 ? 3.105 28.703 9.164 1 93 75 LYS B CA 1
ATOM 2293 C C . LYS B 1 75 ? 2.695 27.359 9.766 1 93 75 LYS B C 1
ATOM 2295 O O . LYS B 1 75 ? 2.551 27.234 10.984 1 93 75 LYS B O 1
ATOM 2300 N N . VAL B 1 76 ? 2.625 26.391 8.969 1 95.12 76 VAL B N 1
ATOM 2301 C CA . VAL B 1 76 ? 2.066 25.094 9.336 1 95.12 76 VAL B CA 1
ATOM 2302 C C . VAL B 1 76 ? 3.006 24.391 10.312 1 95.12 76 VAL B C 1
ATOM 2304 O O . VAL B 1 76 ? 4.215 24.312 10.078 1 95.12 76 VAL B O 1
ATOM 2307 N N . ASP B 1 77 ? 2.463 23.922 11.375 1 95.31 77 ASP B N 1
ATOM 2308 C CA . ASP B 1 77 ? 3.328 23.188 12.289 1 95.31 77 ASP B CA 1
ATOM 2309 C C . ASP B 1 77 ? 2.699 21.859 12.688 1 95.31 77 ASP B C 1
ATOM 2311 O O . ASP B 1 77 ? 3.301 21.078 13.43 1 95.31 77 ASP B O 1
ATOM 2315 N N . LEU B 1 78 ? 1.526 21.547 12.234 1 97.94 78 LEU B N 1
ATOM 2316 C CA . LEU B 1 78 ? 0.919 20.234 12.406 1 97.94 78 LEU B CA 1
ATOM 2317 C C . LEU B 1 78 ? 0.152 19.812 11.156 1 97.94 78 LEU B C 1
ATOM 2319 O O . LEU B 1 78 ? -0.727 20.547 10.695 1 97.94 78 LEU B O 1
ATOM 2323 N N . ILE B 1 79 ? 0.485 18.719 10.578 1 98.31 79 ILE B N 1
ATOM 2324 C CA . ILE B 1 79 ? -0.18 18.156 9.406 1 98.31 79 ILE B CA 1
ATOM 2325 C C . ILE B 1 79 ? -0.853 16.844 9.781 1 98.31 79 ILE B C 1
ATOM 2327 O O . ILE B 1 79 ? -0.201 15.922 10.289 1 98.31 79 ILE B O 1
ATOM 2331 N N . ILE B 1 80 ? -2.146 16.766 9.594 1 98.12 80 ILE B N 1
ATOM 2332 C CA . ILE B 1 80 ? -2.912 15.555 9.844 1 98.12 80 ILE B CA 1
ATOM 2333 C C . ILE B 1 80 ? -3.465 15.008 8.531 1 98.12 80 ILE B C 1
ATOM 2335 O O . ILE B 1 80 ? -4.469 15.516 8.016 1 98.12 80 ILE B O 1
ATOM 2339 N N . ALA B 1 81 ? -2.801 14.039 7.977 1 97.94 81 ALA B N 1
ATOM 2340 C CA . ALA B 1 81 ? -3.312 13.305 6.82 1 97.94 81 ALA B CA 1
ATOM 2341 C C . ALA B 1 81 ? -4.391 12.305 7.238 1 97.94 81 ALA B C 1
ATOM 2343 O O . ALA B 1 81 ? -4.082 11.18 7.637 1 97.94 81 ALA B O 1
ATOM 2344 N N . ASN B 1 82 ? -5.637 12.688 7.027 1 95.56 82 ASN B N 1
ATOM 2345 C CA . ASN B 1 82 ? -6.773 11.93 7.535 1 95.56 82 ASN B CA 1
ATOM 2346 C C . ASN B 1 82 ? -7.664 11.422 6.402 1 95.56 82 ASN B C 1
ATOM 2348 O O . ASN B 1 82 ? -8.422 10.469 6.578 1 95.56 82 ASN B O 1
ATOM 2352 N N . ALA B 1 83 ? -7.574 12.086 5.23 1 94.25 83 ALA B N 1
ATOM 2353 C CA . ALA B 1 83 ? -8.414 11.664 4.109 1 94.25 83 ALA B CA 1
ATOM 2354 C C . ALA B 1 83 ? -8.234 10.18 3.814 1 94.25 83 ALA B C 1
ATOM 2356 O O . ALA B 1 83 ? -7.102 9.688 3.758 1 94.25 83 ALA B O 1
ATOM 2357 N N . GLY B 1 84 ? -9.273 9.438 3.705 1 90.25 84 GLY B N 1
ATOM 2358 C CA . GLY B 1 84 ? -9.266 8.008 3.414 1 90.25 84 GLY B CA 1
ATOM 2359 C C . GLY B 1 84 ? -10.641 7.449 3.102 1 90.25 84 GLY B C 1
ATOM 2360 O O . GLY B 1 84 ? -11.656 8.078 3.412 1 90.25 84 GLY B O 1
ATOM 2361 N N . ILE B 1 85 ? -10.656 6.34 2.43 1 85.81 85 ILE B N 1
ATOM 2362 C CA . ILE B 1 85 ? -11.906 5.66 2.104 1 85.81 85 ILE B CA 1
ATOM 2363 C C . ILE B 1 85 ? -11.766 4.164 2.367 1 85.81 85 ILE B C 1
ATOM 2365 O O . ILE B 1 85 ? -10.648 3.652 2.502 1 85.81 85 ILE B O 1
ATOM 2369 N N . SER B 1 86 ? -12.859 3.553 2.604 1 78.44 86 SER B N 1
ATOM 2370 C CA . SER B 1 86 ? -12.977 2.102 2.688 1 78.44 86 SER B CA 1
ATOM 2371 C C . SER B 1 86 ? -14.211 1.601 1.945 1 78.44 86 SER B C 1
ATOM 2373 O O . SER B 1 86 ? -15.18 1.157 2.566 1 78.44 86 SER B O 1
ATOM 2375 N N . PRO B 1 87 ? -14.133 1.758 0.677 1 65 87 PRO B N 1
ATOM 2376 C CA . PRO B 1 87 ? -15.328 1.345 -0.068 1 65 87 PRO B CA 1
ATOM 2377 C C . PRO B 1 87 ? -15.695 -0.119 0.169 1 65 87 PRO B C 1
ATOM 2379 O O . PRO B 1 87 ? -16.844 -0.508 -0.02 1 65 87 PRO B O 1
ATOM 2382 N N . GLU B 1 88 ? -14.781 -0.94 0.481 1 60.28 88 GLU B N 1
ATOM 2383 C CA . GLU B 1 88 ? -15.023 -2.367 0.673 1 60.28 88 GLU B CA 1
ATOM 2384 C C . GLU B 1 88 ? -15.961 -2.615 1.853 1 60.28 88 GLU B C 1
ATOM 2386 O O . GLU B 1 88 ? -16.594 -3.668 1.938 1 60.28 88 GLU B O 1
ATOM 2391 N N . THR B 1 89 ? -16.031 -1.66 2.674 1 55.47 89 THR B N 1
ATOM 2392 C CA . THR B 1 89 ? -16.953 -1.815 3.795 1 55.47 89 THR B CA 1
ATOM 2393 C C . THR B 1 89 ? -18.391 -1.809 3.312 1 55.47 89 THR B C 1
ATOM 2395 O O . THR B 1 89 ? -19.281 -2.336 3.986 1 55.47 89 THR B O 1
ATOM 2398 N N . SER B 1 90 ? -18.484 -1.229 2.176 1 52.62 90 SER B N 1
ATOM 2399 C CA . SER B 1 90 ? -19.844 -1.143 1.662 1 52.62 90 SER B CA 1
ATOM 2400 C C . SER B 1 90 ? -20.25 -2.426 0.942 1 52.62 90 SER B C 1
ATOM 2402 O O . SER B 1 90 ? -21.438 -2.668 0.709 1 52.62 90 SER B O 1
ATOM 2404 N N . HIS B 1 91 ? -19.219 -3.143 0.511 1 55.06 91 HIS B N 1
ATOM 2405 C CA . HIS B 1 91 ? -19.547 -4.359 -0.233 1 55.06 91 HIS B CA 1
ATOM 2406 C C . HIS B 1 91 ? -19.5 -5.586 0.671 1 55.06 91 HIS B C 1
ATOM 2408 O O . HIS B 1 91 ? -18.594 -5.715 1.504 1 55.06 91 HIS B O 1
ATOM 2414 N N . ASN B 1 92 ? -20.641 -6.137 1.169 1 54.41 92 ASN B N 1
ATOM 2415 C CA . ASN B 1 92 ? -20.984 -7.367 1.879 1 54.41 92 ASN B CA 1
ATOM 2416 C C . ASN B 1 92 ? -19.781 -8.312 1.96 1 54.41 92 ASN B C 1
ATOM 2418 O O . ASN B 1 92 ? -19.781 -9.375 1.341 1 54.41 92 ASN B O 1
ATOM 2422 N N . ASN B 1 93 ? -18.609 -8.031 2.773 1 65.19 93 ASN B N 1
ATOM 2423 C CA . ASN B 1 93 ? -17.578 -8.953 3.246 1 65.19 93 ASN B CA 1
ATOM 2424 C C . ASN B 1 93 ? -17.031 -9.812 2.109 1 65.19 93 ASN B C 1
ATOM 2426 O O . ASN B 1 93 ? -17.219 -11.031 2.105 1 65.19 93 ASN B O 1
ATOM 2430 N N . LYS B 1 94 ? -16.578 -9.203 1.001 1 79.12 94 LYS B N 1
ATOM 2431 C CA . LYS B 1 94 ? -16 -9.977 -0.099 1 79.12 94 LYS B CA 1
ATOM 2432 C C . LYS B 1 94 ? -14.531 -10.289 0.158 1 79.12 94 LYS B C 1
ATOM 2434 O O . LYS B 1 94 ? -13.797 -9.453 0.683 1 79.12 94 LYS B O 1
ATOM 2439 N N . PRO B 1 95 ? -14.273 -11.539 -0.178 1 86.06 95 PRO B N 1
ATOM 2440 C CA . PRO B 1 95 ? -12.844 -11.844 -0.111 1 86.06 95 PRO B CA 1
ATOM 2441 C C . PRO B 1 95 ? -12.016 -11.008 -1.088 1 86.06 95 PRO B C 1
ATOM 2443 O O . PRO B 1 95 ? -12.57 -10.414 -2.02 1 86.06 95 PRO B O 1
ATOM 2446 N N . SER B 1 96 ? -10.75 -10.945 -0.926 1 86.06 96 SER B N 1
ATOM 2447 C CA . SER B 1 96 ? -9.844 -10.047 -1.626 1 86.06 96 SER B CA 1
ATOM 2448 C C . SER B 1 96 ? -9.93 -10.234 -3.137 1 86.06 96 SER B C 1
ATOM 2450 O O . SER B 1 96 ? -9.836 -9.273 -3.896 1 86.06 96 SER B O 1
ATOM 2452 N N . TRP B 1 97 ? -10.07 -11.453 -3.553 1 91.44 97 TRP B N 1
ATOM 2453 C CA . TRP B 1 97 ? -10.047 -11.727 -4.984 1 91.44 97 TRP B CA 1
ATOM 2454 C C . TRP B 1 97 ? -11.375 -11.352 -5.637 1 91.44 97 TRP B C 1
ATOM 2456 O O . TRP B 1 97 ? -11.5 -11.367 -6.863 1 91.44 97 TRP B O 1
ATOM 2466 N N . GLU B 1 98 ? -12.32 -10.945 -4.848 1 90.69 98 GLU B N 1
ATOM 2467 C CA . GLU B 1 98 ? -13.617 -10.547 -5.375 1 90.69 98 GLU B CA 1
ATOM 2468 C C . GLU B 1 98 ? -13.82 -9.031 -5.254 1 90.69 98 GLU B C 1
ATOM 2470 O O . GLU B 1 98 ? -14.828 -8.5 -5.711 1 90.69 98 GLU B O 1
ATOM 2475 N N . VAL B 1 99 ? -12.898 -8.367 -4.617 1 88.06 99 VAL B N 1
ATOM 2476 C CA . VAL B 1 99 ? -12.977 -6.914 -4.535 1 88.06 99 VAL B CA 1
ATOM 2477 C C . VAL B 1 99 ? -12.883 -6.312 -5.934 1 88.06 99 VAL B C 1
ATOM 2479 O O . VAL B 1 99 ? -11.938 -6.602 -6.676 1 88.06 99 VAL B O 1
ATOM 2482 N N . PRO B 1 100 ? -13.867 -5.5 -6.281 1 90.69 100 PRO B N 1
ATOM 2483 C CA . PRO B 1 100 ? -13.797 -4.883 -7.609 1 90.69 100 PRO B CA 1
ATOM 2484 C C . PRO B 1 100 ? -12.523 -4.059 -7.805 1 90.69 100 PRO B C 1
ATOM 2486 O O . PRO B 1 100 ? -12.07 -3.389 -6.875 1 90.69 100 PRO B O 1
ATOM 2489 N N . LEU B 1 101 ? -12.023 -4.078 -9.047 1 93.81 101 LEU B N 1
ATOM 2490 C CA . LEU B 1 101 ? -10.812 -3.357 -9.422 1 93.81 101 LEU B CA 1
ATOM 2491 C C . LEU B 1 101 ? -10.914 -1.885 -9.039 1 93.81 101 LEU B C 1
ATOM 2493 O O . LEU B 1 101 ? -9.984 -1.323 -8.461 1 93.81 101 LEU B O 1
ATOM 2497 N N . ALA B 1 102 ? -12.008 -1.301 -9.367 1 93.94 102 ALA B N 1
ATOM 2498 C CA . ALA B 1 102 ? -12.195 0.129 -9.133 1 93.94 102 ALA B CA 1
ATOM 2499 C C . ALA B 1 102 ? -12.133 0.46 -7.648 1 93.94 102 ALA B C 1
ATOM 2501 O O . ALA B 1 102 ? -11.586 1.495 -7.258 1 93.94 102 ALA B O 1
ATOM 2502 N N . ASP B 1 103 ? -12.672 -0.399 -6.789 1 90.88 103 ASP B N 1
ATOM 2503 C CA . ASP B 1 103 ? -12.656 -0.196 -5.344 1 90.88 103 ASP B CA 1
ATOM 2504 C C . ASP B 1 103 ? -11.242 -0.3 -4.785 1 90.88 103 ASP B C 1
ATOM 2506 O O . ASP B 1 103 ? -10.836 0.519 -3.961 1 90.88 103 ASP B O 1
ATOM 2510 N N . PHE B 1 104 ? -10.57 -1.298 -5.215 1 93.12 104 PHE B N 1
ATOM 2511 C CA . PHE B 1 104 ? -9.195 -1.464 -4.754 1 93.12 104 PHE B CA 1
ATOM 2512 C C . PHE B 1 104 ? -8.336 -0.276 -5.172 1 93.12 104 PHE B C 1
ATOM 2514 O O . PHE B 1 104 ? -7.633 0.309 -4.348 1 93.12 104 PHE B O 1
ATOM 2521 N N . ASP B 1 105 ? -8.422 0.091 -6.457 1 94.81 105 ASP B N 1
ATOM 2522 C CA . ASP B 1 105 ? -7.605 1.17 -7 1 94.81 105 ASP B CA 1
ATOM 2523 C C . ASP B 1 105 ? -7.895 2.49 -6.289 1 94.81 105 ASP B C 1
ATOM 2525 O O . ASP B 1 105 ? -6.973 3.219 -5.922 1 94.81 105 ASP B O 1
ATOM 2529 N N . SER B 1 106 ? -9.141 2.797 -6.098 1 93.88 106 SER B N 1
ATOM 2530 C CA . SER B 1 106 ? -9.5 4.047 -5.438 1 93.88 106 SER B CA 1
ATOM 2531 C C . SER B 1 106 ? -8.977 4.086 -4.008 1 93.88 106 SER B C 1
ATOM 2533 O O . SER B 1 106 ? -8.539 5.133 -3.527 1 93.88 106 SER B O 1
ATOM 2535 N N . THR B 1 107 ? -9.07 2.943 -3.318 1 92.88 107 THR B N 1
ATOM 2536 C CA . THR B 1 107 ? -8.57 2.859 -1.951 1 92.88 107 THR B CA 1
ATOM 2537 C C . THR B 1 107 ? -7.07 3.131 -1.908 1 92.88 107 THR B C 1
ATOM 2539 O O . THR B 1 107 ? -6.602 3.926 -1.091 1 92.88 107 THR B O 1
ATOM 2542 N N . ILE B 1 108 ? -6.32 2.543 -2.811 1 95 108 ILE B N 1
ATOM 2543 C CA . ILE B 1 108 ? -4.871 2.717 -2.852 1 95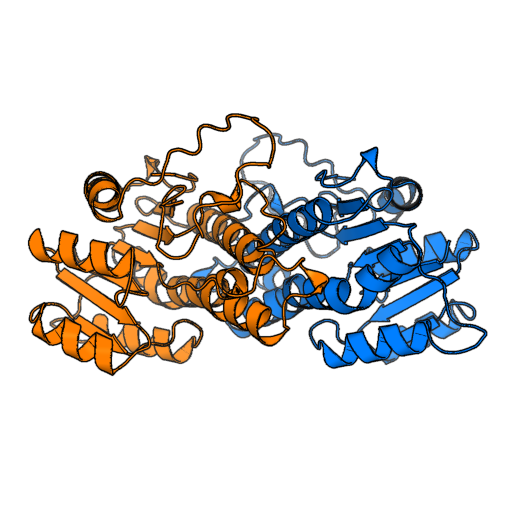 108 ILE B CA 1
ATOM 2544 C C . ILE B 1 108 ? -4.535 4.152 -3.256 1 95 108 ILE B C 1
ATOM 2546 O O . ILE B 1 108 ? -3.637 4.77 -2.682 1 95 108 ILE B O 1
ATOM 2550 N N . ASP B 1 109 ? -5.23 4.691 -4.219 1 96.56 109 ASP B N 1
ATOM 2551 C CA . ASP B 1 109 ? -4.969 6.039 -4.715 1 96.56 109 ASP B CA 1
ATOM 2552 C C . ASP B 1 109 ? -5.207 7.082 -3.629 1 96.56 109 ASP B C 1
ATOM 2554 O O . ASP B 1 109 ? -4.402 8.008 -3.457 1 96.56 109 ASP B O 1
ATOM 2558 N N . ILE B 1 110 ? -6.227 6.914 -2.906 1 95.69 110 ILE B N 1
ATOM 2559 C CA . ILE B 1 110 ? -6.602 7.926 -1.923 1 95.69 110 ILE B CA 1
ATOM 2560 C C . ILE B 1 110 ? -5.832 7.695 -0.626 1 95.69 110 ILE B C 1
ATOM 2562 O O . ILE B 1 110 ? -5.203 8.617 -0.098 1 95.69 110 ILE B O 1
ATOM 2566 N N . ASN B 1 111 ? -5.84 6.473 -0.13 1 94.25 111 ASN B N 1
ATOM 2567 C CA . ASN B 1 111 ? -5.312 6.184 1.199 1 94.25 111 ASN B CA 1
ATOM 2568 C C . ASN B 1 111 ? -3.789 6.145 1.2 1 94.25 111 ASN B C 1
ATOM 2570 O O . ASN B 1 111 ? -3.156 6.434 2.219 1 94.25 111 ASN B O 1
ATOM 2574 N N . VAL B 1 112 ? -3.195 5.754 0.107 1 95.38 112 VAL B N 1
ATOM 2575 C CA . VAL B 1 112 ? -1.748 5.57 0.081 1 95.38 112 VAL B CA 1
ATOM 2576 C C . VAL B 1 112 ? -1.1 6.703 -0.712 1 95.38 112 VAL B C 1
ATOM 2578 O O . VAL B 1 112 ? -0.363 7.52 -0.152 1 95.38 112 VAL B O 1
ATOM 2581 N N . LYS B 1 113 ? -1.483 6.84 -1.976 1 96.81 113 LYS B N 1
ATOM 2582 C CA . LYS B 1 113 ? -0.894 7.902 -2.785 1 96.81 113 LYS B CA 1
ATOM 2583 C C . LYS B 1 113 ? -1.275 9.281 -2.248 1 96.81 113 LYS B C 1
ATOM 2585 O O . LYS B 1 113 ? -0.484 10.219 -2.322 1 96.81 113 LYS B O 1
ATOM 2590 N N . GLY B 1 114 ? -2.49 9.391 -1.757 1 97.75 114 GLY B N 1
ATOM 2591 C CA . GLY B 1 114 ? -2.918 10.633 -1.146 1 97.75 114 GLY B CA 1
ATOM 2592 C C . GLY B 1 114 ? -2.035 11.07 0.007 1 97.75 114 GLY B C 1
ATOM 2593 O O . GLY B 1 114 ? -1.669 12.242 0.109 1 97.75 114 GLY B O 1
ATOM 2594 N N . VAL B 1 115 ? -1.681 10.141 0.885 1 96.94 115 VAL B N 1
ATOM 2595 C CA . VAL B 1 115 ? -0.802 10.438 2.012 1 96.94 115 VAL B CA 1
ATOM 2596 C C . VAL B 1 115 ? 0.582 10.828 1.5 1 96.94 115 VAL B C 1
ATOM 2598 O O . VAL B 1 115 ? 1.194 11.773 2.008 1 96.94 115 VAL B O 1
ATOM 2601 N N . SER B 1 116 ? 1.093 10.117 0.536 1 96.44 116 SER B N 1
ATOM 2602 C CA . SER B 1 116 ? 2.377 10.461 -0.068 1 96.44 116 SER B CA 1
ATOM 2603 C C . SER B 1 116 ? 2.363 11.867 -0.64 1 96.44 116 SER B C 1
ATOM 2605 O O . SER B 1 116 ? 3.352 12.602 -0.534 1 96.44 116 SER B O 1
ATOM 2607 N N . ASN B 1 117 ? 1.279 12.25 -1.31 1 98.12 117 ASN B N 1
ATOM 2608 C CA . ASN B 1 117 ? 1.138 13.602 -1.843 1 98.12 117 ASN B CA 1
ATOM 2609 C C . ASN B 1 117 ? 1.166 14.648 -0.733 1 98.12 117 ASN B C 1
ATOM 2611 O O . ASN B 1 117 ? 1.77 15.711 -0.891 1 98.12 117 ASN B O 1
ATOM 2615 N N . MET B 1 118 ? 0.51 14.336 0.39 1 98.31 118 MET B N 1
ATOM 2616 C CA . MET B 1 118 ? 0.555 15.227 1.544 1 98.31 118 MET B CA 1
ATOM 2617 C C . MET B 1 118 ? 1.98 15.375 2.066 1 98.31 118 MET B C 1
ATOM 2619 O O . MET B 1 118 ? 2.416 16.484 2.398 1 98.31 118 MET B O 1
ATOM 2623 N N . ILE B 1 119 ? 2.643 14.258 2.158 1 96.88 119 ILE B N 1
ATOM 2624 C CA . ILE B 1 119 ? 4.027 14.258 2.617 1 96.88 119 ILE B CA 1
ATOM 2625 C C . ILE B 1 119 ? 4.879 15.125 1.69 1 96.88 119 ILE B C 1
ATOM 2627 O O . ILE B 1 119 ? 5.582 16.031 2.146 1 96.88 119 ILE B O 1
ATOM 2631 N N . ARG B 1 120 ? 4.785 14.906 0.403 1 96.62 120 ARG B N 1
ATOM 2632 C CA . ARG B 1 120 ? 5.605 15.578 -0.6 1 96.62 120 ARG B CA 1
ATOM 2633 C C . ARG B 1 120 ? 5.387 17.094 -0.562 1 96.62 120 ARG B C 1
ATOM 2635 O O . ARG B 1 120 ? 6.336 17.859 -0.729 1 96.62 120 ARG B O 1
ATOM 2642 N N . ASN B 1 121 ? 4.223 17.531 -0.272 1 97.69 121 ASN B N 1
ATOM 2643 C CA . ASN B 1 121 ? 3.91 18.938 -0.477 1 97.69 121 ASN B CA 1
ATOM 2644 C C . ASN B 1 121 ? 3.871 19.703 0.845 1 97.69 121 ASN B C 1
ATOM 2646 O O . ASN B 1 121 ? 4.035 20.922 0.866 1 97.69 121 ASN B O 1
ATOM 2650 N N . PHE B 1 122 ? 3.736 19.016 2.016 1 97.56 122 PHE B N 1
ATOM 2651 C CA . PHE B 1 122 ? 3.566 19.75 3.264 1 97.56 122 PHE B CA 1
ATOM 2652 C C . PHE B 1 122 ? 4.742 19.5 4.199 1 97.56 122 PHE B C 1
ATOM 2654 O O . PHE B 1 122 ? 5.086 20.359 5.012 1 97.56 122 PHE B O 1
ATOM 2661 N N . VAL B 1 123 ? 5.387 18.359 4.156 1 96.62 123 VAL B N 1
ATOM 2662 C CA . VAL B 1 123 ? 6.449 18.031 5.102 1 96.62 123 VAL B CA 1
ATOM 2663 C C . VAL B 1 123 ? 7.613 19 4.938 1 96.62 123 VAL B C 1
ATOM 2665 O O . VAL B 1 123 ? 8.219 19.422 5.926 1 96.62 123 VAL B O 1
ATOM 2668 N N . PRO B 1 124 ? 7.965 19.438 3.67 1 95.62 124 PRO B N 1
ATOM 2669 C CA . PRO B 1 124 ? 9.039 20.406 3.516 1 95.62 124 PRO B CA 1
ATOM 2670 C C . PRO B 1 124 ? 8.773 21.703 4.277 1 95.62 124 PRO B C 1
ATOM 2672 O O . PRO B 1 124 ? 9.711 22.375 4.715 1 95.62 124 PRO B O 1
ATOM 2675 N N . GLN B 1 125 ? 7.535 22.031 4.477 1 94 125 GLN B N 1
ATOM 2676 C CA . GLN B 1 125 ? 7.191 23.219 5.242 1 94 125 GLN B CA 1
ATOM 2677 C C . GLN B 1 125 ? 7.539 23.047 6.719 1 94 125 GLN B C 1
ATOM 2679 O O . GLN B 1 125 ? 8.008 23.984 7.367 1 94 125 GLN B O 1
ATOM 2684 N N . LEU B 1 126 ? 7.277 21.859 7.254 1 95.5 126 LEU B N 1
ATOM 2685 C CA . LEU B 1 126 ? 7.656 21.578 8.633 1 95.5 126 LEU B CA 1
ATOM 2686 C C . LEU B 1 126 ? 9.164 21.688 8.82 1 95.5 126 LEU B C 1
ATOM 2688 O O . LEU B 1 126 ? 9.625 22.25 9.812 1 95.5 126 LEU B O 1
ATOM 2692 N N . ILE B 1 127 ? 9.836 21.156 7.855 1 95.19 127 ILE B N 1
ATOM 2693 C CA . ILE B 1 127 ? 11.297 21.188 7.902 1 95.19 127 ILE B CA 1
ATOM 2694 C C . ILE B 1 127 ? 11.789 22.625 7.859 1 95.19 127 ILE B C 1
ATOM 2696 O O . ILE B 1 127 ? 12.672 23.016 8.633 1 95.19 127 ILE B O 1
ATOM 2700 N N . HIS B 1 128 ? 11.234 23.359 6.977 1 92.69 128 HIS B N 1
ATOM 2701 C CA . HIS B 1 128 ? 11.609 24.766 6.844 1 92.69 128 HIS B CA 1
ATOM 2702 C C . HIS B 1 128 ? 11.344 25.531 8.141 1 92.69 128 HIS B C 1
ATOM 2704 O O . HIS B 1 128 ? 12.172 26.344 8.57 1 92.69 128 HIS B O 1
ATOM 2710 N N . ASN B 1 129 ? 10.258 25.25 8.75 1 91.44 129 ASN B N 1
ATOM 2711 C CA . ASN B 1 129 ? 9.859 25.938 9.977 1 91.44 129 ASN B CA 1
ATOM 2712 C C . ASN B 1 129 ? 10.531 25.328 11.203 1 91.44 129 ASN B C 1
ATOM 2714 O O . ASN B 1 129 ? 10.516 25.922 12.289 1 91.44 129 ASN B O 1
ATOM 2718 N N . ASN B 1 130 ? 11.125 24.156 11.086 1 94 130 ASN B N 1
ATOM 2719 C CA . ASN B 1 130 ? 11.852 23.422 12.117 1 94 130 ASN B CA 1
ATOM 2720 C C . ASN B 1 130 ? 10.992 23.188 13.352 1 94 130 ASN B C 1
ATOM 2722 O O . ASN B 1 130 ? 11.461 23.344 14.477 1 94 130 ASN B O 1
ATOM 2726 N N . ILE B 1 131 ? 9.719 23 13.117 1 90 131 ILE B N 1
ATOM 2727 C CA . ILE B 1 131 ? 8.789 22.672 14.195 1 90 131 ILE B CA 1
ATOM 2728 C C . ILE B 1 131 ? 7.578 21.938 13.633 1 90 131 ILE B C 1
ATOM 2730 O O . ILE B 1 131 ? 7.137 22.219 12.523 1 90 131 ILE B O 1
ATOM 2734 N N . GLY B 1 132 ? 7.18 20.969 14.453 1 94.94 132 GLY B N 1
ATOM 2735 C CA . GLY B 1 132 ? 5.871 20.422 14.125 1 94.94 132 GLY B CA 1
ATOM 2736 C C . GLY B 1 132 ? 5.883 18.906 13.953 1 94.94 132 GLY B C 1
ATOM 2737 O O . GLY B 1 132 ? 6.852 18.25 14.32 1 94.94 132 GLY B O 1
ATOM 2738 N N . ALA B 1 133 ? 4.734 18.438 13.57 1 97.56 133 ALA B N 1
ATOM 2739 C CA . ALA B 1 133 ? 4.5 17 13.477 1 97.56 133 ALA B CA 1
ATOM 2740 C C . ALA B 1 133 ? 3.654 16.656 12.25 1 97.56 133 ALA B C 1
ATOM 2742 O O . ALA B 1 133 ? 2.822 17.469 11.82 1 97.56 133 ALA B O 1
ATOM 2743 N N . PHE B 1 134 ? 4.012 15.562 11.664 1 98.06 134 PHE B N 1
ATOM 2744 C CA . PHE B 1 134 ? 3.176 14.938 10.648 1 98.06 134 PHE B CA 1
ATOM 2745 C C . PHE B 1 134 ? 2.479 13.703 11.203 1 98.06 134 PHE B C 1
ATOM 2747 O O . PHE B 1 134 ? 3.135 12.773 11.688 1 98.06 134 PHE B O 1
ATOM 2754 N N . VAL B 1 135 ? 1.13 13.68 11.156 1 97.44 135 VAL B N 1
ATOM 2755 C CA . VAL B 1 135 ? 0.34 12.555 11.641 1 97.44 135 VAL B CA 1
ATOM 2756 C C . VAL B 1 135 ? -0.495 11.984 10.5 1 97.44 135 VAL B C 1
ATOM 2758 O O . VAL B 1 135 ? -1.184 12.727 9.789 1 97.44 135 VAL B O 1
ATOM 2761 N N . ALA B 1 136 ? -0.36 10.742 10.234 1 96.19 136 ALA B N 1
ATOM 2762 C CA . ALA B 1 136 ? -1.22 10.062 9.273 1 96.19 136 ALA B CA 1
ATOM 2763 C C . ALA B 1 136 ? -2.129 9.047 9.969 1 96.19 136 ALA B C 1
ATOM 2765 O O . ALA B 1 136 ? -1.679 8.289 10.828 1 96.19 136 ALA B O 1
ATOM 2766 N N . MET B 1 137 ? -3.402 9.109 9.602 1 89.88 137 MET B N 1
ATOM 2767 C CA . MET B 1 137 ? -4.363 8.188 10.203 1 89.88 137 MET B CA 1
ATOM 2768 C C . MET B 1 137 ? -4.227 6.789 9.609 1 89.88 137 MET B C 1
ATOM 2770 O O . MET B 1 137 ? -4.301 6.621 8.391 1 89.88 137 MET B O 1
ATOM 2774 N N . SER B 1 138 ? -3.906 5.91 10.422 1 79.69 138 SER B N 1
ATOM 2775 C CA . SER B 1 138 ? -3.867 4.492 10.07 1 79.69 138 SER B CA 1
ATOM 2776 C C . SER B 1 138 ? -5.094 3.756 10.602 1 79.69 138 SER B C 1
ATOM 2778 O O . SER B 1 138 ? -6.145 4.363 10.82 1 79.69 138 SER B O 1
ATOM 2780 N N . SER B 1 139 ? -5.352 2.551 10.531 1 61.5 139 SER B N 1
ATOM 2781 C CA . SER B 1 139 ? -6.449 1.797 11.125 1 61.5 139 SER B CA 1
ATOM 2782 C C . SER B 1 139 ? -5.934 0.781 12.141 1 61.5 139 SER B C 1
ATOM 2784 O O . SER B 1 139 ? -4.785 0.344 12.062 1 61.5 139 SER B O 1
ATOM 2786 N N . GLY B 1 140 ? -6.68 0.804 13.289 1 50.28 140 GLY B N 1
ATOM 2787 C CA . GLY B 1 140 ? -6.387 -0.294 14.195 1 50.28 140 GLY B CA 1
ATOM 2788 C C . GLY B 1 140 ? -6.367 -1.646 13.508 1 50.28 140 GLY B C 1
ATOM 2789 O O . GLY B 1 140 ? -5.754 -2.594 14.008 1 50.28 140 GLY B O 1
ATOM 2790 N N . LEU B 1 141 ? -7.195 -1.756 12.453 1 46.78 141 LEU B N 1
ATOM 2791 C CA . LEU B 1 141 ? -7.23 -3.012 11.711 1 46.78 141 LEU B CA 1
ATOM 2792 C C . LEU B 1 141 ? -5.914 -3.24 10.977 1 46.78 141 LEU B C 1
ATOM 2794 O O . LEU B 1 141 ? -5.68 -4.328 10.445 1 46.78 141 LEU B O 1
ATOM 2798 N N . GLY B 1 142 ? -5.176 -2.238 10.766 1 46.5 142 GLY B N 1
ATOM 2799 C CA . GLY B 1 142 ? -3.898 -2.35 10.078 1 46.5 142 GLY B CA 1
ATOM 2800 C C . GLY B 1 142 ? -2.93 -3.289 10.766 1 46.5 142 GLY B C 1
ATOM 2801 O O . GLY B 1 142 ? -1.986 -3.783 10.141 1 46.5 142 GLY B O 1
ATOM 2802 N N . ARG B 1 143 ? -3.34 -3.475 12.102 1 49.75 143 ARG B N 1
ATOM 2803 C CA . ARG B 1 143 ? -2.451 -4.352 12.859 1 49.75 143 ARG B CA 1
ATOM 2804 C C . ARG B 1 143 ? -3.061 -5.738 13.023 1 49.75 143 ARG B C 1
ATOM 2806 O O . ARG B 1 143 ? -2.377 -6.676 13.438 1 49.75 143 ARG B O 1
ATOM 2813 N N . SER B 1 144 ? -4.391 -5.816 12.539 1 50.19 144 SER B N 1
ATOM 2814 C CA . SER B 1 144 ? -5.074 -7.105 12.492 1 50.19 144 SER B CA 1
ATOM 2815 C C . SER B 1 144 ? -5.711 -7.348 11.133 1 50.19 144 SER B C 1
ATOM 2817 O O . SER B 1 144 ? -6.516 -6.535 10.664 1 50.19 144 SER B O 1
ATOM 2819 N N . PRO B 1 145 ? -5.117 -8.266 10.367 1 51.59 145 PRO B N 1
ATOM 2820 C CA . PRO B 1 145 ? -5.719 -8.555 9.062 1 51.59 145 PRO B CA 1
ATOM 2821 C C . PRO B 1 145 ? -7.203 -8.898 9.164 1 51.59 145 PRO B C 1
ATOM 2823 O O . PRO B 1 145 ? -7.637 -9.5 10.148 1 51.59 145 PRO B O 1
ATOM 2826 N N . ASN B 1 146 ? -8.109 -8.188 8.383 1 59.59 146 ASN B N 1
ATOM 2827 C CA . ASN B 1 146 ? -9.523 -8.5 8.203 1 59.59 146 ASN B CA 1
ATOM 2828 C C . ASN B 1 146 ? -9.789 -9.117 6.836 1 59.59 146 ASN B C 1
ATOM 2830 O O . ASN B 1 146 ? -9.391 -8.562 5.809 1 59.59 146 ASN B O 1
ATOM 2834 N N . PRO B 1 147 ? -10.328 -10.336 6.809 1 58.56 147 PRO B N 1
ATOM 2835 C CA . PRO B 1 147 ? -10.5 -11.07 5.555 1 58.56 147 PRO B CA 1
ATOM 2836 C C . PRO B 1 147 ? -11.281 -10.281 4.508 1 58.56 147 PRO B C 1
ATOM 2838 O O . PRO B 1 147 ? -11.156 -10.555 3.309 1 58.56 147 PRO B O 1
ATOM 2841 N N . TYR B 1 148 ? -12.008 -9.234 4.996 1 57.97 148 TYR B N 1
ATOM 2842 C CA . TYR B 1 148 ? -12.953 -8.641 4.055 1 57.97 148 TYR B CA 1
ATOM 2843 C C . TYR B 1 148 ? -12.5 -7.25 3.631 1 57.97 148 TYR B C 1
ATOM 2845 O O . TYR B 1 148 ? -13.18 -6.574 2.859 1 57.97 148 TYR B O 1
ATOM 2853 N N . HIS B 1 149 ? -11.312 -6.93 4.07 1 69.38 149 HIS B N 1
ATOM 2854 C CA . HIS B 1 149 ? -10.875 -5.574 3.756 1 69.38 149 HIS B CA 1
ATOM 2855 C C . HIS B 1 149 ? -9.438 -5.562 3.258 1 69.38 149 HIS B C 1
ATOM 2857 O O . HIS B 1 149 ? -8.602 -4.828 3.787 1 69.38 149 HIS B O 1
ATOM 2863 N N . ALA B 1 150 ? -9.266 -6.293 2.143 1 73.56 150 ALA B N 1
ATOM 2864 C CA . ALA B 1 150 ? -7.895 -6.449 1.657 1 73.56 150 ALA B CA 1
ATOM 2865 C C . ALA B 1 150 ? -7.301 -5.105 1.251 1 73.56 150 ALA B C 1
ATOM 2867 O O . ALA B 1 150 ? -6.148 -4.809 1.574 1 73.56 150 ALA B O 1
ATOM 2868 N N . ALA B 1 151 ? -8.148 -4.332 0.51 1 77.94 151 ALA B N 1
ATOM 2869 C CA . ALA B 1 151 ? -7.648 -3.041 0.04 1 77.94 151 ALA B CA 1
ATOM 2870 C C . ALA B 1 151 ? -7.383 -2.096 1.209 1 77.94 151 ALA B C 1
ATOM 2872 O O . ALA B 1 151 ? -6.363 -1.402 1.237 1 77.94 151 ALA B O 1
ATOM 2873 N N . TYR B 1 152 ? -8.227 -2.1 2.08 1 79.75 152 TYR B N 1
ATOM 2874 C CA . TYR B 1 152 ? -8.07 -1.237 3.246 1 79.75 152 TYR B CA 1
ATOM 2875 C C . TYR B 1 152 ? -6.906 -1.694 4.113 1 79.75 152 TYR B C 1
ATOM 2877 O O . TYR B 1 152 ? -6.086 -0.878 4.543 1 79.75 152 TYR B O 1
ATOM 2885 N N . CYS B 1 153 ? -6.801 -2.965 4.324 1 77.38 153 CYS B N 1
ATOM 2886 C CA . CYS B 1 153 ? -5.676 -3.516 5.07 1 77.38 153 CYS B CA 1
ATOM 2887 C C . CYS B 1 153 ? -4.352 -3.162 4.402 1 77.38 153 CYS B C 1
ATOM 2889 O O . CYS B 1 153 ? -3.42 -2.705 5.062 1 77.38 153 CYS B O 1
ATOM 2891 N N . ALA B 1 154 ? -4.305 -3.369 3.143 1 82.25 154 ALA B N 1
ATOM 2892 C CA . ALA B 1 154 ? -3.105 -3.023 2.385 1 82.25 154 ALA B CA 1
ATOM 2893 C C . ALA B 1 154 ? -2.752 -1.55 2.557 1 82.25 154 ALA B C 1
ATOM 2895 O O . ALA B 1 154 ? -1.587 -1.205 2.766 1 82.25 154 ALA B O 1
ATOM 2896 N N . SER B 1 155 ? -3.711 -0.753 2.473 1 86.44 155 SER B N 1
ATOM 2897 C CA . SER B 1 155 ? -3.48 0.686 2.541 1 86.44 155 SER B CA 1
ATOM 2898 C C . SER B 1 155 ? -2.961 1.097 3.916 1 86.44 155 SER B C 1
ATOM 2900 O O . SER B 1 155 ? -2.043 1.913 4.02 1 86.44 155 SER B O 1
ATOM 2902 N N . LYS B 1 156 ? -3.547 0.564 4.898 1 80.62 156 LYS B N 1
ATOM 2903 C CA . LYS B 1 156 ? -3.154 0.942 6.254 1 80.62 156 LYS B CA 1
ATOM 2904 C C . LYS B 1 156 ? -1.727 0.499 6.559 1 80.62 156 LYS B C 1
ATOM 2906 O O . LYS B 1 156 ? -0.972 1.222 7.211 1 80.62 156 LYS B O 1
ATOM 2911 N N . TRP B 1 157 ? -1.436 -0.63 6.141 1 82.81 157 TRP B N 1
ATOM 2912 C CA . TRP B 1 157 ? -0.069 -1.117 6.305 1 82.81 157 TRP B CA 1
ATOM 2913 C C . TRP B 1 157 ? 0.913 -0.256 5.516 1 82.81 157 TRP B C 1
ATOM 2915 O O . TRP B 1 157 ? 2.004 0.053 6 1 82.81 157 TRP B O 1
ATOM 2925 N N . ALA B 1 158 ? 0.487 0.073 4.391 1 89 158 ALA B N 1
ATOM 2926 C CA . ALA B 1 158 ? 1.319 0.941 3.561 1 89 158 ALA B CA 1
ATOM 2927 C C . ALA B 1 158 ? 1.583 2.273 4.258 1 89 158 ALA B C 1
ATOM 2929 O O . ALA B 1 158 ? 2.717 2.762 4.27 1 89 158 ALA B O 1
ATOM 2930 N N . VAL B 1 159 ? 0.564 2.807 4.824 1 92.06 159 VAL B N 1
ATOM 2931 C CA . VAL B 1 159 ? 0.674 4.094 5.5 1 92.06 159 VAL B CA 1
ATOM 2932 C C . VAL B 1 159 ? 1.628 3.975 6.688 1 92.06 159 VAL B C 1
ATOM 2934 O O . VAL B 1 159 ? 2.477 4.844 6.902 1 92.06 159 VAL B O 1
ATOM 2937 N N . GLU B 1 160 ? 1.505 2.92 7.402 1 87.38 160 GLU B N 1
ATOM 2938 C CA . GLU B 1 160 ? 2.402 2.67 8.523 1 87.38 160 GLU B CA 1
ATOM 2939 C C . GLU B 1 160 ? 3.861 2.672 8.078 1 87.38 160 GLU B C 1
ATOM 2941 O O . GLU B 1 160 ? 4.688 3.396 8.641 1 87.38 160 GLU B O 1
ATOM 2946 N N . GLY B 1 161 ? 4.168 1.895 7.129 1 84.75 161 GLY B N 1
ATOM 2947 C CA . GLY B 1 161 ? 5.527 1.815 6.621 1 84.75 161 GLY B CA 1
ATOM 2948 C C . GLY B 1 161 ? 6.039 3.133 6.07 1 84.75 161 GLY B C 1
ATOM 2949 O O . GLY B 1 161 ? 7.188 3.51 6.312 1 84.75 161 GLY B O 1
ATOM 2950 N N . MET B 1 162 ? 5.227 3.807 5.383 1 89.5 162 MET B N 1
ATOM 2951 C CA . MET B 1 162 ? 5.582 5.078 4.762 1 89.5 162 MET B CA 1
ATOM 2952 C C . MET B 1 162 ? 5.902 6.133 5.816 1 89.5 162 MET B C 1
ATOM 2954 O O . MET B 1 162 ? 6.93 6.809 5.734 1 89.5 162 MET B O 1
ATOM 2958 N N . VAL B 1 163 ? 5.059 6.242 6.793 1 92.81 163 VAL B N 1
ATOM 2959 C CA . VAL B 1 163 ? 5.23 7.266 7.82 1 92.81 163 VAL B CA 1
ATOM 2960 C C . VAL B 1 163 ? 6.473 6.957 8.656 1 92.81 163 VAL B C 1
ATOM 2962 O O . VAL B 1 163 ? 7.227 7.863 9.016 1 92.81 163 VAL B O 1
ATOM 2965 N N . LYS B 1 164 ? 6.684 5.707 8.953 1 88.81 164 LYS B N 1
ATOM 2966 C CA . LYS B 1 164 ? 7.887 5.324 9.688 1 88.81 164 LYS B CA 1
ATOM 2967 C C . LYS B 1 164 ? 9.148 5.68 8.906 1 88.81 164 LYS B C 1
ATOM 2969 O O . LYS B 1 164 ? 10.148 6.105 9.484 1 88.81 164 LYS B O 1
ATOM 2974 N N . SER 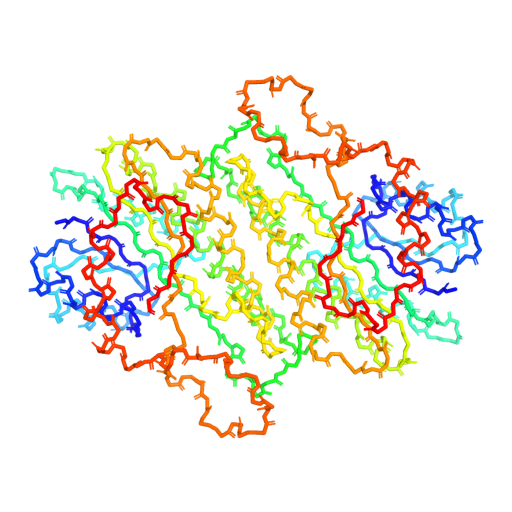B 1 165 ? 9.094 5.477 7.621 1 86.44 165 SER B N 1
ATOM 2975 C CA . SER B 1 165 ? 10.211 5.867 6.777 1 86.44 165 SER B CA 1
ATOM 2976 C C . SER B 1 165 ? 10.445 7.375 6.832 1 86.44 165 SER B C 1
ATOM 2978 O O . SER B 1 165 ? 11.586 7.828 6.918 1 86.44 165 SER B O 1
ATOM 2980 N N . VAL B 1 166 ? 9.438 8.148 6.785 1 92.19 166 VAL B N 1
ATOM 2981 C CA . VAL B 1 166 ? 9.523 9.594 6.895 1 92.19 166 VAL B CA 1
ATOM 2982 C C . VAL B 1 166 ? 10.148 9.977 8.234 1 92.19 166 VAL B C 1
ATOM 2984 O O . VAL B 1 166 ? 11.055 10.812 8.289 1 92.19 166 VAL B O 1
ATOM 2987 N N . ALA B 1 167 ? 9.656 9.375 9.289 1 93.5 167 ALA B N 1
ATOM 2988 C CA . ALA B 1 167 ? 10.133 9.656 10.641 1 93.5 167 ALA B CA 1
ATOM 2989 C C . ALA B 1 167 ? 11.648 9.5 10.734 1 93.5 167 ALA B C 1
ATOM 2991 O O . ALA B 1 167 ? 12.32 10.305 11.383 1 93.5 167 ALA B O 1
ATOM 2992 N N . MET B 1 168 ? 12.156 8.531 10.055 1 89 168 MET B N 1
ATOM 2993 C CA . MET B 1 168 ? 13.586 8.227 10.109 1 89 168 MET B CA 1
ATOM 2994 C C . MET B 1 168 ? 14.398 9.336 9.453 1 89 168 MET B C 1
ATOM 2996 O O . MET B 1 168 ? 15.562 9.555 9.812 1 89 168 MET B O 1
ATOM 3000 N N . SER B 1 169 ? 13.805 10.055 8.586 1 89.31 169 SER B N 1
ATOM 3001 C CA . SER B 1 169 ? 14.547 11.047 7.82 1 89.31 169 SER B CA 1
ATOM 3002 C C . SER B 1 169 ? 14.289 12.453 8.344 1 89.31 169 SER B C 1
ATOM 3004 O O . SER B 1 169 ? 14.961 13.406 7.938 1 89.31 169 SER B O 1
ATOM 3006 N N . LEU B 1 170 ? 13.344 12.57 9.227 1 93.5 170 LEU B N 1
ATOM 3007 C CA . LEU B 1 170 ? 12.992 13.891 9.727 1 93.5 170 LEU B CA 1
ATOM 3008 C C . LEU B 1 170 ? 14.016 14.383 10.742 1 93.5 170 LEU B C 1
ATOM 3010 O O . LEU B 1 170 ? 14.406 13.641 11.648 1 93.5 170 LEU B O 1
ATOM 3014 N N . PRO B 1 171 ? 14.508 15.547 10.594 1 93.31 171 PRO B N 1
ATOM 3015 C CA . PRO B 1 171 ? 15.391 16.094 11.633 1 93.31 171 PRO B CA 1
ATOM 3016 C C . PRO B 1 171 ? 14.641 16.453 12.906 1 93.31 171 PRO B C 1
ATOM 3018 O O . PRO B 1 171 ? 13.469 16.844 12.852 1 93.31 171 PRO B O 1
ATOM 3021 N N . ALA B 1 172 ? 15.422 16.312 13.984 1 94 172 ALA B N 1
ATOM 3022 C CA . ALA B 1 172 ? 14.859 16.859 15.219 1 94 172 ALA B CA 1
ATOM 3023 C C . ALA B 1 172 ? 14.633 18.359 15.094 1 94 172 ALA B C 1
ATOM 3025 O O . ALA B 1 172 ? 15.414 19.062 14.453 1 94 172 ALA B O 1
ATOM 3026 N N . PRO B 1 173 ? 13.609 18.844 15.68 1 96.81 173 PRO B N 1
ATOM 3027 C CA . PRO B 1 173 ? 12.695 18.203 16.641 1 96.81 173 PRO B CA 1
ATOM 3028 C C . PRO B 1 173 ? 11.43 17.672 15.977 1 96.81 173 PRO B C 1
ATOM 3030 O O . PRO B 1 173 ? 10.461 17.344 16.672 1 96.81 173 PRO B O 1
ATOM 3033 N N . LEU B 1 174 ? 11.367 17.641 14.68 1 97.19 174 LEU B N 1
ATOM 3034 C CA . LEU B 1 174 ? 10.18 17.203 13.961 1 97.19 174 LEU B CA 1
ATOM 3035 C C . LEU B 1 174 ? 9.875 15.734 14.25 1 97.19 174 LEU B C 1
ATOM 3037 O O . LEU B 1 174 ? 10.773 14.969 14.625 1 97.19 174 LEU B O 1
ATOM 3041 N N . CYS B 1 175 ? 8.633 15.383 14.133 1 97.19 175 CYS B N 1
ATOM 3042 C CA . CYS B 1 175 ? 8.273 13.977 14.266 1 97.19 175 CYS B CA 1
ATOM 3043 C C . CYS B 1 175 ? 7.18 13.594 13.281 1 97.19 175 CYS B C 1
ATOM 3045 O O . CYS B 1 175 ? 6.457 14.453 12.781 1 97.19 175 CYS B O 1
ATOM 3047 N N . ALA B 1 176 ? 7.113 12.391 12.906 1 96.75 176 ALA B N 1
ATOM 3048 C CA . ALA B 1 176 ? 6.066 11.766 12.102 1 96.75 176 ALA B CA 1
ATOM 3049 C C . ALA B 1 176 ? 5.516 10.516 12.789 1 96.75 176 ALA B C 1
ATOM 3051 O O . ALA B 1 176 ? 6.277 9.68 13.266 1 96.75 176 ALA B O 1
ATOM 3052 N N . VAL B 1 177 ? 4.148 10.453 12.844 1 95.56 177 VAL B N 1
ATOM 3053 C CA . VAL B 1 177 ? 3.533 9.391 13.633 1 95.56 177 VAL B CA 1
ATOM 3054 C C . VAL B 1 177 ? 2.342 8.812 12.875 1 95.56 177 VAL B C 1
ATOM 3056 O O . VAL B 1 177 ? 1.443 9.547 12.461 1 95.56 177 VAL B O 1
ATOM 3059 N N . PRO B 1 178 ? 2.434 7.508 12.523 1 93.19 178 PRO B N 1
ATOM 3060 C CA . PRO B 1 178 ? 1.17 6.855 12.172 1 93.19 178 PRO B CA 1
ATOM 3061 C C . PRO B 1 178 ? 0.251 6.66 13.375 1 93.19 178 PRO B C 1
ATOM 3063 O O . PRO B 1 178 ? 0.692 6.18 14.422 1 93.19 178 PRO B O 1
ATOM 3066 N N . LEU B 1 179 ? -1.019 7.07 13.281 1 92.38 179 LEU B N 1
ATOM 3067 C CA . LEU B 1 179 ? -1.962 7.012 14.391 1 92.38 179 LEU B CA 1
ATOM 3068 C C . LEU B 1 179 ? -3.174 6.16 14.031 1 92.38 179 LEU B C 1
ATOM 3070 O O . LEU B 1 179 ? -3.891 6.461 13.078 1 92.38 179 LEU B O 1
ATOM 3074 N N . ALA B 1 180 ? -3.357 5.09 14.719 1 86.69 180 ALA B N 1
ATOM 3075 C CA . ALA B 1 180 ? -4.547 4.262 14.562 1 86.69 180 ALA B CA 1
ATOM 3076 C C . ALA B 1 180 ? -5.68 4.746 15.461 1 86.69 180 ALA B C 1
ATOM 3078 O O . ALA B 1 180 ? -5.535 4.793 16.688 1 86.69 180 ALA B O 1
ATOM 3079 N N . PRO B 1 181 ? -6.73 5.273 14.906 1 76 181 PRO B N 1
ATOM 3080 C CA . PRO B 1 181 ? -7.824 5.758 15.75 1 76 181 PRO B CA 1
ATOM 3081 C C . PRO B 1 181 ? -8.477 4.641 16.562 1 76 181 PRO B C 1
ATOM 3083 O O . PRO B 1 181 ? -9.234 4.918 17.5 1 76 181 PRO B O 1
ATOM 3086 N N . GLY B 1 182 ? -8.016 3.426 16.625 1 61.81 182 GLY B N 1
ATOM 3087 C CA . GLY B 1 182 ? -8.648 2.324 17.328 1 61.81 182 GLY B CA 1
ATOM 3088 C C . GLY B 1 182 ? -9.961 1.885 16.688 1 61.81 182 GLY B C 1
ATOM 3089 O O . GLY B 1 182 ? -10.336 2.385 15.633 1 61.81 182 GLY B O 1
ATOM 3090 N N . VAL B 1 183 ? -10.633 0.672 17 1 49.47 183 VAL B N 1
ATOM 3091 C CA . VAL B 1 183 ? -11.945 0.248 16.531 1 49.47 183 VAL B CA 1
ATOM 3092 C C . VAL B 1 183 ? -12.992 1.306 16.875 1 49.47 183 VAL B C 1
ATOM 3094 O O . VAL B 1 183 ? -13.336 1.479 18.047 1 49.47 183 VAL B O 1
ATOM 3097 N N . ILE B 1 184 ? -13.078 2.273 16.094 1 47.31 184 ILE B N 1
ATOM 3098 C CA . ILE B 1 184 ? -14.109 3.279 16.312 1 47.31 184 ILE B CA 1
ATOM 3099 C C . ILE B 1 184 ? -15.406 2.848 15.633 1 47.31 184 ILE B C 1
ATOM 3101 O O . ILE B 1 184 ? -15.391 2.357 14.508 1 47.31 184 ILE B O 1
ATOM 3105 N N . GLU B 1 185 ? -16.469 2.336 16.297 1 39.84 185 GLU B N 1
ATOM 3106 C CA . GLU B 1 185 ? -17.766 2.125 15.672 1 39.84 185 GLU B CA 1
ATOM 3107 C C . GLU B 1 185 ? -18.109 3.266 14.719 1 39.84 185 GLU B C 1
ATOM 3109 O O . GLU B 1 185 ? -18.312 4.402 15.148 1 39.84 185 GLU B O 1
ATOM 3114 N N . THR B 1 186 ? -17.484 3.311 13.719 1 39.38 186 THR B N 1
ATOM 3115 C CA . THR B 1 186 ? -18.109 4.246 12.789 1 39.38 186 THR B CA 1
ATOM 3116 C C . THR B 1 186 ? -19.328 3.615 12.125 1 39.38 186 THR B C 1
ATOM 3118 O O . THR B 1 186 ? -19.531 2.402 12.211 1 39.38 186 THR B O 1
ATOM 3121 N N . SER B 1 187 ? -20.328 4.262 11.672 1 34.97 187 SER B N 1
ATOM 3122 C CA . SER B 1 187 ? -21.5 3.771 10.938 1 34.97 187 SER B CA 1
ATOM 3123 C C . SER B 1 187 ? -21.094 2.676 9.953 1 34.97 187 SER B C 1
ATOM 3125 O O . SER B 1 187 ? -21.953 2.111 9.273 1 34.97 187 SER B O 1
ATOM 3127 N N . MET B 1 188 ? -19.891 2.568 9.711 1 32.72 188 MET B N 1
ATOM 3128 C CA . MET B 1 188 ? -19.688 1.647 8.602 1 32.72 188 MET B CA 1
ATOM 3129 C C . MET B 1 188 ? -19.719 0.199 9.078 1 32.72 188 MET B C 1
ATOM 3131 O O . MET B 1 188 ? -19.672 -0.727 8.266 1 32.72 188 MET B O 1
ATOM 3135 N N . GLN B 1 189 ? -19.234 -0.112 10.242 1 35.81 189 GLN B N 1
ATOM 3136 C CA . GLN B 1 189 ? -19.266 -1.542 10.531 1 35.81 189 GLN B CA 1
ATOM 3137 C C . GLN B 1 189 ? -20.672 -2.008 10.906 1 35.81 189 GLN B C 1
ATOM 3139 O O . GLN B 1 189 ? -21.297 -1.455 11.812 1 35.81 189 GLN B O 1
ATOM 3144 N N . PRO B 1 190 ? -21.328 -2.824 10.133 1 29.97 190 PRO B N 1
ATOM 3145 C CA . PRO B 1 190 ? -22.594 -3.424 10.594 1 29.97 190 PRO B CA 1
ATOM 3146 C C . PRO B 1 190 ? -22.438 -4.188 11.914 1 29.97 190 PRO B C 1
ATOM 3148 O O . PRO B 1 190 ? -21.344 -4.699 12.203 1 29.97 190 PRO B O 1
ATOM 3151 N N . ALA B 1 191 ? -23.422 -4.117 12.914 1 30.14 191 ALA B N 1
ATOM 3152 C CA . ALA B 1 191 ? -23.688 -4.645 14.25 1 30.14 191 ALA B CA 1
ATOM 3153 C C . ALA B 1 191 ? -23.297 -6.121 14.344 1 30.14 191 ALA B C 1
ATOM 3155 O O . ALA B 1 191 ? -22.812 -6.582 15.375 1 30.14 191 ALA B O 1
ATOM 3156 N N . ASP B 1 192 ? -23.797 -7.117 13.484 1 29.39 192 ASP B N 1
ATOM 3157 C CA . ASP B 1 192 ? -24.266 -8.453 13.867 1 29.39 192 ASP B CA 1
ATOM 3158 C C . ASP B 1 192 ? -23.094 -9.438 13.898 1 29.39 192 ASP B C 1
ATOM 3160 O O . ASP B 1 192 ? -23.312 -10.641 14.07 1 29.39 192 ASP B O 1
ATOM 3164 N N . ASP B 1 193 ? -22 -9.383 13.156 1 31.42 193 ASP B N 1
ATOM 3165 C CA . ASP B 1 193 ? -21.562 -10.773 13.055 1 31.42 193 ASP B CA 1
ATOM 3166 C C . ASP B 1 193 ? -20.969 -11.258 14.375 1 31.42 193 ASP B C 1
ATOM 3168 O O . ASP B 1 193 ? -19.844 -10.883 14.734 1 31.42 193 ASP B O 1
ATOM 3172 N N . SER B 1 194 ? -21.75 -11.797 15.406 1 30.89 194 SER B N 1
ATOM 3173 C CA . SER B 1 194 ? -21.672 -12.516 16.672 1 30.89 194 SER B CA 1
ATOM 3174 C C . SER B 1 194 ? -20.609 -13.609 16.641 1 30.89 194 SER B C 1
ATOM 3176 O O . SER B 1 194 ? -20.094 -14.016 17.672 1 30.89 194 SER B O 1
ATOM 3178 N N . ASN B 1 195 ? -20.531 -14.438 15.547 1 28.83 195 ASN B N 1
ATOM 3179 C CA . ASN B 1 195 ? -20 -15.781 15.648 1 28.83 195 ASN B CA 1
ATOM 3180 C C . ASN B 1 195 ? -18.469 -15.781 15.57 1 28.83 195 ASN B C 1
ATOM 3182 O O . ASN B 1 195 ? -17.844 -16.844 15.422 1 28.83 195 ASN B O 1
ATOM 3186 N N . VAL B 1 196 ? -17.828 -14.859 15.031 1 29.64 196 VAL B N 1
ATOM 3187 C CA . VAL B 1 196 ? -16.422 -15.211 14.961 1 29.64 196 VAL B CA 1
ATOM 3188 C C . VAL B 1 196 ? -15.828 -15.258 16.375 1 29.64 196 VAL B C 1
ATOM 3190 O O . VAL B 1 196 ? -16.219 -14.469 17.234 1 29.64 196 VAL B O 1
ATOM 3193 N N . GLY B 1 197 ? -15.078 -16.344 16.734 1 29.41 197 GLY B N 1
ATOM 3194 C CA . GLY B 1 197 ? -14.531 -16.797 18 1 29.41 197 GLY B CA 1
ATOM 3195 C C . GLY B 1 197 ? -13.914 -15.672 18.828 1 29.41 197 GLY B C 1
ATOM 3196 O O . GLY B 1 197 ? -13.602 -14.602 18.297 1 29.41 197 GLY B O 1
ATOM 3197 N N . LYS B 1 198 ? -13.922 -15.828 20.25 1 30.86 198 LYS B N 1
ATOM 3198 C CA . LYS B 1 198 ? -13.602 -15.133 21.5 1 30.86 198 LYS B CA 1
ATOM 3199 C C . LYS B 1 198 ? -12.156 -14.633 21.484 1 30.86 198 LYS B C 1
ATOM 3201 O O . LYS B 1 198 ? -11.602 -14.312 22.547 1 30.86 198 LYS B O 1
ATOM 3206 N N . GLY B 1 199 ? -11.312 -14.969 20.594 1 30.58 199 GLY B N 1
ATOM 3207 C CA . GLY B 1 199 ? -10.078 -14.359 21.062 1 30.58 199 GLY B CA 1
ATOM 3208 C C . GLY B 1 199 ? -10.195 -12.867 21.281 1 30.58 199 GLY B C 1
ATOM 3209 O O . GLY B 1 199 ? -10.711 -12.141 20.422 1 30.58 199 GLY B O 1
ATOM 3210 N N . SER B 1 200 ? -10.391 -12.531 22.562 1 29.89 200 SER B N 1
ATOM 3211 C CA . SER B 1 200 ? -10.609 -11.312 23.344 1 29.89 200 SER B CA 1
ATOM 3212 C C . SER B 1 200 ? -9.68 -10.195 22.906 1 29.89 200 SER B C 1
ATOM 3214 O O . SER B 1 200 ? -8.594 -10.023 23.453 1 29.89 200 SER B O 1
ATOM 3216 N N . THR B 1 201 ? -9.125 -10.297 21.75 1 31.3 201 THR B N 1
ATOM 3217 C CA . THR B 1 201 ? -8.383 -9.039 21.688 1 31.3 201 THR B CA 1
ATOM 3218 C C . THR B 1 201 ? -9.297 -7.859 22.016 1 31.3 201 THR B C 1
ATOM 3220 O O . THR B 1 201 ? -10.406 -7.758 21.484 1 31.3 201 THR B O 1
ATOM 3223 N N . LYS B 1 202 ? -9.203 -7.449 23.297 1 30.91 202 LYS B N 1
ATOM 3224 C CA . LYS B 1 202 ? -9.836 -6.219 23.766 1 30.91 202 LYS B CA 1
ATOM 3225 C C . LYS B 1 202 ? -9.945 -5.195 22.641 1 30.91 202 LYS B C 1
ATOM 3227 O O . LYS B 1 202 ? -8.945 -4.621 22.219 1 30.91 202 LYS B O 1
ATOM 3232 N N . LYS B 1 203 ? -10.633 -5.527 21.719 1 37.53 203 LYS B N 1
ATOM 3233 C CA . LYS B 1 203 ? -11.094 -4.496 20.781 1 37.53 203 LYS B CA 1
ATOM 3234 C C . LYS B 1 203 ? -11.438 -3.207 21.531 1 37.53 203 LYS B C 1
ATOM 3236 O O . LYS B 1 203 ? -12.305 -3.197 22.391 1 37.53 203 LYS B O 1
ATOM 3241 N N . THR B 1 204 ? -10.422 -2.564 21.922 1 36.12 204 THR B N 1
ATOM 3242 C CA . THR B 1 204 ? -10.852 -1.294 22.5 1 36.12 204 THR B CA 1
ATOM 3243 C C . THR B 1 204 ? -11.992 -0.69 21.688 1 36.12 204 THR B C 1
ATOM 3245 O O . THR B 1 204 ? -11.867 -0.487 20.484 1 36.12 204 THR B O 1
ATOM 3248 N N . LYS B 1 205 ? -13.258 -1.037 21.984 1 40.19 205 LYS B N 1
ATOM 3249 C CA . LYS B 1 205 ? -14.508 -0.429 21.516 1 40.19 205 LYS B CA 1
ATOM 3250 C C . LYS B 1 205 ? -14.305 1.046 21.188 1 40.19 205 LYS B C 1
ATOM 3252 O O . LYS B 1 205 ? -13.852 1.824 22.031 1 40.19 205 LYS B O 1
ATOM 3257 N N . VAL B 1 206 ? -13.883 1.229 19.938 1 45.84 206 VAL B N 1
ATOM 3258 C CA . VAL B 1 206 ? -13.898 2.621 19.5 1 45.84 206 VAL B CA 1
ATOM 3259 C C . VAL B 1 206 ? -15.102 3.344 20.094 1 45.84 206 VAL B C 1
ATOM 3261 O O . VAL B 1 206 ? -16.25 2.949 19.875 1 45.84 206 VAL B O 1
ATOM 3264 N N . GLY B 1 207 ? -15.086 3.723 21.203 1 56.31 207 GLY B N 1
ATOM 3265 C CA . GLY B 1 207 ? -16.109 4.656 21.625 1 56.31 207 GLY B CA 1
ATOM 3266 C C . GLY B 1 207 ? -16.562 5.598 20.531 1 56.31 207 GLY B C 1
ATOM 3267 O O . GLY B 1 207 ? -16.125 5.473 19.375 1 56.31 207 GLY B O 1
ATOM 3268 N N . ASN B 1 208 ? -17.641 6.402 20.531 1 76.31 208 ASN B N 1
ATOM 3269 C CA . ASN B 1 208 ? -18.141 7.434 19.641 1 76.31 208 ASN B CA 1
ATOM 3270 C C . ASN B 1 208 ? -17.078 8.484 19.344 1 76.31 208 ASN B C 1
ATOM 3272 O O . ASN B 1 208 ? -16.125 8.648 20.109 1 76.31 208 ASN B O 1
ATOM 3276 N N . VAL B 1 209 ? -17.031 8.922 18.047 1 84.62 209 VAL B N 1
ATOM 3277 C CA . VAL B 1 209 ? -16.078 9.922 17.547 1 84.62 209 VAL B CA 1
ATOM 3278 C C . VAL B 1 209 ? -15.938 11.039 18.578 1 84.62 209 VAL B C 1
ATOM 3280 O O . VAL B 1 209 ? -14.844 11.586 18.766 1 84.62 209 VAL B O 1
ATOM 3283 N N . SER B 1 210 ? -17.047 11.234 19.312 1 85.5 210 SER B N 1
ATOM 3284 C CA . SER B 1 210 ? -17.047 12.305 20.312 1 85.5 210 SER B CA 1
ATOM 3285 C C . SER B 1 210 ? -16.141 11.969 21.484 1 85.5 210 SER B C 1
ATOM 3287 O O . SER B 1 210 ? -15.453 12.836 22.031 1 85.5 210 SER B O 1
ATOM 3289 N N . ASP B 1 211 ? -16.156 10.75 21.844 1 86.56 211 ASP B N 1
ATOM 3290 C CA . ASP B 1 211 ? -15.297 10.328 22.938 1 86.56 211 ASP B CA 1
ATOM 3291 C C . ASP B 1 211 ? -13.844 10.219 22.484 1 86.56 211 ASP B C 1
ATOM 3293 O O . ASP B 1 211 ? -12.93 10.562 23.234 1 86.56 211 ASP B O 1
ATOM 3297 N N . TRP B 1 212 ? -13.672 9.773 21.312 1 88.31 212 TRP B N 1
ATOM 3298 C CA . TRP B 1 212 ? -12.336 9.609 20.75 1 88.31 212 TRP B CA 1
ATOM 3299 C C . TRP B 1 212 ? -11.609 10.953 20.672 1 88.31 212 TRP B C 1
ATOM 3301 O O . TRP B 1 212 ? -10.438 11.047 21.016 1 88.31 212 TRP B O 1
ATOM 3311 N N . ILE B 1 213 ? -12.344 11.969 20.297 1 92.44 213 ILE B N 1
ATOM 3312 C CA . ILE B 1 213 ? -11.75 13.273 20.031 1 92.44 213 ILE B CA 1
ATOM 3313 C C . ILE B 1 213 ? -11.258 13.891 21.344 1 92.44 213 ILE B C 1
ATOM 3315 O O . ILE B 1 213 ? -10.258 14.617 21.359 1 92.44 213 ILE B O 1
ATOM 3319 N N . LYS B 1 214 ? -11.883 13.562 22.453 1 92.69 214 LYS B N 1
ATOM 3320 C CA . LYS B 1 214 ? -11.492 14.086 23.766 1 92.69 214 LYS B CA 1
ATOM 3321 C C . LYS B 1 214 ? -10.102 13.609 24.156 1 92.69 214 LYS B C 1
ATOM 3323 O O . LYS B 1 214 ? -9.375 14.312 24.859 1 92.69 214 LYS B O 1
ATOM 3328 N N . VAL B 1 215 ? -9.789 12.492 23.609 1 93.06 215 VAL B N 1
ATOM 3329 C CA . VAL B 1 215 ? -8.492 11.914 23.938 1 93.06 215 VAL B CA 1
ATOM 3330 C C . VAL B 1 215 ? -7.496 12.211 22.828 1 93.06 215 VAL B C 1
ATOM 3332 O O . VAL B 1 215 ? -6.398 12.719 23.078 1 93.06 215 VAL B O 1
ATOM 3335 N N . ALA B 1 216 ? -7.914 12.023 21.625 1 93.5 216 ALA B N 1
ATOM 3336 C CA . ALA B 1 216 ? -7.023 12.117 20.469 1 93.5 216 ALA B CA 1
ATOM 3337 C C . ALA B 1 216 ? -6.637 13.57 20.203 1 93.5 216 ALA B C 1
ATOM 3339 O O . ALA B 1 216 ? -5.504 13.852 19.797 1 93.5 216 ALA B O 1
ATOM 3340 N N . GLY B 1 217 ? -7.609 14.5 20.375 1 95.25 217 GLY B N 1
ATOM 3341 C CA . GLY B 1 217 ? -7.359 15.906 20.094 1 95.25 217 GLY B CA 1
ATOM 3342 C C . GLY B 1 217 ? -6.125 16.438 20.797 1 95.25 217 GLY B C 1
ATOM 3343 O O . GLY B 1 217 ? -5.164 16.859 20.141 1 95.25 217 GLY B O 1
ATOM 3344 N N . PRO B 1 218 ? -6.133 16.344 22.141 1 96 218 PRO B N 1
ATOM 3345 C CA . PRO B 1 218 ? -4.965 16.844 22.875 1 96 218 PRO B CA 1
ATOM 3346 C C . PRO B 1 218 ? -3.709 16.016 22.609 1 96 218 PRO B C 1
ATOM 3348 O O . PRO B 1 218 ? -2.602 16.562 22.594 1 96 218 PRO B O 1
ATOM 3351 N N . MET B 1 219 ? -3.828 14.773 22.438 1 95.19 219 MET B N 1
ATOM 3352 C CA . MET B 1 219 ? -2.68 13.906 22.188 1 95.19 219 MET B CA 1
ATOM 3353 C C . MET B 1 219 ? -1.941 14.328 20.922 1 95.19 219 MET B C 1
ATOM 3355 O O . MET B 1 219 ? -0.716 14.445 20.922 1 95.19 219 MET B O 1
ATOM 3359 N N . ILE B 1 220 ? -2.717 14.539 19.875 1 96.56 220 ILE B N 1
ATOM 3360 C CA . ILE B 1 220 ? -2.139 14.891 18.578 1 96.56 220 ILE B CA 1
ATOM 3361 C C . ILE B 1 220 ? -1.464 16.266 18.672 1 96.56 220 ILE B C 1
ATOM 3363 O O . ILE B 1 220 ? -0.367 16.453 18.156 1 96.56 220 ILE B O 1
ATOM 3367 N N . LEU B 1 221 ? -2.049 17.203 19.375 1 96.06 221 LEU B N 1
ATOM 3368 C CA . LEU B 1 221 ? -1.506 18.547 19.531 1 96.06 221 LEU B CA 1
ATOM 3369 C C . LEU B 1 221 ? -0.16 18.5 20.25 1 96.06 221 LEU B C 1
ATOM 3371 O O . LEU B 1 221 ? 0.702 19.359 20.016 1 96.06 221 LEU B O 1
ATOM 3375 N N . ASN B 1 222 ? 0.061 17.484 21.031 1 94.81 222 ASN B N 1
ATOM 3376 C CA . ASN B 1 222 ? 1.234 17.453 21.906 1 94.81 222 ASN B CA 1
ATOM 3377 C C . ASN B 1 222 ? 2.303 16.5 21.375 1 94.81 222 ASN B C 1
ATOM 3379 O O . ASN B 1 222 ? 3.287 16.234 22.062 1 94.81 222 ASN B O 1
ATOM 3383 N N . MET B 1 223 ? 2.094 15.984 20.219 1 95.19 223 MET B N 1
ATOM 3384 C CA . MET B 1 223 ? 3.09 15.094 19.641 1 95.19 223 MET B CA 1
ATOM 3385 C C . MET B 1 223 ? 4.426 15.812 19.453 1 95.19 223 MET B C 1
ATOM 3387 O O . MET B 1 223 ? 4.461 16.984 19.078 1 95.19 223 MET B O 1
ATOM 3391 N N . ASN B 1 224 ? 5.477 15.078 19.812 1 95 224 ASN B N 1
ATOM 3392 C CA . ASN B 1 224 ? 6.824 15.633 19.719 1 95 224 ASN B CA 1
ATOM 3393 C C . ASN B 1 224 ? 7.844 14.562 19.344 1 95 224 ASN B C 1
ATOM 3395 O O . ASN B 1 224 ? 7.473 13.445 18.969 1 95 224 ASN B O 1
ATOM 3399 N N . ARG B 1 225 ? 9.102 14.984 19.438 1 96.38 225 ARG B N 1
ATOM 3400 C CA . ARG B 1 225 ? 10.188 14.148 18.938 1 96.38 225 ARG B CA 1
ATOM 3401 C C . ARG B 1 225 ? 10.203 12.789 19.625 1 96.38 225 ARG B C 1
ATOM 3403 O O . ARG B 1 225 ? 10.562 11.781 19.031 1 96.38 225 ARG B O 1
ATOM 3410 N N . LYS B 1 226 ? 9.758 12.664 20.859 1 95.56 226 LYS B N 1
ATOM 3411 C CA . LYS B 1 226 ? 9.734 11.406 21.594 1 95.56 226 LYS B CA 1
ATOM 3412 C C . LYS B 1 226 ? 8.773 10.406 20.953 1 95.56 226 LYS B C 1
ATOM 3414 O O . LYS B 1 226 ? 8.891 9.195 21.172 1 95.56 226 LYS B O 1
ATOM 3419 N N . ASP B 1 227 ? 7.887 10.922 20.141 1 96.06 227 ASP B N 1
ATOM 3420 C CA . ASP B 1 227 ? 6.863 10.078 19.516 1 96.06 227 ASP B CA 1
ATOM 3421 C C . ASP B 1 227 ? 7.266 9.688 18.094 1 96.06 227 ASP B C 1
ATOM 3423 O O . ASP B 1 227 ? 6.59 8.875 17.453 1 96.06 227 ASP B O 1
ATOM 3427 N N . ASN B 1 228 ? 8.336 10.195 17.641 1 96.25 228 ASN B N 1
ATOM 3428 C CA . ASN B 1 228 ? 8.719 10.039 16.25 1 96.25 228 ASN B CA 1
ATOM 3429 C C . ASN B 1 228 ? 8.852 8.57 15.859 1 96.25 228 ASN B C 1
ATOM 3431 O O . ASN B 1 228 ? 9.609 7.824 16.484 1 96.25 228 ASN B O 1
ATOM 3435 N N . GLY B 1 229 ? 8.07 8.172 14.898 1 91.94 229 GLY B N 1
ATOM 3436 C CA . GLY B 1 229 ? 8.188 6.84 14.336 1 91.94 229 GLY B CA 1
ATOM 3437 C C . GLY B 1 229 ? 7.387 5.801 15.094 1 91.94 229 GLY B C 1
ATOM 3438 O O . GLY B 1 229 ? 7.289 4.648 14.664 1 91.94 229 GLY B O 1
ATOM 3439 N N . LYS B 1 230 ? 6.812 6.148 16.234 1 90.38 230 LYS B N 1
ATOM 3440 C CA . LYS B 1 230 ? 6.016 5.199 17 1 90.38 230 LYS B CA 1
ATOM 3441 C C . LYS B 1 230 ? 4.652 4.973 16.359 1 90.38 230 LYS B C 1
ATOM 3443 O O . LYS B 1 230 ? 4.039 5.906 15.844 1 90.38 230 LYS B O 1
ATOM 3448 N N . SER B 1 231 ? 4.262 3.715 16.312 1 87.44 231 SER B N 1
ATOM 3449 C CA . SER B 1 231 ? 2.879 3.41 15.961 1 87.44 231 SER B CA 1
ATOM 3450 C C . SER B 1 231 ? 1.94 3.619 17.141 1 87.44 231 SER B C 1
ATOM 3452 O O . SER B 1 231 ? 1.944 2.83 18.094 1 87.44 231 SER B O 1
ATOM 3454 N N . LEU B 1 232 ? 1.173 4.637 17.141 1 85.5 232 LEU B N 1
ATOM 3455 C CA . LEU B 1 232 ? 0.325 4.977 18.281 1 85.5 232 LEU B CA 1
ATOM 3456 C C . LEU B 1 232 ? -1.139 4.676 17.969 1 85.5 232 LEU B C 1
ATOM 3458 O O . LEU B 1 232 ? -1.532 4.602 16.812 1 85.5 232 LEU B O 1
ATOM 3462 N N . SER B 1 233 ? -1.834 4.34 19 1 84.12 233 SER B N 1
ATOM 3463 C CA . SER B 1 233 ? -3.271 4.113 18.891 1 84.12 233 SER B CA 1
ATOM 3464 C C . SER B 1 233 ? -4.035 4.938 19.922 1 84.12 233 SER B C 1
ATOM 3466 O O . SER B 1 233 ? -3.492 5.281 20.984 1 84.12 233 SER B O 1
ATOM 3468 N N . VAL B 1 234 ? -5.191 5.301 19.578 1 82.94 234 VAL B N 1
ATOM 3469 C CA . VAL B 1 234 ? -6.059 6.02 20.516 1 82.94 234 VAL B CA 1
ATOM 3470 C C . VAL B 1 234 ? -7.477 5.453 20.438 1 82.94 234 VAL B C 1
ATOM 3472 O O . VAL B 1 234 ? -7.984 5.184 19.344 1 82.94 234 VAL B O 1
#

pLDDT: mean 84.1, std 20.47, range [28.44, 98.69]

Sequence (468 aa):
RSIVISGVTSGIGRALLGYYYNHGHIIAGCGRRQGEIQSLQQQFPNAKLSVVDVSCDESVKHWATSLSCGSDGMKVDLIIANAGISPETSHNNKPSWEVPLADFDSTIDINVKGVSNMIRNFVPQLIHNNIGAFVAMSSGLGRSPNPYHAAYCASKWAVEGMVKSVAMSLPAPLCAVPLAPGVIETSMQPADDSNVGKGSTKKTKVGNVSDWIKVAGPMILNMNRKDNGKSLSVRSIVISGVTSGIGRALLGYYYNHGHIIAGCGRRQGEIQSLQQQFPNAKLSVVDVSCDESVKHWATSLSCGSDGMKVDLIIANAGISPETSHNNKPSWEVPLADFDSTIDINVKGVSNMIRNFVPQLIHNNIGAFVAMSSGLGRSPNPYHAAYCASKWAVEGMVKSVAMSLPAPLCAVPLAPGVIETSMQPADDSNVGKGSTKKTKVGNVSDWIKVAGPMILNMNRKDNGKSLSV

Secondary structure (DSSP, 8-state):
-EEEEE-TTSHHHHHHHHHHHHTT-EEEEEES-HHHHHHHHHHSTTSEEEE--TT-HHHHHHHHHHHH-STT-----EEEE-----GGGTSTT--GGGS-HHHHHHHHIIIIIHHHHHHHHHHHHHHHHT--EEEEE--GGGGS--TT-HHHHHHHHHHHHHHHHHHHHPPTT-EEEEEE--S---TTS-S----S------------HHHHHHHHHHHHHT--GGGTT--EE-/-EEEEE-TTSHHHHHHHHHHHHTT-EEEEEES-HHHHHHHHHHSTTSEEEE--TT-HHHHHHHHHHHH-STT-----EEEE-----GGGGSTT--GGGS-HHHHHHHHIIIIIHHHHHHHHHHHHHHHHT--EEEEE--GGGGS--TT-HHHHHHHHHHHHHHHHHHHHPPTT-EEEEEE--EE--TTS-S----S--------EE--HHHHHHHHHHHHHT--GGGTT--EE-

Organism: Thalassiosira pseudonana (NCBI:txid35128)

Foldseek 3Di:
DEEEEEPCLDFLNVLLVVVCLVVPYAYEYEEQDPVSQVVVCVVRVRHHYYHAQLLDLVRLQVSLCVQQDDPNHTQHAEYEAEWADQCLLVPPQDAPVPPDPVRLVVRCSRLQSSLVSCCVRCVVSNLVVQHHEYEYEAAPCCVPPDRRRPSNVVSRVNVLVVQLVVLVPRDPWYATEYEHAFQAPDVRHDPDPPPDDPPPPVSVHNYHSNVSCVPVNVVSVPDTSVRHSPHYYD/DEEEEEPCLDFLNVLLVVVCLVVPYAYEYEEQDPVSQVVVCVVRVRHHYYHAQLLDLVRLQVSLCVQQDDPNHTQHAEYEAEWADQCLLVPPQDAPVPPDPVRLVVRCSRLQSSLVSCCVRCVVSNLVVQHHEYEYEAAPCCVPPDRRRPSNVVSRVNVLVVQLVVLVVRDPWYATEYEHQFQAPDVRHDDDPPPDDPPPPVSVHNYHSNVSCVPVNVVSVPDTSVRHSPHYYD

InterPro domains:
  IPR002347 Short-chain dehydrogenase/reductase SDR [PF00106] (3-192)
  IPR002347 Short-chain dehydrogenase/reductase SDR [PR00081] (2-19)
  IPR002347 Short-chain dehydrogenase/reductase SDR [PR00081] (74-85)
  IPR002347 Short-chain dehydrogenase/reductase SDR [PR00081] (126-142)
  IPR002347 Short-chain dehydrogenase/reductase SDR [PR00081] (152-171)
  IPR002347 Short-chain dehydrogenase/reductase SDR [PR00081] (172-189)
  IPR020904 Short-chain dehydrogenase/reductase, conserved site [PS00061] (139-167)
  IPR036291 NAD(P)-binding domain superfamily [SSF51735] (2-195)
  IPR053241 NADPH-dependent pterin aldehyde reductase [PTHR45267] (1-234)

Nearest PDB structures (foldseek):
  5ts3-assembly1_B-2  TM=8.033E-01  e=1.195E-16  Brucella melitensis ATCC 23457
  4nbr-assembly1_A  TM=8.029E-01  e=4.165E-16  Brucella abortus bv. 1 str. 9-941
  8cxa-assembly1_C  TM=8.028E-01  e=6.955E-14  Klebsiella pneumoniae
  8cxa-assembly1_D  TM=7.931E-01  e=2.423E-13  Klebsiella pneumoniae
  5epo-assembly1_D  TM=7.572E-01  e=1.307E-12  Clostridium sardiniense

Solvent-accessible surface area (backbone atoms only — not comparable to full-atom values): 23588 Å² total; per-residue (Å²): 103,28,36,38,34,34,26,35,77,48,69,68,27,29,51,50,51,53,54,42,47,73,71,70,35,45,41,36,33,24,24,69,52,59,70,54,47,54,56,46,35,69,75,38,71,84,42,51,68,44,75,36,50,46,58,37,51,68,47,37,41,54,51,43,49,62,44,49,48,70,97,79,32,57,72,51,32,34,38,36,45,47,44,64,64,57,64,48,63,73,44,77,77,35,43,49,52,66,54,52,66,70,54,40,51,52,26,39,36,32,34,34,47,12,44,51,32,49,37,41,50,47,47,60,49,25,60,73,64,61,36,35,35,40,36,36,62,36,43,45,50,43,81,41,70,43,36,36,33,21,47,48,23,14,22,23,20,15,40,43,29,28,32,32,5,40,23,66,57,48,56,84,55,30,22,18,27,27,33,14,60,34,49,47,67,46,93,61,64,78,91,68,85,78,76,70,77,75,80,70,64,78,61,58,71,25,51,51,72,73,59,46,43,71,55,43,52,61,51,63,74,63,56,38,50,92,44,41,43,42,82,43,72,79,104,28,35,37,34,34,26,34,76,47,71,68,27,31,51,50,52,52,55,42,49,74,70,71,35,45,40,35,33,25,24,70,52,58,72,54,46,54,55,47,36,70,76,39,70,86,43,50,67,45,76,35,50,48,57,36,51,69,47,38,40,53,51,45,50,63,44,48,47,68,98,81,30,57,72,50,32,34,39,35,45,50,45,64,64,57,66,46,63,74,45,84,70,38,42,47,52,65,54,53,68,69,54,39,50,51,25,38,37,33,34,34,48,13,45,50,31,48,39,41,49,45,47,61,49,25,59,73,64,61,35,35,35,42,36,35,62,35,44,43,50,41,81,41,71,42,37,36,33,21,47,48,22,14,22,23,21,14,38,43,29,27,31,32,4,39,24,66,57,46,57,85,56,29,20,18,26,28,34,13,59,36,49,46,68,45,94,61,64,79,89,69,87,78,76,71,76,75,80,70,65,78,62,57,71,26,50,50,70,72,58,46,43,70,53,43,51,61,51,61,74,63,57,39,48,92,45,41,44,41,83,43,71,80